Protein AF-A0A0G4I9K8-F1 (afdb_monomer)

pLDDT: mean 80.91, std 15.21, range [39.91, 97.69]

Mean predicted aligned error: 12.52 Å

Radius of gyration: 35.61 Å; Cα contacts (8 Å, |Δi|>4): 612; chains: 1; bounding box: 67×113×109 Å

Nearest PDB structures (foldseek):
  4ilo-assembly1_A  TM=2.328E-01  e=9.826E+00  Chlamydia trachomatis L2/434/Bu

Secondary structure (DSSP, 8-state):
--HHHHHHHHHHHHHHHHHHHHHHHHHB-GGG-SSSSHHHHHHHHHHHHHHHHHHHHHHHHHHHHHHH-GGGS-----TT----TT---HHHHHHHHHHHHHHIIIIIHHHHHHHHHHHH-GGG--SS-HHHHHHHHHHHHHHHHHHHHHHHHHHH-EEEEEEEEEEE-S-----------EEEEEEEEEEEEPPHHHHHHHHHHHHHHHHIIIIIHHHHHHHHHHHHHHHHTPPPP--HHHHHHHHHHHHHHHHHHHHHHHHHHHHHHHHHHTTTT--TTS--HHHHHHHHHHHHHHHHHHHHHHHHHHHHHHHHHHHHSSSS-HHHHHHHHHHHHHHHHHHHHHHHHIIIIII-EESSSS-EES--THHHHHHHHHHTT-HHHHHHHHHHHHHHHHHHHHHHHHHHTTT--SS--PPPP-TTTB-HHHHHHHHHHHHHHHHHHHHHHHHHTTTTTTTSHHHIIIIIIGGGBHHHHHHHHTTHHHHHHHHHHHHHHHHHHH--SPPPPPHHHHHHHHHHHHHHHHHHHHHHHHHHHHHHHHHHHHHHHHHHHHS------S-SSHHHHHHHHHHHHTT--

Structure (mmCIF, N/CA/C/O backbone):
data_AF-A0A0G4I9K8-F1
#
_entry.id   AF-A0A0G4I9K8-F1
#
loop_
_atom_site.group_PDB
_atom_site.id
_atom_site.type_symbol
_atom_site.label_atom_id
_atom_site.label_alt_id
_atom_site.label_comp_id
_atom_site.label_asym_id
_atom_site.label_entity_id
_atom_site.label_seq_id
_atom_site.pdbx_PDB_ins_code
_atom_site.Cartn_x
_atom_site.Cartn_y
_atom_site.Cartn_z
_atom_site.occupancy
_atom_site.B_iso_or_equiv
_atom_site.auth_seq_id
_atom_site.auth_comp_id
_atom_site.auth_asym_id
_atom_site.auth_atom_id
_atom_site.pdbx_PDB_model_num
ATOM 1 N N . MET A 1 1 ? 27.188 15.911 -11.860 1.00 59.16 1 MET A N 1
ATOM 2 C CA . MET A 1 1 ? 25.970 15.648 -11.066 1.00 59.16 1 MET A CA 1
ATOM 3 C C . MET A 1 1 ? 24.968 16.735 -11.365 1.00 59.16 1 MET A C 1
ATOM 5 O O . MET A 1 1 ? 25.348 17.901 -11.365 1.00 59.16 1 MET A O 1
ATOM 9 N N . ASP A 1 2 ? 23.721 16.354 -11.606 1.00 70.12 2 ASP A N 1
ATOM 10 C CA . ASP A 1 2 ? 22.632 17.302 -11.805 1.00 70.12 2 ASP A CA 1
ATOM 11 C C . ASP A 1 2 ? 22.145 17.864 -10.453 1.00 70.12 2 ASP A C 1
ATOM 13 O O . ASP A 1 2 ? 21.501 17.174 -9.657 1.00 70.12 2 ASP A O 1
ATOM 17 N N . LEU A 1 3 ? 22.498 19.124 -10.174 1.00 75.12 3 LEU A N 1
ATOM 18 C CA . LEU A 1 3 ? 22.129 19.846 -8.950 1.00 75.12 3 LEU A CA 1
ATOM 19 C C . LEU A 1 3 ? 20.611 20.023 -8.807 1.00 75.12 3 LEU A C 1
ATOM 21 O O . LEU A 1 3 ? 20.108 20.051 -7.683 1.00 75.12 3 LEU A O 1
ATOM 25 N N . PHE A 1 4 ? 19.881 20.125 -9.921 1.00 77.81 4 PHE A N 1
ATOM 26 C CA . PHE A 1 4 ? 18.432 20.298 -9.907 1.00 77.81 4 PHE A CA 1
ATOM 27 C C . PHE A 1 4 ? 17.739 19.035 -9.390 1.00 77.81 4 PHE A C 1
ATOM 29 O O . PHE A 1 4 ? 16.905 19.112 -8.483 1.00 77.81 4 PHE A O 1
ATOM 36 N N . LEU A 1 5 ? 18.147 17.866 -9.895 1.00 76.69 5 LEU A N 1
ATOM 37 C CA . LEU A 1 5 ? 17.632 16.580 -9.427 1.00 76.69 5 LEU A CA 1
ATOM 38 C C . LEU A 1 5 ? 17.896 16.399 -7.928 1.00 76.69 5 LEU A C 1
ATOM 40 O O . LEU A 1 5 ? 16.978 16.080 -7.174 1.00 76.69 5 LEU A O 1
ATOM 44 N N . LEU A 1 6 ? 19.125 16.677 -7.485 1.00 81.56 6 LEU A N 1
ATOM 45 C CA . LEU A 1 6 ? 19.514 16.549 -6.082 1.00 81.56 6 LEU A CA 1
ATOM 46 C C . LEU A 1 6 ? 18.682 17.461 -5.164 1.00 81.56 6 LEU A C 1
ATOM 48 O O . LEU A 1 6 ? 18.171 17.015 -4.138 1.00 81.56 6 LEU A O 1
ATOM 52 N N . PHE A 1 7 ? 18.506 18.730 -5.540 1.00 85.31 7 PHE A N 1
ATOM 53 C CA . PHE A 1 7 ? 17.712 19.684 -4.765 1.00 85.31 7 PHE A CA 1
ATOM 54 C C . PHE A 1 7 ? 16.228 19.294 -4.718 1.00 85.31 7 PHE A C 1
ATOM 56 O O . PHE A 1 7 ? 15.618 19.306 -3.648 1.00 85.31 7 PHE A O 1
ATOM 63 N N . SER A 1 8 ? 15.659 18.881 -5.856 1.00 83.75 8 SER A N 1
ATOM 64 C CA . SER A 1 8 ? 14.268 18.419 -5.928 1.00 83.75 8 SER A CA 1
ATOM 65 C C . SER A 1 8 ? 14.027 17.184 -5.053 1.00 83.75 8 SER A C 1
ATOM 67 O O . SER A 1 8 ? 13.032 17.132 -4.330 1.00 83.75 8 SER A O 1
ATOM 69 N N . PHE A 1 9 ? 14.976 16.242 -5.028 1.00 88.38 9 PHE A N 1
ATOM 70 C CA . PHE A 1 9 ? 14.924 15.062 -4.173 1.00 88.38 9 PHE A CA 1
ATOM 71 C C . PHE A 1 9 ? 14.857 15.443 -2.692 1.00 88.38 9 PHE A C 1
ATOM 73 O O . PHE A 1 9 ? 13.945 15.008 -1.991 1.00 88.38 9 PHE A O 1
ATOM 80 N N . PHE A 1 10 ? 15.765 16.302 -2.217 1.00 91.69 10 PHE A N 1
ATOM 81 C CA . PHE A 1 10 ? 15.778 16.711 -0.811 1.00 91.69 10 PHE A CA 1
ATOM 82 C C . PHE A 1 10 ? 14.526 17.493 -0.402 1.00 91.69 10 PHE A C 1
ATOM 84 O O . PHE A 1 10 ? 14.038 17.300 0.712 1.00 91.69 10 PHE A O 1
ATOM 91 N N . ILE A 1 11 ? 13.966 18.325 -1.287 1.00 93.31 11 ILE A N 1
ATOM 92 C CA . ILE A 1 11 ? 12.688 19.002 -1.022 1.00 93.31 11 ILE A CA 1
ATOM 93 C C . ILE A 1 11 ? 11.567 17.981 -0.843 1.00 93.31 11 ILE A C 1
ATOM 95 O O . ILE A 1 11 ? 10.831 18.048 0.141 1.00 93.31 11 ILE A O 1
ATOM 99 N N . VAL A 1 12 ? 11.431 17.034 -1.774 1.00 92.50 12 VAL A N 1
ATOM 100 C CA . VAL A 1 12 ? 10.360 16.030 -1.726 1.00 92.50 12 VAL A CA 1
ATOM 101 C C . VAL A 1 12 ? 10.506 15.140 -0.489 1.00 92.50 12 VAL A C 1
ATOM 103 O O . VAL A 1 12 ? 9.526 14.917 0.217 1.00 92.50 12 VAL A O 1
ATOM 106 N N . VAL A 1 13 ? 11.729 14.721 -0.154 1.00 94.94 13 VAL A N 1
ATOM 107 C CA . VAL A 1 13 ? 12.030 13.980 1.083 1.00 94.94 13 VAL A CA 1
ATOM 108 C C . VAL A 1 13 ? 11.695 14.806 2.331 1.00 94.94 13 VAL A C 1
ATOM 110 O O . VAL A 1 13 ? 11.120 14.280 3.281 1.00 94.94 13 VAL A O 1
ATOM 113 N N . GLY A 1 14 ? 11.983 16.110 2.337 1.00 94.94 14 GLY A N 1
ATOM 114 C CA . GLY A 1 14 ? 11.584 17.006 3.425 1.00 94.94 14 GLY A CA 1
ATOM 115 C C . GLY A 1 14 ? 10.063 17.079 3.599 1.00 94.94 14 GLY A C 1
ATOM 116 O O . GLY A 1 14 ? 9.562 17.008 4.722 1.00 94.94 14 GLY A O 1
ATOM 117 N N . LEU A 1 15 ? 9.312 17.153 2.496 1.00 94.94 15 LEU A N 1
ATOM 118 C CA . LEU A 1 15 ? 7.845 17.131 2.515 1.00 94.94 15 LEU A CA 1
ATOM 119 C C . LEU A 1 15 ? 7.290 15.791 3.015 1.00 94.94 15 LEU A C 1
ATOM 121 O O . LEU A 1 15 ? 6.313 15.783 3.763 1.00 94.94 15 LEU A O 1
ATOM 125 N N . PHE A 1 16 ? 7.924 14.680 2.647 1.00 95.62 16 PHE A N 1
ATOM 126 C CA . PHE A 1 16 ? 7.603 13.346 3.152 1.00 95.62 16 PHE A CA 1
ATOM 127 C C . PHE A 1 16 ? 7.775 13.243 4.662 1.00 95.62 16 PHE A C 1
ATOM 129 O O . PHE A 1 16 ? 6.829 12.873 5.349 1.00 95.62 16 PHE A O 1
ATOM 136 N N . ILE A 1 17 ? 8.905 13.701 5.201 1.00 95.25 17 ILE A N 1
ATOM 137 C CA . ILE A 1 17 ? 9.137 13.714 6.651 1.00 95.25 17 ILE A CA 1
ATOM 138 C C . ILE A 1 17 ? 8.044 14.517 7.374 1.00 95.25 17 ILE A C 1
ATOM 140 O O . ILE A 1 17 ? 7.501 14.064 8.381 1.00 95.25 17 ILE A O 1
ATOM 144 N N . LEU A 1 18 ? 7.675 15.693 6.854 1.00 95.06 18 LEU A N 1
ATOM 145 C CA . LEU A 1 18 ? 6.605 16.510 7.440 1.00 95.06 18 LEU A CA 1
ATOM 146 C C . LEU A 1 18 ? 5.238 15.811 7.383 1.00 95.06 18 LEU A C 1
ATOM 148 O O . LEU A 1 18 ? 4.465 15.883 8.344 1.00 95.06 18 LEU A O 1
ATOM 152 N N . ALA A 1 19 ? 4.931 15.137 6.274 1.00 92.94 19 ALA A N 1
ATOM 153 C CA . ALA A 1 19 ? 3.703 14.366 6.124 1.00 92.94 19 ALA A CA 1
ATOM 154 C C . ALA A 1 19 ? 3.664 13.174 7.093 1.00 92.94 19 ALA A C 1
ATOM 156 O O . ALA A 1 19 ? 2.648 12.970 7.758 1.00 92.94 19 ALA A O 1
ATOM 157 N N . ASP A 1 20 ? 4.770 12.449 7.238 1.00 93.00 20 ASP A N 1
ATOM 158 C CA . ASP A 1 20 ? 4.887 11.275 8.102 1.00 93.00 20 ASP A CA 1
ATOM 159 C C . ASP A 1 20 ? 4.761 11.646 9.582 1.00 93.00 20 ASP A C 1
ATOM 161 O O . ASP A 1 20 ? 4.007 11.006 10.315 1.00 93.00 20 ASP A O 1
ATOM 165 N N . ILE A 1 21 ? 5.399 12.741 10.019 1.00 91.44 21 ILE A N 1
ATOM 166 C CA . ILE A 1 21 ? 5.228 13.279 11.380 1.00 91.44 21 ILE A CA 1
ATOM 167 C C . ILE A 1 21 ? 3.753 13.601 11.644 1.00 91.44 21 ILE A C 1
ATOM 169 O O . ILE A 1 21 ? 3.213 13.269 12.703 1.00 91.44 21 ILE A O 1
ATOM 173 N N . LYS A 1 22 ? 3.074 14.220 10.672 1.00 90.62 22 LYS A N 1
ATOM 174 C CA . LYS A 1 22 ? 1.650 14.549 10.789 1.00 90.62 22 LYS A CA 1
ATOM 175 C C . LYS A 1 22 ? 0.773 13.297 10.840 1.00 90.62 22 LYS A C 1
ATOM 177 O O . LYS A 1 22 ? -0.209 13.295 11.579 1.00 90.62 22 LYS A O 1
ATOM 182 N N . ILE A 1 23 ? 1.105 12.252 10.079 1.00 88.50 23 ILE A N 1
ATOM 183 C CA . ILE A 1 23 ? 0.402 10.963 10.124 1.00 88.50 23 ILE A CA 1
ATOM 184 C C . ILE A 1 23 ? 0.558 10.333 11.506 1.00 88.50 23 ILE A C 1
ATOM 186 O O . ILE A 1 23 ? -0.447 9.949 12.097 1.00 88.50 23 ILE A O 1
ATOM 190 N N . ILE A 1 24 ? 1.775 10.283 12.050 1.00 87.88 24 ILE A N 1
ATOM 191 C CA . ILE A 1 24 ? 2.015 9.725 13.386 1.00 87.88 24 ILE A CA 1
ATOM 192 C C . ILE A 1 24 ? 1.171 10.481 14.416 1.00 87.88 24 ILE A C 1
ATOM 194 O O . ILE A 1 24 ? 0.334 9.870 15.071 1.00 87.88 24 ILE A O 1
ATOM 198 N N . TYR A 1 25 ? 1.260 11.813 14.463 1.00 87.06 25 TYR A N 1
ATOM 199 C CA . TYR A 1 25 ? 0.487 12.621 15.414 1.00 87.06 25 TYR A CA 1
ATOM 200 C C . TYR A 1 25 ? -1.040 12.464 15.267 1.00 87.06 25 TYR A C 1
ATOM 202 O O . TYR A 1 25 ? -1.779 12.527 16.247 1.00 87.06 25 TYR A O 1
ATOM 210 N N . ALA A 1 26 ? -1.537 12.260 14.044 1.00 86.00 26 ALA A N 1
ATOM 211 C CA . ALA A 1 26 ? -2.967 12.100 13.791 1.00 86.00 26 ALA A CA 1
ATOM 212 C C . ALA A 1 26 ? -3.523 10.735 14.235 1.00 86.00 26 ALA A C 1
ATOM 214 O O . ALA A 1 26 ? -4.717 10.628 14.512 1.00 86.00 26 ALA A O 1
ATOM 215 N N . TYR A 1 27 ? -2.693 9.693 14.285 1.00 85.06 27 TYR A N 1
ATOM 216 C CA . TYR A 1 27 ? -3.130 8.324 14.579 1.00 85.06 27 TYR A CA 1
ATOM 217 C C . TYR A 1 27 ? -2.636 7.803 15.939 1.00 85.06 27 TYR A C 1
ATOM 219 O O . TYR A 1 27 ? -3.158 6.807 16.427 1.00 85.06 27 TYR A O 1
ATOM 227 N N . GLU A 1 28 ? -1.673 8.473 16.570 1.00 84.75 28 GLU A N 1
ATOM 228 C CA . GLU A 1 28 ? -1.080 8.092 17.856 1.00 84.75 28 GLU A CA 1
ATOM 229 C C . GLU A 1 28 ? -2.091 8.016 19.006 1.00 84.75 28 GLU A C 1
ATOM 231 O O . GLU A 1 28 ? -2.950 8.884 19.156 1.00 84.75 28 GLU A O 1
ATOM 236 N N . HIS A 1 29 ? -1.967 6.966 19.821 1.00 81.31 29 HIS A N 1
ATOM 237 C CA . HIS A 1 29 ? -2.755 6.770 21.036 1.00 81.31 29 HIS A CA 1
ATOM 238 C C . HIS A 1 29 ? -2.369 7.791 22.132 1.00 81.31 29 HIS A C 1
ATOM 240 O O . HIS A 1 29 ? -1.180 8.069 22.298 1.00 81.31 29 HIS A O 1
ATOM 246 N N . PRO A 1 30 ? -3.317 8.321 22.934 1.00 77.50 30 PRO A N 1
ATOM 247 C CA . PRO A 1 30 ? -3.031 9.285 24.003 1.00 77.50 30 PRO A CA 1
ATOM 248 C C . PRO A 1 30 ? -2.055 8.767 25.069 1.00 77.50 30 PRO A C 1
ATOM 250 O O . PRO A 1 30 ? -1.254 9.541 25.580 1.00 77.50 30 PRO A O 1
ATOM 253 N N . ASP A 1 31 ? -2.075 7.472 25.380 1.00 72.06 31 ASP A N 1
ATOM 254 C CA . ASP A 1 31 ? -1.111 6.868 26.320 1.00 72.06 31 ASP A CA 1
ATOM 255 C C . ASP A 1 31 ? 0.326 6.868 25.780 1.00 72.06 31 ASP A C 1
ATOM 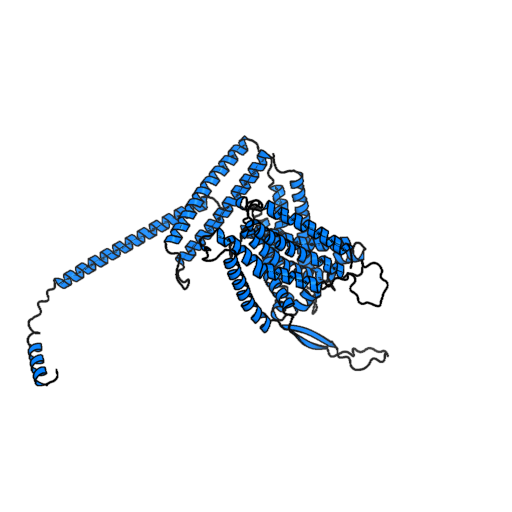257 O O . ASP A 1 31 ? 1.282 6.917 26.550 1.00 72.06 31 ASP A O 1
ATOM 261 N N . ASP A 1 32 ? 0.478 6.867 24.455 1.00 73.00 32 ASP A N 1
ATOM 262 C CA . ASP A 1 32 ? 1.767 7.021 23.791 1.00 73.00 32 ASP A CA 1
ATOM 263 C C . ASP A 1 32 ? 2.090 8.508 23.527 1.00 73.00 32 ASP A C 1
ATOM 265 O O . ASP A 1 32 ? 3.169 8.795 23.002 1.00 73.00 32 ASP A O 1
ATOM 269 N N . ALA A 1 33 ? 1.199 9.450 23.893 1.00 67.12 33 ALA A N 1
ATOM 270 C CA . ALA A 1 33 ? 1.292 10.861 23.524 1.00 67.12 33 ALA A CA 1
ATOM 271 C C . ALA A 1 33 ? 2.517 11.566 24.107 1.00 67.12 33 ALA A C 1
ATOM 273 O O . ALA A 1 33 ? 2.744 11.630 25.316 1.00 67.12 33 ALA A O 1
ATOM 274 N N . GLY A 1 34 ? 3.261 12.211 23.211 1.00 63.16 34 GLY A N 1
ATOM 275 C CA . GLY A 1 34 ? 4.392 13.068 23.552 1.00 63.16 34 GLY A CA 1
ATOM 276 C C . GLY A 1 34 ? 5.751 12.368 23.496 1.00 63.16 34 GLY A C 1
ATOM 277 O O . GLY A 1 34 ? 5.891 11.209 23.104 1.00 63.16 34 GLY A O 1
ATOM 278 N N . PHE A 1 35 ? 6.788 13.129 23.853 1.00 58.22 35 PHE A N 1
ATOM 279 C CA . PHE A 1 35 ? 8.188 12.681 23.860 1.00 58.22 35 PHE A CA 1
ATOM 280 C C . PHE A 1 35 ? 8.673 12.248 25.255 1.00 58.22 35 PHE A C 1
ATOM 282 O O . PHE A 1 35 ? 9.860 12.000 25.443 1.00 58.22 35 PHE A O 1
ATOM 289 N N . ALA A 1 36 ? 7.775 12.173 26.244 1.00 48.38 36 ALA A N 1
ATOM 290 C CA . ALA A 1 36 ? 8.144 11.961 27.646 1.00 48.38 36 ALA A CA 1
ATOM 291 C C . ALA A 1 36 ? 8.746 10.567 27.915 1.00 48.38 36 ALA A C 1
ATOM 293 O O . ALA A 1 36 ? 9.563 10.413 28.820 1.00 48.38 36 ALA A O 1
ATOM 294 N N . GLY A 1 37 ? 8.398 9.561 27.108 1.00 63.56 37 GLY A N 1
ATOM 295 C CA . GLY A 1 37 ? 9.004 8.232 27.161 1.00 63.56 37 GLY A CA 1
ATOM 296 C C . GLY A 1 37 ? 10.029 8.030 26.047 1.00 63.56 37 GLY A C 1
ATOM 297 O O . GLY A 1 37 ? 9.649 7.865 24.890 1.00 63.56 37 GLY A O 1
ATOM 298 N N . LEU A 1 38 ? 11.319 7.930 26.393 1.00 65.75 38 LEU A N 1
ATOM 299 C CA . LEU A 1 38 ? 12.425 7.663 25.450 1.00 65.75 38 LEU A CA 1
ATOM 300 C C . LEU A 1 38 ? 12.159 6.441 24.530 1.00 65.75 38 LEU A C 1
ATOM 302 O O . LEU A 1 38 ? 12.651 6.371 23.406 1.00 65.75 38 LEU A O 1
ATOM 306 N N . ARG A 1 39 ? 11.339 5.489 24.995 1.00 68.81 39 ARG A N 1
ATOM 307 C CA . ARG A 1 39 ? 10.978 4.235 24.306 1.00 68.81 39 ARG A CA 1
ATOM 308 C C . ARG A 1 39 ? 9.897 4.396 23.237 1.00 68.81 39 ARG A C 1
ATOM 310 O O . ARG A 1 39 ? 10.032 3.848 22.140 1.00 68.81 39 ARG A O 1
ATOM 317 N N . ALA A 1 40 ? 8.848 5.163 23.539 1.00 74.38 40 ALA A N 1
ATOM 318 C CA . ALA A 1 40 ? 7.813 5.506 22.567 1.00 74.38 40 ALA A CA 1
ATOM 319 C C . ALA A 1 40 ? 8.432 6.338 21.435 1.00 74.38 40 ALA A C 1
ATOM 321 O O . ALA A 1 40 ? 8.176 6.081 20.263 1.00 74.38 40 ALA A O 1
ATOM 322 N N . VAL A 1 41 ? 9.350 7.250 21.776 1.00 82.81 41 VAL A N 1
ATOM 323 C CA . VAL A 1 41 ? 10.122 8.029 20.797 1.00 82.81 41 VAL A CA 1
ATOM 324 C C . VAL A 1 41 ? 10.950 7.122 19.888 1.00 82.81 41 VAL A C 1
ATOM 326 O O . VAL A 1 41 ? 10.876 7.265 18.670 1.00 82.81 41 VAL A O 1
ATOM 329 N N . PHE A 1 42 ? 11.682 6.150 20.443 1.00 85.25 42 PHE A N 1
ATOM 330 C CA . PHE A 1 42 ? 12.448 5.195 19.637 1.00 85.25 42 PHE A CA 1
ATOM 331 C C . PHE A 1 42 ? 11.557 4.427 18.648 1.00 85.25 42 PHE A C 1
ATOM 333 O O . PHE A 1 42 ? 11.850 4.387 17.454 1.00 85.25 42 PHE A O 1
ATOM 340 N N . SER A 1 43 ? 10.430 3.886 19.116 1.00 86.56 43 SER A N 1
ATOM 341 C CA . SER A 1 43 ? 9.503 3.132 18.261 1.00 86.56 43 SER A CA 1
ATOM 342 C C . SER A 1 43 ? 8.907 4.003 17.149 1.00 86.56 43 SER A C 1
ATOM 344 O O . SER A 1 43 ? 8.848 3.575 15.996 1.00 86.56 43 SER A O 1
ATOM 346 N N . LYS A 1 44 ? 8.548 5.255 17.462 1.00 87.81 44 LYS A N 1
ATOM 347 C CA . LYS A 1 44 ? 8.060 6.238 16.482 1.00 87.81 44 LYS A CA 1
ATOM 348 C C . LYS A 1 44 ? 9.115 6.595 15.441 1.00 87.81 44 LYS A C 1
ATOM 350 O O . LYS A 1 44 ? 8.778 6.711 14.269 1.00 87.81 44 LYS A O 1
ATOM 355 N N . MET A 1 45 ? 10.386 6.715 15.829 1.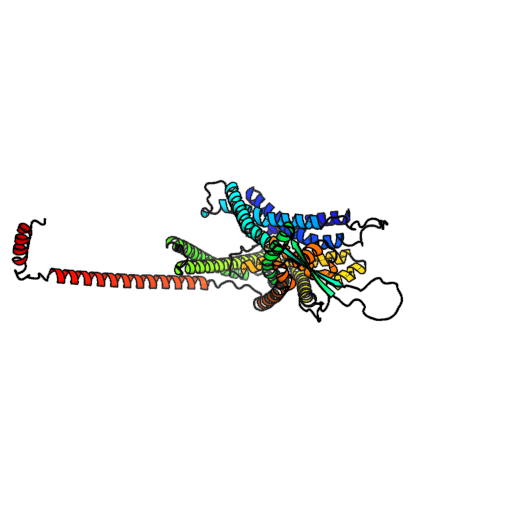00 90.62 45 MET A N 1
ATOM 356 C CA . MET A 1 45 ? 11.476 6.957 14.877 1.00 90.62 45 MET A CA 1
ATOM 357 C C . MET A 1 45 ? 11.655 5.786 13.907 1.00 90.62 45 MET A C 1
ATOM 359 O O . MET A 1 45 ? 11.826 6.011 12.711 1.00 90.62 45 MET A O 1
ATOM 363 N N . ILE A 1 46 ? 11.557 4.541 14.386 1.00 93.62 46 ILE A N 1
ATOM 364 C CA . ILE A 1 46 ? 11.618 3.352 13.520 1.00 93.62 46 ILE A CA 1
ATOM 365 C C . ILE A 1 46 ? 10.440 3.317 12.538 1.00 93.62 46 ILE A C 1
ATOM 367 O O . ILE A 1 46 ? 10.640 3.000 11.363 1.00 93.62 46 ILE A O 1
ATOM 371 N N . VAL A 1 47 ? 9.234 3.675 12.997 1.00 92.31 47 VAL A N 1
ATOM 372 C CA . VAL A 1 47 ? 8.042 3.821 12.144 1.00 92.31 47 VAL A CA 1
ATOM 373 C C . VAL A 1 47 ? 8.258 4.908 11.092 1.00 92.31 47 VAL A C 1
ATOM 375 O O . VAL A 1 47 ? 8.107 4.624 9.908 1.00 92.31 47 VAL A O 1
ATOM 378 N N . LEU A 1 48 ? 8.667 6.111 11.503 1.00 94.25 48 LEU A N 1
ATOM 379 C CA . LEU A 1 48 ? 8.895 7.255 10.618 1.00 94.25 48 LEU A CA 1
ATOM 380 C C . LEU A 1 48 ? 9.904 6.915 9.522 1.00 94.25 48 LEU A C 1
ATOM 382 O O . LEU A 1 48 ? 9.607 7.071 8.343 1.00 94.25 48 LEU A O 1
ATOM 386 N N . VAL A 1 49 ? 11.074 6.389 9.894 1.00 95.50 49 VAL A N 1
ATOM 387 C CA . VAL A 1 49 ? 12.105 6.022 8.914 1.00 95.50 49 VAL A CA 1
ATOM 388 C C . VAL A 1 49 ? 11.624 4.884 8.011 1.00 95.50 49 VAL A C 1
ATOM 390 O O . VAL A 1 49 ? 11.923 4.877 6.824 1.00 95.50 49 VAL A O 1
ATOM 393 N N . GLY A 1 50 ? 10.832 3.948 8.532 1.00 95.50 50 GLY A N 1
ATOM 394 C CA . GLY A 1 50 ? 10.259 2.867 7.736 1.00 95.50 50 GLY A CA 1
ATOM 395 C C . GLY A 1 50 ? 9.262 3.333 6.667 1.00 95.50 50 GLY A C 1
ATOM 396 O O . GLY A 1 50 ? 9.331 2.866 5.529 1.00 95.50 50 GLY A O 1
ATOM 397 N N . ILE A 1 51 ? 8.371 4.276 7.006 1.00 95.00 51 ILE A N 1
ATOM 398 C CA . ILE A 1 51 ? 7.469 4.919 6.031 1.00 95.00 51 ILE A CA 1
ATOM 399 C C . ILE A 1 51 ? 8.300 5.682 4.993 1.00 95.00 51 ILE A C 1
ATOM 401 O O . ILE A 1 51 ? 8.078 5.523 3.790 1.00 95.00 51 ILE A O 1
ATOM 405 N N . LEU A 1 52 ? 9.303 6.432 5.453 1.00 96.69 52 LEU A N 1
ATOM 406 C CA . LEU A 1 52 ? 10.181 7.212 4.593 1.00 96.69 52 LEU A CA 1
ATOM 407 C C . LEU A 1 52 ? 10.948 6.333 3.595 1.00 96.69 52 LEU A C 1
ATOM 409 O O . LEU A 1 52 ? 11.016 6.669 2.416 1.00 96.69 52 LEU A O 1
ATOM 413 N N . ILE A 1 53 ? 11.481 5.181 4.023 1.00 97.00 53 ILE A N 1
ATOM 414 C CA . ILE A 1 53 ? 12.131 4.213 3.125 1.00 97.00 53 ILE A CA 1
ATOM 415 C C . ILE A 1 53 ? 11.143 3.771 2.039 1.00 97.00 53 ILE A C 1
ATOM 417 O O . ILE A 1 53 ? 11.491 3.808 0.860 1.00 97.00 53 ILE A O 1
ATOM 421 N N . ALA A 1 54 ? 9.904 3.416 2.398 1.00 96.81 54 ALA A N 1
ATOM 422 C CA . ALA A 1 54 ? 8.893 2.991 1.428 1.00 96.81 54 ALA A CA 1
ATOM 423 C C . ALA A 1 54 ? 8.582 4.086 0.387 1.00 96.81 54 ALA A C 1
ATOM 425 O O . ALA A 1 54 ? 8.463 3.799 -0.806 1.00 96.81 54 ALA A O 1
ATOM 426 N N . GLN A 1 55 ? 8.495 5.346 0.822 1.00 96.69 55 GLN A N 1
ATOM 427 C CA . GLN A 1 55 ? 8.258 6.496 -0.054 1.00 96.69 55 GLN A CA 1
ATOM 428 C C . GLN A 1 55 ? 9.466 6.815 -0.944 1.00 96.69 55 GLN A C 1
ATOM 430 O O . GLN A 1 55 ? 9.287 7.053 -2.138 1.00 96.69 55 GLN A O 1
ATOM 435 N N . ILE A 1 56 ? 10.690 6.777 -0.403 1.00 96.31 56 ILE A N 1
ATOM 436 C CA . ILE A 1 56 ? 11.921 6.989 -1.179 1.00 96.31 56 ILE A CA 1
ATOM 437 C C . ILE A 1 56 ? 12.060 5.905 -2.244 1.00 96.31 56 ILE A C 1
ATOM 439 O O . ILE A 1 56 ? 12.346 6.224 -3.391 1.00 96.31 56 ILE A O 1
ATOM 443 N N . MET A 1 57 ? 11.804 4.637 -1.912 1.00 95.38 57 MET A N 1
ATOM 444 C CA . MET A 1 57 ? 11.872 3.552 -2.894 1.00 95.38 57 MET A CA 1
ATOM 445 C C . MET A 1 57 ? 10.904 3.768 -4.069 1.00 95.38 57 MET A C 1
ATOM 447 O O . MET A 1 57 ? 11.241 3.456 -5.208 1.00 95.38 57 MET A O 1
ATOM 451 N N . VAL A 1 58 ? 9.720 4.333 -3.815 1.00 96.12 58 VAL A N 1
ATOM 452 C CA . VAL A 1 58 ? 8.774 4.720 -4.872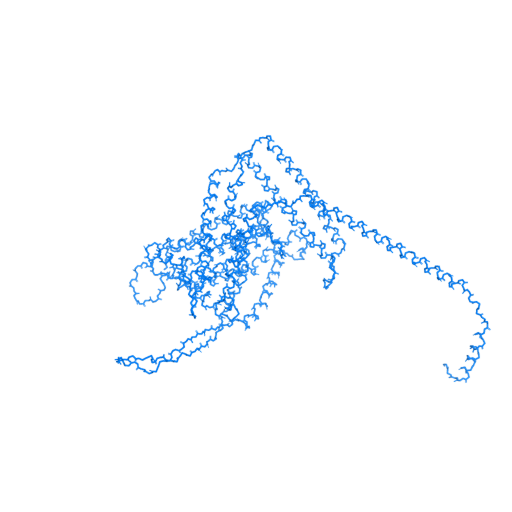 1.00 96.12 58 VAL A CA 1
ATOM 453 C C . VAL A 1 58 ? 9.256 5.959 -5.639 1.00 96.12 58 VAL A C 1
ATOM 455 O O . VAL A 1 58 ? 9.140 5.992 -6.862 1.00 96.12 58 VAL A O 1
ATOM 458 N N . LEU A 1 59 ? 9.848 6.947 -4.959 1.00 95.56 59 LEU A N 1
ATOM 459 C CA . LEU A 1 59 ? 10.432 8.145 -5.578 1.00 95.56 59 LEU A CA 1
ATOM 460 C C . LEU A 1 59 ? 11.616 7.824 -6.502 1.00 95.56 59 LEU A C 1
ATOM 462 O O . LEU A 1 59 ? 11.834 8.532 -7.485 1.00 95.56 59 LEU A O 1
ATOM 466 N N . LEU A 1 60 ? 12.358 6.747 -6.227 1.00 94.06 60 LEU A N 1
ATOM 467 C CA . LEU A 1 60 ? 13.472 6.319 -7.072 1.00 94.06 60 LEU A CA 1
ATOM 468 C C . LEU A 1 60 ? 13.031 5.961 -8.496 1.00 94.06 60 LEU A C 1
ATOM 470 O O . LEU A 1 60 ? 13.827 6.104 -9.414 1.00 94.06 60 LEU A O 1
ATOM 474 N N . LEU A 1 61 ? 11.774 5.559 -8.714 1.00 94.19 61 LEU A N 1
ATOM 475 C CA . LEU A 1 61 ? 11.268 5.223 -10.046 1.00 94.19 61 LEU A CA 1
ATOM 476 C C . LEU A 1 61 ? 11.306 6.398 -11.033 1.00 94.19 61 LEU A C 1
ATOM 478 O O . LEU A 1 61 ? 11.955 6.271 -12.072 1.00 94.19 61 LEU A O 1
ATOM 482 N N . PRO A 1 62 ? 10.631 7.536 -10.774 1.00 92.88 62 PRO A N 1
ATOM 483 C CA . PRO A 1 62 ? 10.762 8.700 -11.639 1.00 92.88 62 PRO A CA 1
ATOM 484 C C . PRO A 1 62 ? 12.213 9.192 -11.690 1.00 92.8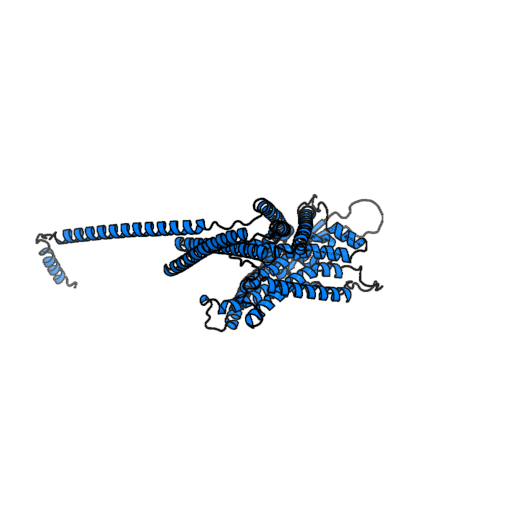8 62 PRO A C 1
ATOM 486 O O . PRO A 1 62 ? 12.696 9.530 -12.766 1.00 92.88 62 PRO A O 1
ATOM 489 N N . MET A 1 63 ? 12.954 9.165 -10.580 1.00 89.69 63 MET A N 1
ATOM 490 C CA . MET A 1 63 ? 14.363 9.576 -10.601 1.00 89.69 63 MET A CA 1
ATOM 491 C C . MET A 1 63 ? 15.234 8.738 -11.540 1.00 89.69 63 MET A C 1
ATOM 493 O O . MET A 1 63 ? 16.099 9.293 -12.210 1.00 89.69 63 MET A O 1
ATOM 497 N N . ASP A 1 64 ? 15.011 7.427 -11.611 1.00 91.06 64 ASP A N 1
ATOM 498 C CA . ASP A 1 64 ? 15.757 6.539 -12.503 1.00 91.06 64 ASP A CA 1
ATOM 499 C C . ASP A 1 64 ? 15.444 6.858 -13.969 1.00 91.06 64 ASP A C 1
ATOM 501 O O . ASP A 1 64 ? 16.351 7.013 -14.786 1.00 91.06 64 ASP A O 1
ATOM 505 N N . VAL A 1 65 ? 14.165 7.103 -14.285 1.00 89.56 65 VAL A N 1
ATOM 506 C CA . VAL A 1 65 ? 13.757 7.594 -15.613 1.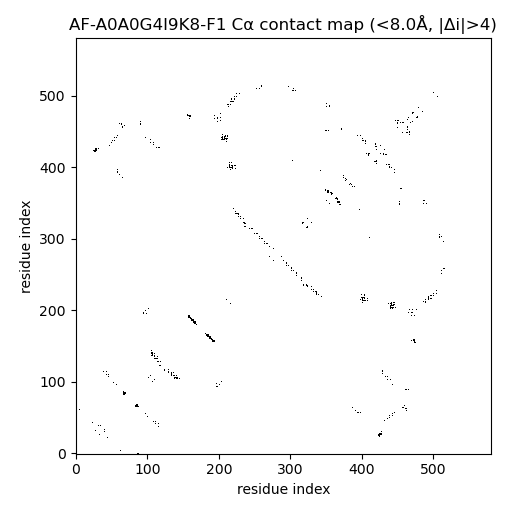00 89.56 65 VAL A CA 1
ATOM 507 C C . VAL A 1 65 ? 14.449 8.915 -15.940 1.00 89.56 65 VAL A C 1
ATOM 509 O O . VAL A 1 65 ? 14.962 9.073 -17.043 1.00 89.56 65 VAL A O 1
ATOM 512 N N . TYR A 1 66 ? 14.520 9.850 -14.991 1.00 87.12 66 TYR A N 1
ATOM 513 C CA . TYR A 1 66 ? 15.235 11.109 -15.187 1.00 87.12 66 TYR A CA 1
ATOM 514 C C . TYR A 1 66 ? 16.727 10.896 -15.452 1.00 87.12 66 TYR A C 1
ATOM 516 O O . TYR A 1 66 ? 17.272 11.455 -16.400 1.00 87.12 66 TYR A O 1
ATOM 524 N N . ASN A 1 67 ? 17.380 10.047 -14.660 1.00 83.75 67 ASN A N 1
ATOM 525 C CA . ASN A 1 67 ? 18.808 9.765 -14.779 1.00 83.75 67 ASN A CA 1
ATOM 526 C C . ASN A 1 67 ? 19.173 9.044 -16.093 1.00 83.75 67 ASN A C 1
ATOM 528 O O . ASN A 1 67 ? 20.273 9.240 -16.617 1.00 83.75 67 ASN A O 1
ATOM 532 N N . ALA A 1 68 ? 18.253 8.241 -16.638 1.00 81.31 68 ALA A N 1
ATOM 533 C CA . ALA A 1 68 ? 18.410 7.534 -17.908 1.00 81.31 68 ALA A CA 1
ATOM 534 C C . ALA A 1 68 ? 18.157 8.413 -19.150 1.00 81.31 68 ALA A C 1
ATOM 536 O O . ALA A 1 68 ? 18.489 8.011 -20.269 1.00 81.31 68 ALA A O 1
ATOM 537 N N . ARG A 1 69 ? 17.558 9.603 -18.997 1.00 76.06 69 ARG A N 1
ATOM 538 C CA . ARG A 1 69 ? 17.181 10.470 -20.122 1.00 76.06 69 ARG A CA 1
ATOM 539 C C . ARG A 1 69 ? 18.258 11.533 -20.394 1.00 76.06 69 ARG A C 1
ATOM 541 O O . ARG A 1 69 ? 18.681 12.230 -19.479 1.00 76.06 69 ARG A O 1
ATOM 548 N N . PRO A 1 70 ? 18.666 11.731 -21.662 1.00 55.19 70 PRO A N 1
ATOM 549 C CA . PRO A 1 70 ? 19.662 12.741 -22.029 1.00 55.19 70 PRO A CA 1
ATOM 550 C C . PRO A 1 70 ? 19.133 14.187 -22.045 1.00 55.19 70 PRO A C 1
ATOM 552 O O . PRO A 1 70 ? 19.922 15.118 -22.141 1.00 55.19 70 PRO A O 1
ATOM 555 N N . GLY A 1 71 ? 17.813 14.395 -21.952 1.00 51.69 71 GLY A N 1
ATOM 556 C CA . GLY A 1 71 ? 17.146 15.647 -22.339 1.00 51.69 71 GLY A CA 1
ATOM 557 C C . GLY A 1 71 ? 17.335 16.870 -21.432 1.00 51.69 71 GLY A C 1
ATOM 558 O O . GLY A 1 71 ? 16.985 17.966 -21.859 1.00 51.69 71 GLY A O 1
ATOM 559 N N . LEU A 1 72 ? 17.878 16.722 -20.217 1.00 48.50 72 LEU A N 1
ATOM 560 C CA . LEU A 1 72 ? 18.175 17.861 -19.328 1.00 48.50 72 LEU A CA 1
ATOM 561 C C . LEU A 1 72 ? 19.656 18.000 -18.957 1.00 48.50 72 LEU A C 1
ATOM 563 O O . LEU A 1 72 ? 20.025 18.963 -18.285 1.00 48.50 72 LEU A O 1
ATOM 567 N N . ALA A 1 73 ? 20.510 17.074 -19.405 1.00 48.75 73 ALA A N 1
ATOM 568 C CA . ALA A 1 73 ? 21.948 17.233 -19.269 1.00 48.75 73 ALA A CA 1
ATOM 569 C C . ALA A 1 73 ? 22.366 18.394 -20.179 1.00 48.75 73 ALA A C 1
ATOM 571 O O . ALA A 1 73 ? 22.443 18.248 -21.398 1.00 48.75 73 ALA A O 1
ATOM 572 N N . LEU A 1 74 ? 22.541 19.568 -19.562 1.00 44.69 74 LEU A N 1
ATOM 573 C CA . LEU A 1 74 ? 23.099 20.789 -20.139 1.00 44.69 74 LEU A CA 1
ATOM 574 C C . LEU A 1 74 ? 24.118 20.426 -21.224 1.00 44.69 74 LEU A C 1
ATOM 576 O O . LEU A 1 74 ? 25.038 19.676 -20.916 1.00 44.69 74 LEU A O 1
ATOM 580 N N . ASN A 1 75 ? 23.933 20.930 -22.450 1.00 39.91 75 ASN A N 1
ATOM 581 C CA . ASN A 1 75 ? 24.802 20.732 -23.616 1.00 39.91 75 ASN A CA 1
ATOM 582 C C . ASN A 1 75 ? 26.291 20.598 -23.237 1.00 39.91 75 ASN A C 1
ATOM 584 O O . ASN A 1 75 ? 27.022 21.586 -23.217 1.00 39.91 75 ASN A O 1
ATOM 588 N N . VAL A 1 76 ? 26.756 19.377 -22.974 1.00 44.84 76 VAL A N 1
ATOM 589 C CA . VAL A 1 76 ? 28.176 19.048 -22.980 1.00 44.84 76 VAL A CA 1
ATOM 590 C C . VAL A 1 76 ? 28.374 18.236 -24.239 1.00 44.84 76 VAL A C 1
ATOM 592 O O . VAL A 1 76 ? 28.147 17.032 -24.314 1.00 44.84 76 VAL A O 1
ATOM 595 N N . SER A 1 77 ? 28.721 18.980 -25.280 1.00 43.34 77 SER A N 1
ATOM 596 C CA . SER A 1 77 ? 29.253 18.489 -26.534 1.00 43.34 77 SER A CA 1
ATOM 597 C C . SER A 1 77 ? 30.536 17.700 -26.270 1.00 43.34 77 SER A C 1
ATOM 599 O O . SER A 1 77 ? 31.634 18.250 -26.313 1.00 43.34 77 SER A O 1
ATOM 601 N N . SER A 1 78 ? 30.413 16.407 -26.003 1.00 41.84 78 SER A N 1
ATOM 602 C CA . SER A 1 78 ? 31.522 15.468 -26.131 1.00 41.84 78 SER A CA 1
ATOM 603 C C . SER A 1 78 ? 30.972 14.090 -26.464 1.00 41.84 78 SER A C 1
ATOM 605 O O . SER A 1 78 ? 30.545 13.337 -25.597 1.00 41.84 78 SER A O 1
ATOM 607 N N . ILE A 1 79 ? 31.031 13.760 -27.752 1.00 43.59 79 ILE A N 1
ATOM 608 C CA . ILE A 1 79 ? 30.694 12.463 -28.366 1.00 43.59 79 ILE A CA 1
ATOM 609 C C . ILE A 1 79 ? 31.704 11.358 -27.949 1.00 43.59 79 ILE A C 1
ATOM 611 O O . ILE A 1 79 ? 31.780 10.305 -28.568 1.00 43.59 79 ILE A O 1
ATOM 615 N N . VAL A 1 80 ? 32.501 11.572 -26.897 1.00 44.06 80 VAL A N 1
ATOM 616 C CA . VAL A 1 80 ? 33.639 10.702 -26.551 1.00 44.06 80 VAL A CA 1
ATOM 617 C C . VAL A 1 80 ? 33.443 9.932 -25.244 1.00 44.06 80 VAL A C 1
ATOM 619 O O . VAL A 1 80 ? 34.066 8.889 -25.087 1.00 44.06 80 VAL A O 1
ATOM 622 N N . ASP A 1 81 ? 32.510 10.323 -24.373 1.00 42.06 81 ASP A N 1
ATOM 623 C CA . ASP A 1 81 ? 32.222 9.545 -23.168 1.00 42.06 81 ASP A CA 1
ATOM 624 C C . ASP A 1 81 ? 30.799 8.983 -23.212 1.00 42.06 81 ASP A C 1
ATOM 626 O O . ASP A 1 81 ? 29.813 9.719 -23.210 1.00 42.06 81 ASP A O 1
ATOM 630 N N . TYR A 1 82 ? 30.687 7.653 -23.184 1.00 43.84 82 TYR A N 1
ATOM 631 C CA . TYR A 1 82 ? 29.459 6.900 -22.890 1.00 43.84 82 TYR A CA 1
ATOM 632 C C . TYR A 1 82 ? 29.082 7.078 -21.399 1.00 43.84 82 TYR A C 1
ATOM 634 O O . TYR A 1 82 ? 28.833 6.120 -20.669 1.00 43.84 82 TYR A O 1
ATOM 642 N N . GLN A 1 83 ? 29.130 8.315 -20.903 1.00 50.88 83 GLN A N 1
ATOM 643 C CA . GLN A 1 83 ? 28.839 8.682 -19.526 1.00 50.88 83 GLN A CA 1
ATOM 644 C C . GLN A 1 83 ? 27.332 8.928 -19.422 1.00 50.88 83 GLN A C 1
ATOM 646 O O . GLN A 1 83 ? 26.766 9.731 -20.165 1.00 50.88 83 GLN A O 1
ATOM 651 N N . ARG A 1 84 ? 26.664 8.217 -18.510 1.00 54.97 84 ARG A N 1
ATOM 652 C CA . ARG A 1 84 ? 25.214 8.335 -18.289 1.00 54.97 84 ARG A CA 1
ATOM 653 C C . ARG A 1 84 ? 24.815 9.805 -18.041 1.00 54.97 84 ARG A C 1
ATOM 655 O O . ARG A 1 84 ? 25.450 10.435 -17.192 1.00 54.97 84 ARG A O 1
ATOM 662 N N . PRO A 1 85 ? 23.750 10.336 -18.676 1.00 55.72 85 PRO A N 1
ATOM 663 C CA . PRO A 1 85 ? 23.438 11.770 -18.649 1.00 55.72 85 PRO A CA 1
ATOM 664 C C . PRO A 1 85 ? 23.214 12.372 -17.253 1.00 55.72 85 PRO A C 1
ATOM 666 O O . PRO A 1 85 ? 23.652 13.491 -16.997 1.00 55.72 85 PRO A O 1
ATOM 669 N N . GLY A 1 86 ? 22.566 11.646 -16.330 1.00 58.31 86 GLY A N 1
ATOM 670 C CA . GLY A 1 86 ? 22.310 12.142 -14.967 1.00 58.31 86 GLY A CA 1
ATOM 671 C C . GLY A 1 86 ? 23.474 11.957 -13.980 1.00 58.31 86 GLY A C 1
ATOM 672 O O . GLY A 1 86 ? 23.526 12.616 -12.938 1.00 58.31 86 GLY A O 1
ATOM 673 N N . GLY A 1 87 ? 24.456 11.113 -14.314 1.00 67.56 87 GLY A N 1
ATOM 674 C CA . GLY A 1 87 ? 25.666 10.900 -13.517 1.00 67.56 87 GLY A CA 1
ATOM 675 C C . GLY A 1 87 ? 25.484 10.153 -12.186 1.00 67.56 87 GLY A C 1
ATOM 676 O O . GLY A 1 87 ? 26.455 10.068 -11.434 1.00 67.56 87 GLY A O 1
ATOM 677 N N . PHE A 1 88 ? 24.298 9.608 -11.878 1.00 77.06 88 PHE A N 1
ATOM 678 C CA . PHE A 1 88 ? 24.075 8.751 -10.705 1.00 77.06 88 PHE A CA 1
ATOM 679 C C . PHE A 1 88 ? 24.076 7.260 -11.086 1.00 77.06 88 PHE A C 1
ATOM 681 O O . PHE A 1 88 ? 23.510 6.865 -12.107 1.00 77.06 88 PHE A O 1
ATOM 688 N N . GLN A 1 89 ? 24.704 6.427 -10.253 1.00 85.25 89 GLN A N 1
ATOM 689 C CA . GLN A 1 89 ? 24.684 4.961 -10.358 1.00 85.25 89 GLN A CA 1
ATOM 690 C C . GLN A 1 89 ? 23.413 4.425 -9.681 1.00 85.25 89 GLN A C 1
ATOM 692 O O . GLN A 1 89 ? 23.415 4.143 -8.481 1.00 85.25 89 GLN A O 1
ATOM 697 N N . MET A 1 90 ? 22.292 4.398 -10.412 1.00 87.62 90 MET A N 1
ATOM 698 C CA . MET A 1 90 ? 20.980 4.065 -9.837 1.00 87.62 90 MET A CA 1
ATOM 699 C C . MET A 1 90 ? 20.888 2.595 -9.426 1.00 87.62 90 MET A C 1
ATOM 701 O O . MET A 1 90 ? 20.226 2.291 -8.438 1.00 87.62 90 MET A O 1
ATOM 705 N N . ASP A 1 91 ? 21.613 1.702 -10.095 1.00 87.25 91 ASP A N 1
ATOM 706 C CA . ASP A 1 91 ? 21.814 0.309 -9.688 1.00 87.25 91 ASP A CA 1
ATOM 707 C C . ASP A 1 91 ? 22.265 0.184 -8.221 1.00 87.25 91 ASP A C 1
ATOM 709 O O . ASP A 1 91 ? 21.658 -0.555 -7.441 1.00 87.25 91 ASP A O 1
ATOM 713 N N . VAL A 1 92 ? 23.264 0.967 -7.805 1.00 89.38 92 VAL A N 1
ATOM 714 C CA . VAL A 1 92 ? 23.759 0.975 -6.422 1.00 89.38 92 VAL A CA 1
ATOM 715 C C . VAL A 1 92 ? 22.692 1.510 -5.464 1.00 89.38 92 VAL A C 1
ATOM 717 O O . VAL A 1 92 ? 22.470 0.918 -4.405 1.00 89.38 92 VAL A O 1
ATOM 720 N N . PHE A 1 93 ? 21.982 2.582 -5.832 1.00 91.19 93 PHE A N 1
ATOM 721 C CA . PHE A 1 93 ? 20.891 3.127 -5.014 1.00 91.19 93 PHE A CA 1
ATOM 722 C C . PHE A 1 93 ? 19.760 2.116 -4.809 1.00 91.19 93 PHE A C 1
ATOM 724 O O . PHE A 1 93 ? 19.288 1.957 -3.681 1.00 91.19 93 PHE A O 1
ATOM 731 N N . TRP A 1 94 ? 19.357 1.398 -5.859 1.00 94.06 94 TRP A N 1
ATOM 732 C CA . TRP A 1 94 ? 18.348 0.346 -5.764 1.00 94.06 94 TRP A CA 1
ATOM 733 C C . TRP A 1 94 ? 18.774 -0.744 -4.784 1.00 94.06 94 TRP A C 1
ATOM 735 O O . TRP A 1 94 ? 18.023 -1.059 -3.859 1.00 94.06 94 TRP A O 1
ATOM 745 N N . ILE A 1 95 ? 19.992 -1.273 -4.922 1.00 92.44 95 ILE A N 1
ATOM 746 C CA . ILE A 1 95 ? 20.495 -2.322 -4.028 1.00 92.44 95 ILE A CA 1
ATOM 747 C C . ILE A 1 95 ? 20.607 -1.826 -2.580 1.00 92.44 95 ILE A C 1
ATOM 749 O O . ILE A 1 95 ? 20.190 -2.543 -1.666 1.00 92.44 95 ILE A O 1
ATOM 753 N N . ILE A 1 96 ? 21.088 -0.599 -2.344 1.00 94.31 96 ILE A N 1
ATOM 754 C CA . ILE A 1 96 ? 21.152 -0.004 -0.997 1.00 94.31 96 ILE A CA 1
ATOM 755 C C . ILE A 1 96 ? 19.754 0.102 -0.387 1.00 94.31 96 ILE A C 1
ATOM 757 O O . ILE A 1 96 ? 19.542 -0.353 0.737 1.00 94.31 96 ILE A O 1
ATOM 761 N N . MET A 1 97 ? 18.786 0.660 -1.116 1.00 95.31 97 MET A N 1
ATOM 762 C CA . MET A 1 97 ? 17.438 0.868 -0.589 1.00 95.31 97 MET A CA 1
ATOM 763 C C . MET A 1 97 ? 16.710 -0.447 -0.308 1.00 95.31 97 MET A C 1
ATOM 765 O O . MET A 1 97 ? 16.062 -0.573 0.729 1.00 95.31 97 MET A O 1
ATOM 769 N N . TYR A 1 98 ? 16.858 -1.454 -1.171 1.00 95.25 98 TYR A N 1
ATOM 770 C CA . TYR A 1 98 ? 16.312 -2.786 -0.907 1.00 95.25 98 TYR A CA 1
ATOM 771 C C . TYR A 1 98 ? 17.005 -3.480 0.269 1.00 95.25 98 TYR A C 1
ATOM 773 O O . TYR A 1 98 ? 16.338 -4.128 1.073 1.00 95.25 98 TYR A O 1
ATOM 781 N N . THR A 1 99 ? 18.318 -3.304 0.425 1.00 94.31 99 THR A N 1
ATOM 782 C CA . THR A 1 99 ? 19.060 -3.830 1.581 1.00 94.31 99 THR A CA 1
ATOM 783 C C . THR A 1 99 ? 18.592 -3.174 2.882 1.00 94.31 99 THR A C 1
ATOM 785 O O . THR A 1 99 ? 18.344 -3.870 3.867 1.00 94.31 99 THR A O 1
ATOM 788 N N . LEU A 1 100 ? 18.394 -1.850 2.883 1.00 95.88 100 LEU A N 1
ATOM 789 C CA . LEU A 1 100 ? 17.816 -1.117 4.012 1.00 95.88 100 LEU A CA 1
ATOM 790 C C . LEU A 1 100 ? 16.393 -1.591 4.323 1.00 95.88 100 LEU A C 1
ATOM 792 O O . LEU A 1 100 ? 16.076 -1.825 5.488 1.00 95.88 100 LEU A O 1
ATOM 796 N N . ALA A 1 101 ? 15.556 -1.797 3.303 1.00 96.19 101 ALA A N 1
ATOM 797 C CA . ALA A 1 101 ? 14.204 -2.310 3.486 1.00 96.19 101 ALA A CA 1
ATOM 798 C C . ALA A 1 101 ? 14.202 -3.716 4.111 1.00 96.19 101 ALA A C 1
ATOM 800 O O . ALA A 1 101 ? 13.469 -3.963 5.068 1.00 96.19 101 ALA A O 1
ATOM 801 N N . ILE A 1 102 ? 15.066 -4.620 3.635 1.00 94.50 102 ILE A N 1
ATOM 802 C CA . ILE A 1 102 ? 15.242 -5.964 4.206 1.00 94.50 102 ILE A CA 1
ATOM 803 C C . ILE A 1 102 ? 15.695 -5.880 5.660 1.00 94.50 102 ILE A C 1
ATOM 805 O O . ILE A 1 102 ? 15.132 -6.562 6.514 1.00 94.50 102 ILE A O 1
ATOM 809 N N . PHE A 1 103 ? 16.678 -5.033 5.963 1.00 94.19 103 PHE A N 1
ATOM 810 C CA . PHE A 1 103 ? 17.147 -4.835 7.331 1.00 94.19 103 PHE A CA 1
ATOM 811 C C . PHE A 1 103 ? 16.025 -4.326 8.250 1.00 94.19 103 PHE A C 1
ATOM 813 O O . PHE A 1 103 ? 15.852 -4.841 9.359 1.00 94.19 103 PHE A O 1
ATOM 820 N N . TRP A 1 104 ? 15.202 -3.388 7.771 1.00 95.00 104 TRP A N 1
ATOM 821 C CA . TRP A 1 104 ? 14.025 -2.922 8.504 1.00 95.00 104 TRP A CA 1
ATOM 822 C C . TRP A 1 104 ? 13.028 -4.058 8.770 1.00 95.00 104 TRP A C 1
ATOM 824 O O . TRP A 1 104 ? 12.620 -4.266 9.914 1.00 95.00 104 TRP A O 1
ATOM 834 N N . LEU A 1 105 ? 12.678 -4.828 7.736 1.00 93.06 105 LEU A N 1
ATOM 835 C CA . LEU A 1 105 ? 11.696 -5.918 7.792 1.00 93.06 105 LEU A CA 1
ATOM 836 C C . LEU A 1 105 ? 12.136 -7.100 8.661 1.00 93.06 105 LEU A C 1
ATOM 838 O O . LEU A 1 105 ? 11.342 -7.617 9.444 1.00 93.06 105 LEU A O 1
ATOM 842 N N . VAL A 1 106 ? 13.387 -7.531 8.521 1.00 90.81 106 VAL A N 1
ATOM 843 C CA . VAL A 1 106 ? 13.896 -8.771 9.122 1.00 90.81 106 VAL A CA 1
ATOM 844 C C . VAL A 1 106 ? 14.455 -8.546 10.524 1.00 90.81 106 VAL A C 1
ATOM 846 O O . VAL A 1 106 ? 14.375 -9.445 11.362 1.00 90.81 106 VAL A O 1
ATOM 849 N N . PHE A 1 107 ? 15.009 -7.362 10.797 1.00 91.56 107 PHE A N 1
ATOM 850 C CA . PHE A 1 107 ? 15.687 -7.079 12.060 1.00 91.56 107 PHE A CA 1
ATOM 851 C C . PHE A 1 107 ? 14.986 -5.993 12.883 1.00 91.56 107 PHE A C 1
ATOM 853 O O . PHE A 1 107 ? 14.536 -6.278 13.994 1.00 91.56 107 PHE A O 1
ATOM 860 N N . LEU A 1 108 ? 14.851 -4.766 12.363 1.00 93.31 108 LEU A N 1
ATOM 861 C CA . LEU A 1 108 ? 14.404 -3.631 13.185 1.00 93.31 108 LEU A CA 1
ATOM 862 C C . LEU A 1 108 ? 12.934 -3.698 13.606 1.00 93.31 108 LEU A C 1
ATOM 864 O O . LEU A 1 108 ? 12.640 -3.364 14.756 1.00 93.31 108 LEU A O 1
ATOM 868 N N . TYR A 1 109 ? 12.010 -4.135 12.745 1.00 91.38 109 TYR A N 1
ATOM 869 C CA . TYR A 1 109 ? 10.608 -4.284 13.152 1.00 91.38 109 TYR A CA 1
ATOM 870 C C . TYR A 1 109 ? 10.424 -5.396 14.192 1.00 91.38 109 TYR A C 1
ATOM 872 O O . TYR A 1 109 ? 9.865 -5.094 15.248 1.00 91.38 109 TYR A O 1
ATOM 880 N N . PRO A 1 110 ? 10.915 -6.640 13.996 1.00 89.19 110 PRO A N 1
ATOM 881 C CA . PRO A 1 110 ? 10.823 -7.676 15.028 1.00 89.19 110 PRO A CA 1
ATOM 882 C C . PRO A 1 110 ? 11.493 -7.272 16.348 1.00 89.19 110 PRO A C 1
ATOM 884 O O . PRO A 1 110 ? 10.937 -7.512 17.424 1.00 89.19 110 PRO A O 1
ATOM 887 N N . PHE A 1 111 ? 12.654 -6.610 16.277 1.00 90.06 111 PHE A N 1
ATOM 888 C CA . PHE A 1 111 ? 13.334 -6.061 17.448 1.00 90.06 111 PHE A CA 1
ATOM 889 C C . PHE A 1 111 ? 12.452 -5.047 18.183 1.00 90.06 111 PHE A C 1
ATOM 891 O O . PHE A 1 111 ? 12.170 -5.220 19.364 1.00 90.06 111 PHE A O 1
ATOM 898 N N . THR A 1 112 ? 11.964 -4.019 17.487 1.00 89.06 112 THR A N 1
ATOM 899 C CA . THR A 1 112 ? 11.195 -2.932 18.111 1.00 89.06 112 THR A CA 1
ATOM 900 C C . THR A 1 112 ? 9.853 -3.428 18.659 1.00 89.06 112 THR A C 1
ATOM 902 O O . THR A 1 112 ? 9.459 -3.043 19.755 1.00 89.06 112 THR A O 1
ATOM 905 N N . MET A 1 113 ? 9.185 -4.347 17.955 1.00 84.62 113 MET A N 1
ATOM 906 C CA . MET A 1 113 ? 7.936 -4.970 18.410 1.00 84.62 113 MET A CA 1
ATOM 907 C C . MET A 1 113 ? 8.118 -5.727 19.726 1.00 84.62 113 MET A C 1
ATOM 909 O O . MET A 1 113 ? 7.300 -5.618 20.634 1.00 84.62 113 MET A O 1
ATOM 913 N N . THR A 1 114 ? 9.202 -6.492 19.846 1.00 81.50 114 THR A N 1
ATOM 914 C CA . THR A 1 114 ? 9.494 -7.254 21.067 1.00 81.50 114 THR A CA 1
ATOM 915 C C . THR A 1 114 ? 10.030 -6.373 22.188 1.00 81.50 114 THR A C 1
ATOM 917 O O . THR A 1 114 ? 9.705 -6.621 23.346 1.00 81.50 114 THR A O 1
ATOM 920 N N . TYR A 1 115 ? 10.794 -5.334 21.849 1.00 82.88 115 TYR A N 1
ATOM 921 C CA . TYR A 1 115 ? 11.257 -4.309 22.778 1.00 82.88 115 TYR A CA 1
ATOM 922 C C . TYR A 1 115 ? 10.087 -3.568 23.434 1.00 82.88 115 TYR A C 1
ATOM 924 O O . TYR A 1 115 ? 10.085 -3.414 24.651 1.00 82.88 115 TYR A O 1
ATOM 932 N N . TYR A 1 116 ? 9.083 -3.171 22.646 1.00 79.25 116 TYR A N 1
ATOM 933 C CA . TYR A 1 116 ? 7.879 -2.505 23.145 1.00 79.25 116 TYR A CA 1
ATOM 934 C C . TYR A 1 116 ? 6.971 -3.482 23.918 1.00 79.25 116 TYR A C 1
ATOM 936 O O . TYR A 1 116 ? 6.569 -3.203 25.041 1.00 79.25 116 TYR A O 1
ATOM 944 N N . ALA A 1 117 ? 6.719 -4.684 23.383 1.00 75.38 117 ALA A N 1
ATOM 945 C CA . ALA A 1 117 ? 5.823 -5.663 24.014 1.00 75.38 117 ALA A CA 1
ATOM 946 C C . ALA A 1 117 ? 6.342 -6.262 25.338 1.00 75.38 117 ALA A C 1
ATOM 948 O O . ALA A 1 117 ? 5.556 -6.819 26.105 1.00 75.38 117 ALA A O 1
ATOM 949 N N . ALA A 1 118 ? 7.650 -6.200 25.607 1.00 68.38 118 ALA A N 1
ATOM 950 C CA . ALA A 1 118 ? 8.250 -6.759 26.820 1.00 68.38 118 ALA A CA 1
ATOM 951 C C . ALA A 1 118 ? 7.855 -6.019 28.113 1.00 68.38 118 ALA A C 1
ATOM 953 O O . ALA A 1 118 ? 8.101 -6.557 29.191 1.00 68.38 118 ALA A O 1
ATOM 954 N N . GLU A 1 119 ? 7.260 -4.825 28.026 1.00 60.03 119 GLU A N 1
ATOM 955 C CA . GLU A 1 119 ? 6.849 -4.049 29.205 1.00 60.03 119 GLU A CA 1
ATOM 956 C C . GLU A 1 119 ? 5.355 -4.145 29.521 1.00 60.03 119 GLU A C 1
ATOM 958 O O . GLU A 1 119 ? 4.997 -4.193 30.697 1.00 60.03 119 GLU A O 1
ATOM 963 N N . ASP A 1 120 ? 4.498 -4.246 28.501 1.00 59.44 120 ASP A N 1
ATOM 964 C CA . ASP A 1 120 ? 3.042 -4.226 28.695 1.00 59.44 120 ASP A CA 1
ATOM 965 C C . ASP A 1 120 ? 2.446 -5.600 29.040 1.00 59.44 120 ASP A C 1
ATOM 967 O O . ASP A 1 120 ? 1.449 -5.685 29.761 1.00 59.44 120 ASP A O 1
ATOM 971 N N . ASP A 1 121 ? 3.028 -6.703 28.546 1.00 56.72 121 ASP A N 1
ATOM 972 C CA . ASP A 1 121 ? 2.483 -8.045 28.782 1.00 56.72 121 ASP A CA 1
ATOM 973 C C . ASP A 1 121 ? 3.383 -8.867 29.715 1.00 56.72 121 ASP A C 1
ATOM 975 O O . ASP A 1 121 ? 4.484 -9.296 29.364 1.00 56.72 121 ASP A O 1
ATOM 979 N N . SER A 1 122 ? 2.851 -9.191 30.897 1.00 53.59 122 SER A N 1
ATOM 980 C CA . SER A 1 122 ? 3.455 -10.132 31.854 1.00 53.59 122 SER A CA 1
ATOM 981 C C . SER A 1 122 ? 3.799 -11.505 31.247 1.00 53.59 122 SER A C 1
ATOM 983 O O . SER A 1 122 ? 4.675 -12.200 31.763 1.00 53.59 122 SER A O 1
ATOM 985 N N . ARG A 1 123 ? 3.173 -11.896 30.123 1.00 51.25 123 ARG A N 1
ATOM 986 C CA . ARG A 1 123 ? 3.524 -13.111 29.361 1.00 51.25 123 ARG A CA 1
ATOM 987 C C . ARG A 1 123 ? 4.868 -13.021 28.648 1.00 51.25 123 ARG A C 1
ATOM 989 O O . ARG A 1 123 ? 5.484 -14.055 28.392 1.00 51.25 123 ARG A O 1
ATOM 996 N N . PHE A 1 124 ? 5.322 -11.812 28.331 1.00 51.34 124 PHE A N 1
ATOM 997 C CA . PHE A 1 124 ? 6.658 -11.546 27.811 1.00 51.34 124 PHE A CA 1
ATOM 998 C C . PHE A 1 124 ? 7.653 -11.173 28.906 1.00 51.34 124 PHE A C 1
ATOM 1000 O O . PHE A 1 124 ? 8.791 -10.873 28.556 1.00 51.34 124 PHE A O 1
ATOM 1007 N N . GLY A 1 125 ? 7.257 -11.250 30.186 1.00 51.03 125 GLY A N 1
ATOM 1008 C CA . GLY A 1 125 ? 8.120 -11.040 31.343 1.00 51.03 125 GLY A CA 1
ATOM 1009 C C . GLY A 1 125 ? 9.357 -11.924 31.258 1.00 51.03 125 GLY A C 1
ATOM 1010 O O . GLY A 1 125 ? 9.344 -13.102 31.616 1.00 51.03 125 GLY A O 1
ATOM 1011 N N . THR A 1 126 ? 10.432 -11.370 30.709 1.00 53.84 126 THR A N 1
ATOM 1012 C CA . THR A 1 126 ? 11.690 -12.077 30.551 1.00 53.84 126 THR A CA 1
ATOM 1013 C C . THR A 1 126 ? 12.516 -11.945 31.814 1.00 53.84 126 THR A C 1
ATOM 1015 O O . THR A 1 126 ? 12.548 -10.903 32.456 1.00 53.84 126 THR A O 1
ATOM 1018 N N . LYS A 1 127 ? 13.289 -12.990 32.116 1.00 58.66 127 LYS A N 1
ATOM 1019 C CA . LYS A 1 127 ? 14.366 -12.961 33.118 1.00 58.66 127 LYS A CA 1
ATOM 1020 C C . LYS A 1 127 ? 15.443 -11.891 32.813 1.00 58.66 127 LYS A C 1
ATOM 1022 O O . LYS A 1 127 ? 16.257 -11.586 33.676 1.00 58.66 127 LYS A O 1
ATOM 1027 N N . TYR A 1 128 ? 15.459 -11.355 31.587 1.00 65.62 128 TYR A N 1
ATOM 1028 C CA . TYR A 1 128 ? 16.436 -10.405 31.040 1.00 65.62 128 TYR A CA 1
ATOM 1029 C C . TYR A 1 128 ? 15.815 -9.031 30.759 1.00 65.62 128 TYR A C 1
ATOM 1031 O O . TYR A 1 128 ? 14.593 -8.910 30.666 1.00 65.62 128 TYR A O 1
ATOM 1039 N N . SER A 1 129 ? 16.663 -8.014 30.556 1.00 78.06 129 SER A N 1
ATOM 1040 C CA . SER A 1 129 ? 16.220 -6.669 30.170 1.00 78.06 129 SER A CA 1
ATOM 1041 C C . SER A 1 129 ? 15.501 -6.666 28.804 1.00 78.06 129 SER A C 1
ATOM 1043 O O . SER A 1 129 ? 15.821 -7.496 27.942 1.00 78.06 129 SER A O 1
ATOM 1045 N N . PRO A 1 130 ? 14.569 -5.719 28.562 1.00 75.81 130 PRO A N 1
ATOM 1046 C CA . PRO A 1 130 ? 13.801 -5.636 27.312 1.00 75.81 130 PRO A CA 1
ATOM 1047 C C . PRO A 1 130 ? 14.668 -5.604 26.045 1.00 75.81 130 PRO A C 1
ATOM 1049 O O . PRO A 1 130 ? 14.338 -6.235 25.045 1.00 75.81 130 PRO A O 1
ATOM 1052 N N . VAL A 1 131 ? 15.824 -4.934 26.104 1.00 82.06 131 VAL A N 1
ATOM 1053 C CA . VAL A 1 131 ? 16.783 -4.845 24.988 1.00 82.06 131 VAL A CA 1
ATOM 1054 C C . VAL A 1 131 ? 17.386 -6.210 24.657 1.00 82.06 131 VAL A C 1
ATOM 1056 O O . VAL A 1 131 ? 17.437 -6.597 23.493 1.00 82.06 131 VAL A O 1
ATOM 1059 N N . VAL A 1 132 ? 17.820 -6.962 25.673 1.00 83.19 132 VAL A N 1
ATOM 1060 C CA . VAL A 1 132 ? 18.437 -8.285 25.483 1.00 83.19 132 VAL A CA 1
ATOM 1061 C C . VAL A 1 132 ? 17.405 -9.284 24.962 1.00 83.19 132 VAL A C 1
ATOM 1063 O O . VAL A 1 132 ? 17.692 -10.035 24.034 1.00 83.19 132 VAL A O 1
ATOM 1066 N N . SER A 1 133 ? 16.185 -9.253 25.504 1.00 78.81 133 SER A N 1
ATOM 1067 C CA . SER A 1 133 ? 15.066 -10.058 24.999 1.00 78.81 133 SER A CA 1
ATOM 1068 C C . SER A 1 133 ? 14.766 -9.752 23.528 1.00 78.81 133 SER A C 1
ATOM 1070 O O . SER A 1 133 ? 14.642 -10.675 22.716 1.00 78.81 133 SER A O 1
ATOM 1072 N N . GLY A 1 134 ? 14.721 -8.464 23.171 1.00 83.50 134 GLY A N 1
ATOM 1073 C CA . GLY A 1 134 ? 14.494 -8.025 21.800 1.00 83.50 134 GLY A CA 1
ATOM 1074 C C . GLY A 1 134 ? 15.593 -8.485 20.846 1.00 83.50 134 GLY A C 1
ATOM 1075 O O . GLY A 1 134 ? 15.292 -9.038 19.790 1.00 83.50 134 GLY A O 1
ATOM 1076 N N . LEU A 1 135 ? 16.863 -8.341 21.238 1.00 86.81 135 LEU A N 1
ATOM 1077 C CA . LEU A 1 135 ? 18.001 -8.805 20.440 1.00 86.81 135 LEU A CA 1
ATOM 1078 C C . LEU A 1 135 ? 17.958 -10.316 20.214 1.00 86.81 135 LEU A C 1
ATOM 1080 O O . LEU A 1 135 ? 18.076 -10.754 19.077 1.00 86.81 135 LEU A O 1
ATOM 1084 N N . ILE A 1 136 ? 17.715 -11.114 21.258 1.00 85.88 136 ILE A N 1
ATOM 1085 C CA . ILE A 1 136 ? 17.631 -12.577 21.132 1.00 85.88 136 ILE A CA 1
ATOM 1086 C C . ILE A 1 136 ? 16.541 -12.971 20.129 1.00 85.88 136 ILE A C 1
ATOM 1088 O O . ILE A 1 136 ? 16.768 -13.818 19.265 1.00 85.88 136 ILE A O 1
ATOM 1092 N N . ARG A 1 137 ? 15.359 -12.351 20.210 1.00 82.94 137 ARG A N 1
ATOM 1093 C CA . ARG A 1 137 ? 14.236 -12.661 19.313 1.00 82.94 137 ARG A CA 1
ATOM 1094 C C . ARG A 1 137 ? 14.470 -12.167 17.886 1.00 82.94 137 ARG A C 1
ATOM 1096 O O . ARG A 1 137 ? 14.132 -12.881 16.942 1.00 82.94 137 ARG A O 1
ATOM 1103 N N . ALA A 1 138 ? 15.070 -10.993 17.710 1.00 87.50 138 ALA A N 1
ATOM 1104 C CA . ALA A 1 138 ? 15.443 -10.475 16.396 1.00 87.50 138 ALA A CA 1
ATOM 1105 C C . ALA A 1 138 ? 16.521 -11.351 15.739 1.00 87.50 138 ALA A C 1
ATOM 1107 O O . ALA A 1 138 ? 16.378 -11.736 14.581 1.00 87.50 138 ALA A O 1
ATOM 1108 N N . SER A 1 139 ? 17.546 -11.761 16.491 1.00 88.12 139 SER A N 1
ATOM 1109 C CA . SER A 1 139 ? 18.579 -12.691 16.022 1.00 88.12 139 SER A CA 1
ATOM 1110 C C . SER A 1 139 ? 18.010 -14.069 15.690 1.00 88.12 139 SER A C 1
ATOM 1112 O O . SER A 1 139 ? 18.387 -14.648 14.675 1.00 88.12 139 SER A O 1
ATOM 1114 N N . LEU A 1 140 ? 17.066 -14.582 16.487 1.00 88.19 140 LEU A N 1
ATOM 1115 C CA . LEU A 1 140 ? 16.354 -15.821 16.171 1.00 88.19 140 LEU A CA 1
ATOM 1116 C C . LEU A 1 140 ? 15.553 -15.686 14.868 1.00 88.19 140 LEU A C 1
ATOM 1118 O O . LEU A 1 140 ? 15.583 -16.586 14.035 1.00 88.19 140 LEU A O 1
ATOM 1122 N N . THR A 1 141 ? 14.874 -14.555 14.668 1.00 86.69 141 THR A N 1
ATOM 1123 C CA . THR A 1 141 ? 14.110 -14.272 13.442 1.00 86.69 141 THR A CA 1
ATOM 1124 C C . THR A 1 141 ? 15.028 -14.218 12.220 1.00 86.69 141 THR A C 1
ATOM 1126 O O . THR A 1 141 ? 14.751 -14.869 11.213 1.00 86.69 141 THR A O 1
ATOM 1129 N N . LEU A 1 142 ? 16.163 -13.521 12.331 1.00 89.94 142 LEU A N 1
ATOM 1130 C CA . LEU A 1 142 ? 17.189 -13.457 11.292 1.00 89.94 142 LEU A CA 1
ATOM 1131 C C . LEU A 1 142 ? 17.759 -14.845 10.971 1.00 89.94 142 LEU A C 1
ATOM 1133 O O . LEU A 1 142 ? 17.889 -15.195 9.802 1.00 89.94 142 LEU A O 1
ATOM 1137 N N . PHE A 1 143 ? 18.060 -15.650 11.994 1.00 90.94 143 PHE A N 1
ATOM 1138 C CA . PHE A 1 143 ? 18.551 -17.016 11.821 1.00 90.94 143 PHE A CA 1
ATOM 1139 C C . PHE A 1 143 ? 17.534 -17.893 11.083 1.00 90.94 143 PHE A C 1
ATOM 1141 O O . PHE A 1 143 ? 17.889 -18.556 10.113 1.00 90.94 143 PHE A O 1
ATOM 1148 N N . LEU A 1 144 ? 16.261 -17.857 11.489 1.00 89.94 144 LEU A N 1
ATOM 1149 C CA . LEU A 1 144 ? 15.193 -18.620 10.838 1.00 89.94 144 LEU A CA 1
ATOM 1150 C C . LEU A 1 144 ? 15.019 -18.222 9.368 1.00 89.94 144 LEU A C 1
ATOM 1152 O O . LEU A 1 144 ? 14.888 -19.092 8.508 1.00 89.94 144 LEU A O 1
ATOM 1156 N N . ILE A 1 145 ? 15.065 -16.922 9.064 1.00 89.50 145 ILE A N 1
ATOM 1157 C CA . ILE A 1 145 ? 14.981 -16.428 7.685 1.00 89.50 145 ILE A CA 1
ATOM 1158 C C . ILE A 1 145 ? 16.224 -16.830 6.888 1.00 89.50 145 ILE A C 1
ATOM 1160 O O . ILE A 1 145 ? 16.089 -17.263 5.748 1.00 89.50 145 ILE A O 1
ATOM 1164 N N . GLY A 1 146 ? 17.420 -16.768 7.476 1.00 88.62 146 GLY A N 1
ATOM 1165 C CA . GLY A 1 146 ? 18.656 -17.220 6.835 1.00 88.62 146 GLY A CA 1
ATOM 1166 C C . GLY A 1 146 ? 18.636 -18.713 6.494 1.00 88.62 146 GLY A C 1
ATOM 1167 O O . GLY A 1 146 ? 18.973 -19.092 5.373 1.00 88.62 146 GLY A O 1
ATOM 1168 N N . VAL A 1 147 ? 18.166 -19.554 7.422 1.00 91.38 147 VAL A N 1
ATOM 1169 C CA . VAL A 1 147 ? 17.989 -21.004 7.213 1.00 91.38 147 VAL A CA 1
ATOM 1170 C C . VAL A 1 147 ? 16.925 -21.303 6.156 1.00 91.38 147 VAL A C 1
ATOM 1172 O O . VAL A 1 147 ? 17.028 -22.310 5.465 1.00 91.38 147 VAL A O 1
ATOM 1175 N N . LEU A 1 148 ? 15.923 -20.438 5.991 1.00 89.25 148 LEU A N 1
ATOM 1176 C CA . LEU A 1 148 ? 14.914 -20.582 4.944 1.00 89.25 148 LEU A CA 1
ATOM 1177 C C . LEU A 1 148 ? 15.443 -20.138 3.570 1.00 89.25 148 LEU A C 1
ATOM 1179 O O . LEU A 1 148 ? 15.299 -20.855 2.584 1.00 89.25 148 LEU A O 1
ATOM 1183 N N . VAL A 1 149 ? 16.057 -18.957 3.493 1.00 90.38 149 VAL A N 1
ATOM 1184 C CA . VAL A 1 149 ? 16.456 -18.315 2.230 1.00 90.38 149 VAL A CA 1
ATOM 1185 C C . VAL A 1 149 ? 17.745 -18.907 1.658 1.00 90.38 149 VAL A C 1
ATOM 1187 O O . VAL A 1 149 ? 17.857 -19.037 0.441 1.00 90.38 149 VAL A O 1
ATOM 1190 N N . GLY A 1 150 ? 18.699 -19.303 2.505 1.00 89.56 150 GLY A N 1
ATOM 1191 C CA . GLY A 1 150 ? 19.992 -19.852 2.081 1.00 89.56 150 GLY A CA 1
ATOM 1192 C C . GLY A 1 150 ? 19.866 -21.103 1.199 1.00 89.56 150 GLY A C 1
ATOM 1193 O O . GLY A 1 150 ? 20.380 -21.104 0.078 1.00 89.56 150 GLY A O 1
ATOM 1194 N N . PRO A 1 151 ? 19.138 -22.151 1.634 1.00 90.25 151 PRO A N 1
ATOM 1195 C CA . PRO A 1 151 ? 18.870 -23.321 0.804 1.00 90.25 151 PRO A CA 1
ATOM 1196 C C . PRO A 1 151 ? 18.084 -22.972 -0.462 1.00 90.25 151 PRO A C 1
ATOM 1198 O O . PRO A 1 151 ? 18.421 -23.458 -1.536 1.00 90.25 151 PRO A O 1
ATOM 1201 N N . LEU A 1 152 ? 17.083 -22.088 -0.376 1.00 89.38 152 LEU A N 1
ATOM 1202 C CA . LEU A 1 152 ? 16.324 -21.670 -1.559 1.00 89.38 152 LEU A CA 1
ATOM 1203 C C . LEU A 1 152 ? 17.232 -21.023 -2.616 1.00 89.38 152 LEU A C 1
ATOM 1205 O O . LEU A 1 152 ? 17.109 -21.344 -3.794 1.00 89.38 152 LEU A O 1
ATOM 1209 N N . TYR A 1 153 ? 18.177 -20.173 -2.205 1.00 90.94 153 TYR A N 1
ATOM 1210 C CA . TYR A 1 153 ? 19.158 -19.574 -3.113 1.00 90.94 153 TYR A CA 1
ATOM 1211 C C . TYR A 1 153 ? 20.041 -20.630 -3.786 1.00 90.94 153 TYR A C 1
ATOM 1213 O O . TYR A 1 153 ? 20.222 -20.595 -5.000 1.00 90.94 153 TYR A O 1
ATOM 1221 N N . PHE A 1 154 ? 20.540 -21.610 -3.028 1.00 88.50 154 PHE A N 1
ATOM 1222 C CA . PHE A 1 154 ? 21.396 -22.659 -3.587 1.00 88.50 154 PHE A CA 1
ATOM 1223 C C . PHE A 1 154 ? 20.677 -23.512 -4.646 1.00 88.50 154 PHE A C 1
ATOM 1225 O O . PHE A 1 154 ? 21.267 -23.859 -5.668 1.00 88.50 154 PHE A O 1
ATOM 1232 N N . TRP A 1 155 ? 19.401 -23.838 -4.420 1.00 86.94 155 TRP A N 1
ATOM 1233 C CA . TRP A 1 155 ? 18.637 -24.730 -5.299 1.00 86.94 155 TRP A CA 1
ATOM 1234 C C . TRP A 1 155 ? 17.962 -23.997 -6.467 1.00 86.94 155 TRP A C 1
ATOM 1236 O O . TRP A 1 155 ? 17.832 -24.567 -7.548 1.00 86.94 155 TRP A O 1
ATOM 1246 N N . ILE A 1 156 ? 17.521 -22.751 -6.259 1.00 86.62 156 ILE A N 1
ATOM 1247 C CA . ILE A 1 156 ? 16.578 -22.045 -7.145 1.00 86.62 156 ILE A CA 1
ATOM 1248 C C . ILE A 1 156 ? 17.102 -20.651 -7.567 1.00 86.62 156 ILE A C 1
ATOM 1250 O O . ILE A 1 156 ? 16.469 -19.940 -8.344 1.00 86.62 156 ILE A O 1
ATOM 1254 N N . GLY A 1 157 ? 18.302 -20.250 -7.136 1.00 86.31 157 GLY A N 1
ATOM 1255 C CA . GLY A 1 157 ? 18.937 -18.973 -7.505 1.00 86.31 157 GLY A CA 1
ATOM 1256 C C . GLY A 1 157 ? 19.464 -18.884 -8.945 1.00 86.31 157 GLY A C 1
ATOM 1257 O O . GLY A 1 157 ? 20.078 -17.882 -9.315 1.00 86.31 157 GLY A O 1
ATOM 1258 N N . LYS A 1 158 ? 19.245 -19.916 -9.767 1.00 89.56 158 LYS A N 1
ATOM 1259 C CA . LYS A 1 158 ? 19.691 -19.967 -11.166 1.00 89.56 158 LYS A CA 1
ATOM 1260 C C . LYS A 1 158 ? 18.690 -19.285 -12.098 1.00 89.56 158 LYS A C 1
ATOM 1262 O O . LYS A 1 158 ? 17.474 -19.419 -11.916 1.00 89.56 158 LYS A O 1
ATOM 1267 N N . GLY A 1 159 ? 19.203 -18.603 -13.117 1.00 86.88 159 GLY A N 1
ATOM 1268 C CA . GLY A 1 159 ? 18.437 -18.019 -14.214 1.00 86.88 159 GLY A CA 1
ATOM 1269 C C . GLY A 1 159 ? 18.912 -18.510 -15.579 1.00 86.88 159 GLY A C 1
ATOM 1270 O O . GLY A 1 159 ? 20.024 -19.020 -15.711 1.00 86.88 159 GLY A O 1
ATOM 1271 N N . THR A 1 160 ? 18.055 -18.368 -16.587 1.00 85.69 160 THR A N 1
ATOM 1272 C CA . THR A 1 160 ? 18.318 -18.796 -17.970 1.00 85.69 160 THR A CA 1
ATOM 1273 C C . THR A 1 160 ? 18.084 -17.641 -18.938 1.00 85.69 160 THR A C 1
ATOM 1275 O O . THR A 1 160 ? 17.062 -16.954 -18.869 1.00 85.69 160 THR A O 1
ATOM 1278 N N . PHE A 1 161 ? 19.029 -17.418 -19.848 1.00 83.25 161 PHE A N 1
ATOM 1279 C CA . PHE A 1 161 ? 18.839 -16.563 -21.016 1.00 83.25 161 PHE A CA 1
ATOM 1280 C C . PHE A 1 161 ? 18.716 -17.431 -22.260 1.00 83.25 161 PHE A C 1
ATOM 1282 O O . PHE A 1 161 ? 19.549 -18.304 -22.481 1.00 83.25 161 PHE A O 1
ATOM 1289 N N . GLU A 1 162 ? 17.690 -17.175 -23.063 1.00 80.94 162 GLU A N 1
ATOM 1290 C CA . GLU A 1 162 ? 17.492 -17.808 -24.365 1.00 80.94 162 GLU A CA 1
ATOM 1291 C C . GLU A 1 162 ? 17.881 -16.802 -25.448 1.00 80.94 162 GLU A C 1
ATOM 1293 O O . GLU A 1 162 ? 17.423 -15.654 -25.425 1.00 80.94 162 GLU A O 1
ATOM 1298 N N . PHE A 1 163 ? 18.737 -17.229 -26.370 1.00 79.62 163 PHE A N 1
ATOM 1299 C CA . PHE A 1 163 ? 19.171 -16.456 -27.523 1.00 79.62 163 PHE A CA 1
ATOM 1300 C C . PHE A 1 163 ? 18.876 -17.242 -28.794 1.00 79.62 163 PHE A C 1
ATOM 1302 O O . PHE A 1 163 ? 19.141 -18.441 -28.865 1.00 79.62 163 PHE A O 1
ATOM 1309 N N . ASP A 1 164 ? 18.374 -16.544 -29.803 1.00 78.56 164 ASP A N 1
ATOM 1310 C CA . ASP A 1 164 ? 18.244 -17.080 -31.150 1.00 78.56 164 ASP A CA 1
ATOM 1311 C C . ASP A 1 164 ? 19.545 -16.781 -31.900 1.00 78.56 164 ASP A C 1
ATOM 1313 O O . ASP A 1 164 ? 19.797 -15.643 -32.307 1.00 78.56 164 ASP A O 1
ATOM 1317 N N . GLU A 1 165 ? 20.407 -17.785 -32.049 1.00 75.56 165 GLU A N 1
ATOM 1318 C CA . GLU A 1 165 ? 21.594 -17.662 -32.887 1.00 75.56 165 GLU A CA 1
ATOM 1319 C C . GLU A 1 165 ? 21.175 -17.812 -34.349 1.00 75.56 165 GLU A C 1
ATOM 1321 O O . GLU A 1 165 ? 20.724 -18.875 -34.783 1.00 75.56 165 GLU A O 1
ATOM 1326 N N . ILE A 1 166 ? 21.314 -16.726 -35.110 1.00 76.50 166 ILE A N 1
ATOM 1327 C CA . ILE A 1 166 ? 21.066 -16.724 -36.549 1.00 76.50 166 ILE A CA 1
ATOM 1328 C C . ILE A 1 166 ? 22.397 -17.005 -37.241 1.00 76.50 166 ILE A C 1
ATOM 1330 O O . ILE A 1 166 ? 23.235 -16.113 -37.393 1.00 76.50 166 ILE A O 1
ATOM 1334 N N . ALA A 1 167 ? 22.594 -18.247 -37.677 1.00 70.69 167 ALA A N 1
ATOM 1335 C CA . ALA A 1 167 ? 23.747 -18.597 -38.491 1.00 70.69 167 ALA A CA 1
ATOM 1336 C C . ALA A 1 167 ? 23.501 -18.154 -39.943 1.00 70.69 167 ALA A C 1
ATOM 1338 O O . ALA A 1 167 ? 22.621 -18.677 -40.633 1.00 70.69 167 ALA A O 1
ATOM 1339 N N . CYS A 1 168 ? 24.293 -17.192 -40.417 1.00 74.81 168 CYS A N 1
ATOM 1340 C CA . CYS A 1 168 ? 24.331 -16.803 -41.826 1.00 74.81 168 CYS A CA 1
ATOM 1341 C C . CYS A 1 168 ? 25.564 -17.433 -42.490 1.00 74.81 168 CYS A C 1
ATOM 1343 O O . CYS A 1 168 ? 26.682 -17.311 -41.986 1.00 74.81 168 CYS A O 1
ATOM 1345 N N . GLY A 1 169 ? 25.374 -18.112 -43.623 1.00 62.12 169 GLY A N 1
ATOM 1346 C CA . GLY A 1 169 ? 26.481 -18.687 -44.388 1.00 62.12 169 GLY A CA 1
ATOM 1347 C C . GLY A 1 169 ? 27.363 -17.593 -45.001 1.00 62.12 169 GLY A C 1
ATOM 1348 O O . GLY A 1 169 ? 26.901 -16.865 -45.868 1.00 62.12 169 GLY A O 1
ATOM 1349 N N . SER A 1 170 ? 28.610 -17.500 -44.528 1.00 57.94 170 SER A N 1
ATOM 1350 C CA . SER A 1 170 ? 29.809 -16.889 -45.139 1.00 57.94 170 SER A CA 1
ATOM 1351 C C . SER A 1 170 ? 29.698 -15.512 -45.833 1.00 57.94 170 SER A C 1
ATOM 1353 O O . SER A 1 170 ? 29.108 -15.373 -46.897 1.00 57.94 170 SER A O 1
ATOM 1355 N N . SER A 1 171 ? 30.426 -14.533 -45.272 1.00 51.16 171 SER A N 1
ATOM 1356 C CA . SER A 1 171 ? 30.977 -13.301 -45.883 1.00 51.16 171 SER A CA 1
ATOM 1357 C C . SER A 1 171 ? 30.148 -12.597 -46.970 1.00 51.16 171 SER A C 1
ATOM 1359 O O . SER A 1 171 ? 30.199 -12.938 -48.152 1.00 51.16 171 SER A O 1
ATOM 1361 N N . VAL A 1 172 ? 29.492 -11.507 -46.575 1.00 49.44 172 VAL A N 1
ATOM 1362 C CA . VAL A 1 172 ? 28.869 -10.541 -47.484 1.00 49.44 172 VAL A CA 1
ATOM 1363 C C . VAL A 1 172 ? 29.960 -9.774 -48.242 1.00 49.44 172 VAL A C 1
ATOM 1365 O O . VAL A 1 172 ? 30.521 -8.808 -47.732 1.00 49.44 172 VAL A O 1
ATOM 1368 N N . VAL A 1 173 ? 30.241 -10.173 -49.482 1.00 53.72 173 VAL A N 1
ATOM 1369 C CA . VAL A 1 173 ? 30.584 -9.197 -50.524 1.00 53.72 173 VAL A CA 1
ATOM 1370 C C . VAL A 1 173 ? 29.249 -8.726 -51.082 1.00 53.72 173 VAL A C 1
ATOM 1372 O O . VAL A 1 173 ? 28.456 -9.530 -51.570 1.00 53.72 173 VAL A O 1
ATOM 1375 N N . ALA A 1 174 ? 28.959 -7.436 -50.931 1.00 53.16 174 ALA A N 1
ATOM 1376 C CA . ALA A 1 174 ? 27.715 -6.839 -51.390 1.00 53.16 174 ALA A CA 1
ATOM 1377 C C . ALA A 1 174 ? 27.605 -6.936 -52.923 1.00 53.16 174 ALA A C 1
ATOM 1379 O O . ALA A 1 174 ? 28.196 -6.146 -53.655 1.00 53.16 174 ALA A O 1
ATOM 1380 N N . SER A 1 175 ? 26.853 -7.916 -53.418 1.00 50.47 175 SER A N 1
ATOM 1381 C CA . SER A 1 175 ? 26.264 -7.900 -54.759 1.00 50.47 175 SER A CA 1
ATOM 1382 C C . SER A 1 175 ? 25.006 -8.760 -54.785 1.00 50.47 175 SER A C 1
ATOM 1384 O O . SER A 1 175 ? 25.046 -9.986 -54.822 1.00 50.47 175 SER A O 1
ATOM 1386 N N . ASP A 1 176 ? 23.903 -8.035 -54.643 1.00 56.25 176 ASP A N 1
ATOM 1387 C CA . ASP A 1 176 ? 22.598 -8.183 -55.280 1.00 56.25 176 ASP A CA 1
ATOM 1388 C C . ASP A 1 176 ? 22.202 -9.561 -55.849 1.00 56.25 176 ASP A C 1
ATOM 1390 O O . ASP A 1 176 ? 22.681 -9.995 -56.896 1.00 56.25 176 ASP A O 1
ATOM 1394 N N . SER A 1 177 ? 21.283 -10.247 -55.161 1.00 51.47 177 SER A N 1
ATOM 1395 C CA . SER A 1 177 ? 19.981 -10.710 -55.690 1.00 51.47 177 SER A CA 1
ATOM 1396 C C . SER A 1 177 ? 19.356 -11.768 -54.765 1.00 51.47 177 SER A C 1
ATOM 1398 O O . SER A 1 177 ? 20.031 -12.632 -54.202 1.00 51.47 177 SER A O 1
ATOM 1400 N N . GLY A 1 178 ? 18.043 -11.626 -54.569 1.00 54.16 178 GLY A N 1
ATOM 1401 C CA . GLY A 1 178 ? 17.237 -12.188 -53.486 1.00 54.16 178 GLY A CA 1
ATOM 1402 C C . GLY A 1 178 ? 17.343 -13.695 -53.233 1.00 54.16 178 GLY A C 1
ATOM 1403 O O . GLY A 1 178 ? 17.140 -14.524 -54.116 1.00 54.16 178 GLY A O 1
ATOM 1404 N N . GLY A 1 179 ? 17.566 -14.020 -51.961 1.00 55.94 179 GLY A N 1
ATOM 1405 C CA . GLY A 1 179 ? 17.348 -15.323 -51.343 1.00 55.94 179 GLY A CA 1
ATOM 1406 C C . GLY A 1 179 ? 17.660 -15.213 -49.850 1.00 55.94 179 GLY A C 1
ATOM 1407 O O . GLY A 1 179 ? 18.724 -14.702 -49.504 1.00 55.94 179 GLY A O 1
ATOM 1408 N N . ASP A 1 180 ? 16.750 -15.647 -48.973 1.00 57.56 180 ASP A N 1
ATOM 1409 C CA . ASP A 1 180 ? 16.974 -15.699 -47.519 1.00 57.56 180 ASP A CA 1
ATOM 1410 C C . ASP A 1 180 ? 18.129 -16.670 -47.210 1.00 57.56 180 ASP A C 1
ATOM 1412 O O . ASP A 1 180 ? 17.952 -17.884 -47.132 1.00 57.56 180 ASP A O 1
ATOM 1416 N N . ARG A 1 181 ? 19.352 -16.136 -47.089 1.00 60.78 181 ARG A N 1
ATOM 1417 C CA . ARG A 1 181 ? 20.597 -16.899 -46.843 1.00 60.78 181 ARG A CA 1
ATOM 1418 C C . ARG A 1 181 ? 20.930 -17.084 -45.355 1.00 60.78 181 ARG A C 1
ATOM 1420 O O . ARG A 1 181 ? 21.961 -17.669 -45.024 1.00 60.78 181 ARG A O 1
ATOM 1427 N N . CYS A 1 182 ? 20.068 -16.605 -44.462 1.00 65.06 182 CYS A N 1
ATOM 1428 C CA . CYS A 1 182 ? 20.133 -16.863 -43.026 1.00 65.06 182 CYS A CA 1
ATOM 1429 C C . CYS A 1 182 ? 18.962 -17.791 -42.681 1.00 65.06 182 CYS A C 1
ATOM 1431 O O . CYS A 1 182 ? 17.830 -17.331 -42.573 1.00 65.06 182 CYS A O 1
ATOM 1433 N N . ALA A 1 183 ? 19.211 -19.100 -42.604 1.00 63.59 183 ALA A N 1
ATOM 1434 C CA . ALA A 1 183 ? 18.135 -20.100 -42.546 1.00 63.59 183 ALA A CA 1
ATOM 1435 C C . ALA A 1 183 ? 18.154 -20.983 -41.290 1.00 63.59 183 ALA A C 1
ATOM 1437 O O . ALA A 1 183 ? 17.171 -21.673 -41.027 1.00 63.59 183 ALA A O 1
ATOM 1438 N N . THR A 1 184 ? 19.220 -20.947 -40.487 1.00 67.19 184 THR A N 1
ATOM 1439 C CA . THR A 1 184 ? 19.295 -21.759 -39.267 1.00 67.19 184 THR A CA 1
ATOM 1440 C C . THR A 1 184 ? 19.210 -20.857 -38.045 1.00 67.19 184 THR A C 1
ATOM 1442 O O . THR A 1 184 ? 20.176 -20.174 -37.705 1.00 67.19 184 THR A O 1
ATOM 1445 N N . VAL A 1 185 ? 18.038 -20.851 -37.407 1.00 68.69 185 VAL A N 1
ATOM 1446 C CA . VAL A 1 185 ? 17.838 -20.276 -36.073 1.00 68.69 185 VAL A CA 1
ATOM 1447 C C . VAL A 1 185 ? 18.054 -21.395 -35.062 1.00 68.69 185 VAL A C 1
ATOM 1449 O O . VAL A 1 185 ? 17.232 -22.308 -34.967 1.00 68.69 185 VAL A O 1
ATOM 1452 N N . THR A 1 186 ? 19.169 -21.351 -34.338 1.00 77.19 186 THR A N 1
ATOM 1453 C CA . THR A 1 186 ? 19.435 -22.289 -33.241 1.00 77.19 186 THR A CA 1
ATOM 1454 C C . THR A 1 186 ? 19.112 -21.596 -31.926 1.00 77.19 186 THR A C 1
ATOM 1456 O O . THR A 1 186 ? 19.710 -20.572 -31.603 1.00 77.19 186 THR A O 1
ATOM 1459 N N . ALA A 1 187 ? 18.175 -22.152 -31.156 1.00 75.69 187 ALA A N 1
ATOM 1460 C CA . ALA A 1 187 ? 17.893 -21.669 -29.810 1.00 75.69 187 ALA A CA 1
ATOM 1461 C C . ALA A 1 187 ? 19.016 -22.120 -28.862 1.00 75.69 187 ALA A C 1
ATOM 1463 O O . ALA A 1 187 ? 19.187 -23.316 -28.614 1.00 75.69 187 ALA A O 1
ATOM 1464 N N . LEU A 1 188 ? 19.783 -21.165 -28.339 1.00 81.94 188 LEU A N 1
ATOM 1465 C CA . LEU A 1 188 ? 20.845 -21.390 -27.365 1.00 81.94 188 LEU A CA 1
ATOM 1466 C C . LEU A 1 188 ? 20.393 -20.892 -25.989 1.00 81.94 188 LEU A C 1
ATOM 1468 O O 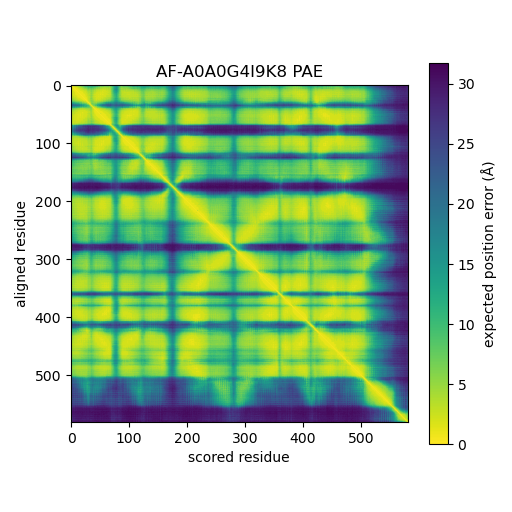. LEU A 1 188 ? 19.922 -19.763 -25.854 1.00 81.94 188 LEU A O 1
ATOM 1472 N N . SER A 1 189 ? 20.575 -21.707 -24.951 1.00 82.94 189 SER A N 1
ATOM 1473 C CA . SER A 1 189 ? 20.286 -21.323 -23.567 1.00 82.94 189 SER A CA 1
ATOM 1474 C C . SER A 1 189 ? 21.569 -21.177 -22.746 1.00 82.94 189 SER A C 1
ATOM 1476 O O . SER A 1 189 ? 22.364 -22.114 -22.674 1.00 82.94 189 SER A O 1
ATOM 1478 N N . PHE A 1 190 ? 21.747 -20.036 -22.081 1.00 86.00 190 PHE A N 1
ATOM 1479 C CA . PHE A 1 190 ? 22.837 -19.781 -21.137 1.00 86.00 190 PHE A CA 1
ATOM 1480 C C . PHE A 1 190 ? 22.304 -19.728 -19.701 1.00 86.00 190 PHE A C 1
ATOM 1482 O O . PHE A 1 190 ? 21.436 -18.910 -19.383 1.00 86.00 190 PHE A O 1
ATOM 1489 N N . GLU A 1 191 ? 22.833 -20.585 -18.827 1.00 88.19 191 GLU A N 1
ATOM 1490 C CA . GLU A 1 191 ? 22.520 -20.575 -17.397 1.00 88.19 191 GLU A CA 1
ATOM 1491 C C . GLU A 1 191 ? 23.476 -19.660 -16.627 1.00 88.19 191 GLU A C 1
ATOM 1493 O O . GLU A 1 191 ? 24.694 -19.735 -16.787 1.00 88.19 191 GLU A O 1
ATOM 1498 N N . PHE A 1 192 ? 22.933 -18.838 -15.729 1.00 88.81 192 PHE A N 1
ATOM 1499 C CA . PHE A 1 192 ? 23.720 -18.011 -14.817 1.00 88.81 192 PHE A CA 1
ATOM 1500 C C . PHE A 1 192 ? 23.237 -18.162 -13.373 1.00 88.81 192 PHE A C 1
ATOM 1502 O O . PHE A 1 192 ? 22.054 -18.382 -13.106 1.00 88.81 192 PHE A O 1
ATOM 1509 N N . MET A 1 193 ? 24.156 -18.015 -12.418 1.00 88.56 193 MET A N 1
ATOM 1510 C CA . MET A 1 193 ? 23.803 -17.857 -11.007 1.00 88.56 193 MET A CA 1
ATOM 1511 C C . MET A 1 193 ? 23.549 -16.374 -10.740 1.00 88.56 193 MET A C 1
ATOM 1513 O O . MET A 1 193 ? 24.443 -15.550 -10.945 1.00 88.56 193 MET A O 1
ATOM 1517 N N . ALA A 1 194 ? 22.341 -16.020 -10.302 1.00 88.12 194 ALA A N 1
ATOM 1518 C CA . ALA A 1 194 ? 22.052 -14.641 -9.934 1.00 88.12 194 ALA A CA 1
ATOM 1519 C C . ALA A 1 194 ? 22.862 -14.249 -8.697 1.00 88.12 194 ALA A C 1
ATOM 1521 O O . ALA A 1 194 ? 23.074 -15.064 -7.802 1.00 88.12 194 ALA A O 1
ATOM 1522 N N . ARG A 1 195 ? 23.299 -12.990 -8.619 1.00 90.94 195 ARG A N 1
ATOM 1523 C CA . ARG A 1 195 ? 23.931 -12.488 -7.396 1.00 90.94 195 ARG A CA 1
ATOM 1524 C C . ARG A 1 195 ? 22.932 -12.547 -6.234 1.00 90.94 195 ARG A C 1
ATOM 1526 O O . ARG A 1 195 ? 21.731 -12.334 -6.417 1.00 90.94 195 ARG A O 1
ATOM 1533 N N . PHE A 1 196 ? 23.443 -12.817 -5.035 1.00 90.19 196 PHE A N 1
ATOM 1534 C CA . PHE A 1 196 ? 22.617 -13.016 -3.843 1.00 90.19 196 PHE A CA 1
ATOM 1535 C C . PHE A 1 196 ? 21.732 -11.804 -3.507 1.00 90.19 196 PHE A C 1
ATOM 1537 O O . PHE A 1 196 ? 20.579 -11.973 -3.127 1.00 90.19 196 PHE A O 1
ATOM 1544 N N . ASP A 1 197 ? 22.233 -10.586 -3.706 1.00 90.88 197 ASP A N 1
ATOM 1545 C CA . ASP A 1 197 ? 21.484 -9.340 -3.518 1.00 90.88 197 ASP A CA 1
ATOM 1546 C C . ASP A 1 197 ? 20.264 -9.236 -4.446 1.00 90.88 197 ASP A C 1
ATOM 1548 O O . ASP A 1 197 ? 19.155 -8.990 -3.976 1.00 90.88 197 ASP A O 1
ATOM 1552 N N . ILE A 1 198 ? 20.427 -9.511 -5.741 1.00 90.69 198 ILE A N 1
ATOM 1553 C CA . ILE A 1 198 ? 19.318 -9.511 -6.712 1.00 90.69 198 ILE A CA 1
ATOM 1554 C C . ILE A 1 198 ? 18.298 -10.606 -6.379 1.00 90.69 198 ILE A C 1
ATOM 1556 O O . ILE A 1 198 ? 17.087 -10.397 -6.489 1.00 90.69 198 ILE A O 1
ATOM 1560 N N . TYR A 1 199 ? 18.770 -11.771 -5.934 1.00 91.00 199 TYR A N 1
ATOM 1561 C CA . TYR A 1 199 ? 17.888 -12.848 -5.499 1.00 91.00 199 TYR A CA 1
ATOM 1562 C C . TYR A 1 199 ? 17.045 -12.448 -4.276 1.00 91.00 199 TYR A C 1
ATOM 1564 O O . TYR A 1 199 ? 15.837 -12.696 -4.255 1.00 91.00 199 TYR A O 1
ATOM 1572 N N . LEU A 1 200 ? 17.647 -11.773 -3.288 1.00 91.56 200 LEU A N 1
ATOM 1573 C CA . LEU A 1 200 ? 16.922 -11.232 -2.136 1.00 91.56 200 LEU A CA 1
ATOM 1574 C C . LEU A 1 200 ? 15.864 -10.204 -2.554 1.00 91.56 200 LEU A C 1
ATOM 1576 O O . LEU A 1 200 ? 14.736 -10.282 -2.068 1.00 91.56 200 LEU A O 1
ATOM 1580 N N . VAL A 1 201 ? 16.190 -9.296 -3.483 1.00 93.00 201 VAL A N 1
ATOM 1581 C CA . VAL A 1 201 ? 15.213 -8.357 -4.069 1.00 93.00 201 VAL A CA 1
ATOM 1582 C C . VAL A 1 201 ? 14.031 -9.130 -4.662 1.00 93.00 201 VAL A C 1
ATOM 1584 O O . VAL A 1 201 ? 12.881 -8.845 -4.332 1.00 93.00 201 VAL A O 1
ATOM 1587 N N . GLY A 1 202 ? 14.304 -10.166 -5.463 1.00 91.12 202 GLY A N 1
ATOM 1588 C CA . GLY A 1 202 ? 13.276 -11.006 -6.081 1.00 91.12 202 GLY A CA 1
ATOM 1589 C C . GLY A 1 202 ? 12.339 -11.690 -5.078 1.00 91.12 202 GLY A C 1
ATOM 1590 O O . GLY A 1 202 ? 11.123 -11.695 -5.292 1.00 91.12 202 GLY A O 1
ATOM 1591 N N . ILE A 1 203 ? 12.874 -12.230 -3.974 1.00 91.38 203 ILE A N 1
ATOM 1592 C CA . ILE A 1 203 ? 12.073 -12.847 -2.900 1.00 91.38 203 ILE A CA 1
ATOM 1593 C C . ILE A 1 203 ? 11.229 -11.808 -2.165 1.00 91.38 203 ILE A C 1
ATOM 1595 O O . ILE A 1 203 ? 10.054 -12.051 -1.897 1.00 91.38 203 ILE A O 1
ATOM 1599 N N . VAL A 1 204 ? 11.807 -10.664 -1.804 1.00 93.44 204 VAL A N 1
ATOM 1600 C CA . VAL A 1 204 ? 11.076 -9.641 -1.046 1.00 93.44 204 VAL A CA 1
ATOM 1601 C C . VAL A 1 204 ? 9.934 -9.086 -1.884 1.00 93.44 204 VAL A C 1
ATOM 1603 O O . VAL A 1 204 ? 8.817 -9.003 -1.380 1.00 93.44 204 VAL A O 1
ATOM 1606 N N . CYS A 1 205 ? 10.171 -8.816 -3.171 1.00 93.81 205 CYS A N 1
ATOM 1607 C CA . CYS A 1 205 ? 9.108 -8.453 -4.101 1.00 93.81 205 CYS A CA 1
ATOM 1608 C C . CYS A 1 205 ? 8.051 -9.560 -4.204 1.00 93.81 205 CYS A C 1
ATOM 1610 O O . CYS A 1 205 ? 6.862 -9.260 -4.158 1.00 93.81 205 CYS A O 1
ATOM 1612 N N . PHE A 1 206 ? 8.454 -10.836 -4.272 1.00 92.62 206 PHE A N 1
ATOM 1613 C CA . PHE A 1 206 ? 7.523 -11.970 -4.323 1.00 92.62 206 PHE A CA 1
ATOM 1614 C C . PHE A 1 206 ? 6.594 -12.015 -3.107 1.00 92.62 206 PHE A C 1
ATOM 1616 O O . PHE A 1 206 ? 5.382 -12.158 -3.255 1.00 92.62 206 PHE A O 1
ATOM 1623 N N . ILE A 1 207 ? 7.140 -11.841 -1.902 1.00 92.50 207 ILE A N 1
ATOM 1624 C CA . ILE A 1 207 ? 6.342 -11.764 -0.672 1.00 92.50 207 ILE A CA 1
ATOM 1625 C C . ILE A 1 207 ? 5.473 -10.494 -0.691 1.00 92.50 207 ILE A C 1
ATOM 1627 O O . ILE A 1 207 ? 4.285 -10.543 -0.360 1.00 92.50 207 ILE A O 1
ATOM 1631 N N . GLY A 1 208 ? 6.040 -9.369 -1.132 1.00 94.56 208 GLY A N 1
ATOM 1632 C CA . GLY A 1 208 ? 5.351 -8.093 -1.295 1.00 94.56 208 GLY A CA 1
ATOM 1633 C C . GLY A 1 208 ? 4.142 -8.173 -2.221 1.00 94.56 208 GLY A C 1
ATOM 1634 O O . GLY A 1 208 ? 3.133 -7.527 -1.950 1.00 94.56 208 GLY A O 1
ATOM 1635 N N . TRP A 1 209 ? 4.185 -9.006 -3.265 1.00 95.19 209 TRP A N 1
ATOM 1636 C CA . TRP A 1 209 ? 3.087 -9.160 -4.219 1.00 95.19 209 TRP A CA 1
ATOM 1637 C C . TRP A 1 209 ? 1.808 -9.676 -3.577 1.00 95.19 209 TRP A C 1
ATOM 1639 O O . TRP A 1 209 ? 0.731 -9.204 -3.933 1.00 95.19 209 TRP A O 1
ATOM 1649 N N . PHE A 1 210 ? 1.893 -10.581 -2.600 1.00 93.00 210 PHE A N 1
ATOM 1650 C CA . PHE A 1 210 ? 0.703 -11.052 -1.885 1.00 93.00 210 PHE A CA 1
ATOM 1651 C C . PHE A 1 210 ? 0.008 -9.908 -1.143 1.00 93.00 210 PHE A C 1
ATOM 1653 O O . PHE A 1 210 ? -1.217 -9.783 -1.202 1.00 93.00 210 PHE A O 1
ATOM 1660 N N . LEU A 1 211 ? 0.787 -9.045 -0.484 1.00 92.69 211 LEU A N 1
ATOM 1661 C CA . LEU A 1 211 ? 0.254 -7.882 0.222 1.00 92.69 211 LEU A CA 1
ATOM 1662 C C . LEU A 1 211 ? -0.223 -6.800 -0.750 1.00 92.69 211 LEU A C 1
ATOM 1664 O O . LEU A 1 211 ? -1.286 -6.220 -0.543 1.00 92.69 211 LEU A O 1
ATOM 1668 N N . PHE A 1 212 ? 0.503 -6.562 -1.841 1.00 95.69 212 PHE A N 1
ATOM 1669 C CA . PHE A 1 212 ? 0.123 -5.581 -2.852 1.00 95.69 212 PHE A CA 1
ATOM 1670 C C . PHE A 1 212 ? -1.158 -5.979 -3.593 1.00 95.69 212 PHE A C 1
ATOM 1672 O O . PHE A 1 212 ? -2.048 -5.148 -3.748 1.00 95.69 212 PHE A O 1
ATOM 1679 N N . VAL A 1 213 ? -1.315 -7.247 -3.979 1.00 95.19 213 VAL A N 1
ATOM 1680 C CA . VAL A 1 213 ? -2.567 -7.763 -4.556 1.00 95.19 213 VAL A CA 1
ATOM 1681 C C . VAL A 1 213 ? -3.727 -7.538 -3.593 1.00 95.19 213 VAL A C 1
ATOM 1683 O O . VAL A 1 213 ? -4.766 -7.012 -3.990 1.00 95.19 213 VAL A O 1
ATOM 1686 N N . LEU A 1 214 ? -3.537 -7.889 -2.320 1.00 91.69 214 LEU A N 1
ATOM 1687 C CA . LEU A 1 214 ? -4.572 -7.786 -1.302 1.00 91.69 214 LEU A CA 1
ATOM 1688 C C . LEU A 1 214 ? -4.959 -6.329 -1.018 1.00 91.69 214 LEU A C 1
ATOM 1690 O O . LEU A 1 214 ? -6.126 -5.960 -1.154 1.00 91.69 214 LEU A O 1
ATOM 1694 N N . PHE A 1 215 ? -3.990 -5.503 -0.624 1.00 93.06 215 PHE A N 1
ATOM 1695 C CA . PHE A 1 215 ? -4.211 -4.130 -0.177 1.00 93.06 215 PHE A CA 1
ATOM 1696 C C . PHE A 1 215 ? -4.310 -3.148 -1.340 1.00 93.06 215 PHE A C 1
ATOM 1698 O O . PHE A 1 215 ? -5.227 -2.333 -1.362 1.00 93.06 215 PHE A O 1
ATOM 1705 N N . GLY A 1 216 ? -3.432 -3.247 -2.337 1.00 94.88 216 GLY A N 1
ATOM 1706 C CA . GLY A 1 216 ? -3.490 -2.428 -3.548 1.00 94.88 216 GLY A CA 1
ATOM 1707 C C . GLY A 1 216 ? -4.784 -2.654 -4.328 1.00 94.88 216 GLY A C 1
ATOM 1708 O O . GLY A 1 216 ? -5.433 -1.684 -4.716 1.00 94.88 216 GLY A O 1
ATOM 1709 N N . GLY A 1 217 ? -5.234 -3.909 -4.456 1.00 94.38 217 GLY A N 1
ATOM 1710 C CA . GLY A 1 217 ? -6.504 -4.233 -5.111 1.00 94.38 217 GLY A CA 1
ATOM 1711 C C . GLY A 1 217 ? -7.719 -3.629 -4.397 1.00 94.38 217 GLY A C 1
ATOM 1712 O O . GLY A 1 217 ? -8.568 -3.024 -5.046 1.00 94.38 217 GLY A O 1
ATOM 1713 N N . ILE A 1 218 ? -7.778 -3.710 -3.060 1.00 93.62 218 ILE A N 1
ATOM 1714 C CA . ILE A 1 218 ? -8.821 -3.033 -2.261 1.00 93.62 218 ILE A CA 1
ATOM 1715 C C . ILE A 1 218 ? -8.713 -1.514 -2.404 1.00 93.62 218 ILE A C 1
ATOM 1717 O O . ILE A 1 218 ? -9.727 -0.828 -2.535 1.00 93.62 218 ILE A O 1
ATOM 1721 N N . GLY A 1 219 ? -7.491 -0.990 -2.356 1.00 94.69 219 GLY A N 1
ATOM 1722 C CA . GLY A 1 219 ? -7.177 0.430 -2.392 1.00 94.69 219 GLY A CA 1
ATOM 1723 C C . GLY A 1 219 ? -7.648 1.136 -3.653 1.00 94.69 219 GLY A C 1
ATOM 1724 O O . GLY A 1 219 ? -8.260 2.199 -3.541 1.00 94.69 219 GLY A O 1
ATOM 1725 N N . LEU A 1 220 ? -7.441 0.514 -4.821 1.00 95.94 220 LEU A N 1
ATOM 1726 C CA . LEU A 1 220 ? -7.863 1.047 -6.122 1.00 95.94 220 LEU A CA 1
ATOM 1727 C C . LEU A 1 220 ? -9.347 1.424 -6.131 1.00 95.94 220 LEU A C 1
ATOM 1729 O O . LEU A 1 220 ? -9.728 2.451 -6.682 1.00 95.94 220 LEU A O 1
ATOM 1733 N N . THR A 1 221 ? -10.191 0.650 -5.460 1.00 94.56 221 THR A N 1
ATOM 1734 C CA . THR A 1 221 ? -11.612 0.981 -5.340 1.00 94.56 221 THR A CA 1
ATOM 1735 C C . THR A 1 221 ? -11.903 1.835 -4.104 1.00 94.56 221 THR A C 1
ATOM 1737 O O . THR A 1 221 ? -12.718 2.758 -4.134 1.00 94.56 221 THR A O 1
ATOM 1740 N N . ALA A 1 222 ? -11.264 1.525 -2.977 1.00 93.44 222 ALA A N 1
ATOM 1741 C CA . ALA A 1 222 ? -11.604 2.110 -1.689 1.00 93.44 222 ALA A CA 1
ATOM 1742 C C . ALA A 1 222 ? -11.245 3.594 -1.570 1.00 93.44 222 ALA A C 1
ATOM 1744 O O . ALA A 1 222 ? -11.998 4.319 -0.926 1.00 93.44 222 ALA A O 1
ATOM 1745 N N . VAL A 1 223 ? -10.132 4.047 -2.158 1.00 94.81 223 VAL A N 1
ATOM 1746 C CA . VAL A 1 223 ? -9.695 5.452 -2.081 1.00 94.81 223 VAL A CA 1
ATOM 1747 C C . VAL A 1 223 ? -10.759 6.409 -2.637 1.00 94.81 223 VAL A C 1
ATOM 1749 O O . VAL A 1 223 ? -11.237 7.246 -1.863 1.00 94.81 223 VAL A O 1
ATOM 1752 N N . PRO A 1 224 ? -11.191 6.298 -3.911 1.00 95.38 224 PRO A N 1
ATOM 1753 C CA . PRO A 1 224 ? -12.190 7.214 -4.456 1.00 95.38 224 PRO A CA 1
ATOM 1754 C C . PRO A 1 224 ? -13.541 7.089 -3.752 1.00 95.38 224 PRO A C 1
ATOM 1756 O O . PRO A 1 224 ? -14.143 8.098 -3.382 1.00 95.38 224 PRO A O 1
ATOM 1759 N N . MET A 1 225 ? -13.991 5.857 -3.496 1.00 92.25 225 MET A N 1
ATOM 1760 C CA . MET A 1 225 ? -15.278 5.611 -2.847 1.00 92.25 225 MET A CA 1
ATOM 1761 C C . MET A 1 225 ? -15.331 6.214 -1.442 1.00 92.25 225 MET A C 1
ATOM 1763 O O . MET A 1 225 ? -16.300 6.888 -1.110 1.00 92.25 225 MET A O 1
ATOM 1767 N N . ASP A 1 226 ? -14.295 6.030 -0.622 1.00 91.19 226 ASP A N 1
ATOM 1768 C CA . ASP A 1 226 ? -14.303 6.534 0.754 1.00 91.19 226 ASP A CA 1
ATOM 1769 C C . ASP A 1 226 ? -14.203 8.061 0.814 1.00 91.19 226 ASP A C 1
ATOM 1771 O O . ASP A 1 226 ? -14.803 8.667 1.700 1.00 91.19 226 ASP A O 1
ATOM 1775 N N . LEU A 1 227 ? -13.489 8.697 -0.120 1.00 93.25 227 LEU A N 1
ATOM 1776 C CA . LEU A 1 227 ? -13.415 10.159 -0.208 1.00 93.25 227 LEU A CA 1
ATOM 1777 C C . LEU A 1 227 ? -14.772 10.772 -0.586 1.00 93.25 227 LEU A C 1
ATOM 1779 O O . LEU A 1 227 ? -15.222 11.720 0.063 1.00 93.25 227 LEU A O 1
ATOM 1783 N N . ILE A 1 228 ? -15.463 10.187 -1.569 1.00 93.38 228 ILE A N 1
ATOM 1784 C CA . ILE A 1 228 ? -16.802 10.626 -1.993 1.00 93.38 228 ILE A CA 1
ATOM 1785 C C . ILE A 1 228 ? -17.832 10.357 -0.888 1.00 93.38 228 ILE A C 1
ATOM 1787 O O . ILE A 1 228 ? -18.608 11.243 -0.526 1.00 93.38 228 ILE A O 1
ATOM 1791 N N . LEU A 1 229 ? -17.819 9.161 -0.293 1.00 90.62 229 LEU A N 1
ATOM 1792 C CA . LEU A 1 229 ? -18.714 8.816 0.812 1.00 90.62 229 LEU A CA 1
ATOM 1793 C C . LEU A 1 229 ? -18.455 9.692 2.039 1.00 90.62 229 LEU A C 1
ATOM 1795 O O . LEU A 1 229 ? -19.410 10.122 2.680 1.00 90.62 229 LEU A O 1
ATOM 1799 N N . SER A 1 230 ? -17.198 10.040 2.335 1.00 88.19 230 SER A N 1
ATOM 1800 C CA . SER A 1 230 ? -16.881 10.963 3.429 1.00 88.19 230 SER A CA 1
ATOM 1801 C C . SER A 1 230 ? -17.468 12.358 3.211 1.00 88.19 230 SER A C 1
ATOM 1803 O O . SER A 1 230 ? -17.739 13.036 4.200 1.00 88.19 230 SER A O 1
ATOM 1805 N N . PHE A 1 231 ? -17.658 12.801 1.966 1.00 91.44 231 PHE A N 1
ATOM 1806 C CA . PHE A 1 231 ? -18.348 14.057 1.675 1.00 91.44 231 PHE A CA 1
ATOM 1807 C C . PHE A 1 231 ? -19.866 13.941 1.874 1.00 91.44 231 PHE A C 1
ATOM 1809 O O . PHE A 1 231 ? -20.504 14.858 2.405 1.00 91.44 231 PHE A O 1
ATOM 1816 N N . ILE A 1 232 ? -20.457 12.818 1.460 1.00 89.31 232 ILE A N 1
ATOM 1817 C CA . ILE A 1 232 ? -21.897 12.555 1.595 1.00 89.31 232 ILE A CA 1
ATOM 1818 C C . ILE A 1 232 ? -22.283 12.422 3.075 1.00 89.31 232 ILE A C 1
ATOM 1820 O O . ILE A 1 232 ? -23.226 13.077 3.524 1.00 89.31 232 ILE A O 1
ATOM 1824 N N . ASP A 1 233 ? -21.508 11.645 3.832 1.00 86.00 233 ASP A N 1
ATOM 1825 C CA . ASP A 1 233 ? -21.746 11.296 5.239 1.00 86.00 233 ASP A CA 1
ATOM 1826 C C . ASP A 1 233 ? -21.097 12.288 6.226 1.00 86.00 233 ASP A C 1
ATOM 1828 O O . ASP A 1 233 ? -20.904 11.982 7.406 1.00 86.00 233 ASP A O 1
ATOM 1832 N N . ARG A 1 234 ? -20.757 13.494 5.754 1.00 88.50 234 ARG A N 1
ATOM 1833 C CA . ARG A 1 234 ? -20.155 14.548 6.581 1.00 88.50 234 ARG A CA 1
ATOM 1834 C C . ARG A 1 234 ? -21.079 14.967 7.737 1.00 88.50 234 ARG A C 1
ATOM 1836 O O . ARG A 1 234 ? -22.303 15.027 7.553 1.00 88.50 234 ARG A O 1
ATOM 1843 N N . PRO A 1 235 ? -20.533 15.332 8.911 1.00 86.25 235 PRO A N 1
ATOM 1844 C CA . PRO A 1 235 ? -21.339 15.820 10.021 1.00 86.25 235 PRO A CA 1
ATOM 1845 C C . PRO A 1 235 ? -21.974 17.170 9.656 1.00 86.25 235 PRO A C 1
ATOM 1847 O O . PRO A 1 235 ? -21.288 18.144 9.337 1.00 86.25 235 PRO A O 1
ATOM 1850 N N . LYS A 1 236 ? -23.306 17.215 9.701 1.00 86.50 236 LYS A N 1
ATOM 1851 C CA . LYS A 1 236 ? -24.124 18.418 9.488 1.00 86.50 236 LYS A CA 1
ATOM 1852 C C . LYS A 1 236 ? -24.535 19.000 10.840 1.00 86.50 236 LYS A C 1
ATOM 1854 O O . LYS A 1 236 ? -24.661 18.218 11.776 1.00 86.50 236 LYS A O 1
ATOM 1859 N N . PRO A 1 237 ? -24.765 20.316 10.959 1.00 87.19 237 PRO A N 1
ATOM 1860 C CA . PRO A 1 237 ? -25.249 20.911 12.201 1.00 87.19 237 PRO A CA 1
ATOM 1861 C C . PRO A 1 237 ? -26.570 20.270 12.654 1.00 87.19 237 PRO A C 1
ATOM 1863 O O . PRO A 1 237 ? -27.447 19.997 11.832 1.00 87.19 237 PRO A O 1
ATOM 1866 N N . VAL A 1 238 ? -26.690 20.017 13.959 1.00 87.50 238 VAL A N 1
ATOM 1867 C CA . VAL A 1 238 ? -27.847 19.364 14.597 1.00 87.50 238 VAL A CA 1
ATOM 1868 C C . VAL A 1 238 ? -28.421 20.282 15.680 1.00 87.50 238 VAL A C 1
ATOM 1870 O O . VAL A 1 238 ? -27.674 20.996 16.343 1.00 87.50 238 VAL A O 1
ATOM 1873 N N . ASP A 1 239 ? -29.744 20.257 15.858 1.00 90.38 239 ASP A N 1
ATOM 1874 C CA . ASP A 1 239 ? -30.437 20.986 16.926 1.00 90.38 239 ASP A CA 1
ATOM 1875 C C . ASP A 1 239 ? -30.208 20.366 18.324 1.00 90.38 239 ASP A C 1
ATOM 1877 O O . ASP A 1 239 ? -29.975 19.162 18.458 1.00 90.38 239 ASP A O 1
ATOM 1881 N N . ILE A 1 240 ? -30.331 21.174 19.383 1.00 89.38 240 ILE A N 1
ATOM 1882 C CA . ILE A 1 240 ? -30.080 20.785 20.780 1.00 89.38 240 ILE A CA 1
ATOM 1883 C C . ILE A 1 240 ? -30.978 19.618 21.212 1.00 89.38 240 ILE A C 1
ATOM 1885 O O . ILE A 1 240 ? -30.497 18.681 21.857 1.00 89.38 240 ILE A O 1
ATOM 1889 N N . ALA A 1 241 ? -32.263 19.631 20.839 1.00 90.06 241 ALA A N 1
ATOM 1890 C CA . ALA A 1 241 ? -33.190 18.567 21.221 1.00 90.06 241 ALA A CA 1
ATOM 1891 C C . ALA A 1 241 ? -32.795 17.229 20.573 1.00 90.06 241 ALA A C 1
ATOM 1893 O O . ALA A 1 241 ? -32.719 16.191 21.240 1.00 90.06 241 ALA A O 1
ATOM 1894 N N . THR A 1 242 ? -32.444 17.273 19.284 1.00 87.19 242 THR A N 1
ATOM 1895 C CA . THR A 1 242 ? -31.997 16.094 18.525 1.00 87.19 242 THR A CA 1
ATOM 1896 C C . THR A 1 242 ? -30.648 15.578 19.034 1.00 87.19 242 THR A C 1
ATOM 1898 O O . THR A 1 242 ? -30.444 14.367 19.140 1.00 87.19 242 THR A O 1
ATOM 1901 N N . PHE A 1 243 ? -29.730 16.478 19.400 1.00 90.50 243 PHE A N 1
ATOM 1902 C CA . PHE A 1 243 ? -28.455 16.123 20.022 1.00 90.50 243 PHE A CA 1
ATOM 1903 C C . PHE A 1 243 ? -28.667 15.387 21.349 1.00 90.50 243 PHE A C 1
ATOM 1905 O O . PHE A 1 243 ? -28.063 14.337 21.568 1.00 90.50 243 PHE A O 1
ATOM 1912 N N . GLY A 1 244 ? -29.572 15.880 22.201 1.00 90.06 244 GLY A N 1
ATOM 1913 C CA . GLY A 1 244 ? -29.929 15.228 23.462 1.00 90.06 244 GLY A CA 1
ATOM 1914 C C . GLY A 1 244 ? -30.452 13.803 23.264 1.00 90.06 244 GLY A C 1
ATOM 1915 O O . GLY A 1 244 ? -30.010 12.882 23.952 1.00 90.06 244 GLY A O 1
ATOM 1916 N N . GLN A 1 245 ? -31.335 13.593 22.284 1.00 92.25 245 GLN A N 1
ATOM 1917 C CA . GLN A 1 245 ? -31.878 12.269 21.967 1.00 92.25 245 GLN A CA 1
ATOM 1918 C C . GLN A 1 245 ? -30.806 11.304 21.429 1.00 92.25 245 GLN A C 1
ATOM 1920 O O . GLN A 1 245 ? -30.700 10.167 21.899 1.00 92.25 245 GLN A O 1
ATOM 1925 N N . ARG A 1 246 ? -29.974 11.751 20.477 1.00 88.06 246 ARG A N 1
ATOM 1926 C CA . ARG A 1 246 ? -28.886 10.925 19.921 1.00 88.06 246 ARG A CA 1
ATOM 1927 C C . ARG A 1 246 ? -27.841 10.583 20.975 1.00 88.06 246 ARG A C 1
ATOM 1929 O O . ARG A 1 246 ? -27.433 9.431 21.065 1.00 88.06 246 ARG A O 1
ATOM 1936 N N . LYS A 1 247 ? -27.474 11.544 21.827 1.00 93.00 247 LYS A N 1
ATOM 1937 C CA . LYS A 1 247 ? -26.556 11.326 22.952 1.00 93.00 247 LYS A CA 1
ATOM 1938 C C . LYS A 1 247 ? -27.087 10.271 23.925 1.00 93.00 247 LYS A C 1
ATOM 1940 O O . LYS A 1 247 ? -26.314 9.427 24.364 1.00 93.00 247 LYS A O 1
ATOM 1945 N N . ARG A 1 248 ? -28.391 10.279 24.236 1.00 92.88 248 ARG A N 1
ATOM 1946 C CA . ARG A 1 248 ? -29.019 9.233 25.066 1.00 92.88 248 ARG A CA 1
ATOM 1947 C C . ARG A 1 248 ? -28.934 7.857 24.405 1.00 92.88 248 ARG A C 1
ATOM 1949 O O . ARG A 1 248 ? -28.480 6.917 25.043 1.00 92.88 248 ARG A O 1
ATOM 1956 N N . THR A 1 249 ? -29.271 7.768 23.119 1.00 89.81 249 THR A N 1
ATOM 1957 C CA . THR A 1 249 ? -29.241 6.503 22.356 1.00 89.81 249 THR A CA 1
ATOM 1958 C C . THR A 1 249 ? -27.824 5.916 22.273 1.00 89.81 249 THR A C 1
ATOM 1960 O O . THR A 1 249 ? -27.619 4.720 22.490 1.00 89.81 249 THR A O 1
ATOM 1963 N N . LEU A 1 250 ? -26.821 6.763 22.016 1.00 90.69 250 LEU A N 1
ATOM 1964 C CA . LEU A 1 250 ? -25.412 6.361 22.040 1.00 90.69 250 LEU A CA 1
ATOM 1965 C C . LEU A 1 250 ? -24.979 5.934 23.446 1.00 90.69 250 LEU A C 1
ATOM 1967 O O . LEU A 1 250 ? -24.297 4.927 23.583 1.00 90.69 250 LEU A O 1
ATOM 1971 N N . GLY A 1 251 ? -25.416 6.644 24.492 1.00 92.38 251 GLY A N 1
ATOM 1972 C CA . GLY A 1 251 ? -25.138 6.283 25.885 1.00 92.38 251 GLY A CA 1
ATOM 1973 C C . GLY A 1 251 ? -25.728 4.928 26.292 1.00 92.38 251 GLY A C 1
ATOM 1974 O O . GLY A 1 251 ? -25.061 4.141 26.958 1.00 92.38 251 GLY A O 1
ATOM 1975 N N . GLU A 1 252 ? -26.943 4.609 25.846 1.00 91.81 252 GLU A N 1
ATOM 1976 C CA . GLU A 1 252 ? -27.544 3.284 26.047 1.00 91.81 252 GLU A CA 1
ATOM 1977 C C . GLU A 1 252 ? -26.755 2.188 25.322 1.00 91.81 252 GLU A C 1
ATOM 1979 O O . GLU A 1 252 ? -26.509 1.120 25.883 1.00 91.81 252 GLU A O 1
ATOM 1984 N N . THR A 1 253 ? -26.321 2.462 24.091 1.00 89.25 253 THR A N 1
ATOM 1985 C CA . THR A 1 253 ? -25.502 1.533 23.299 1.00 89.25 253 THR A CA 1
ATOM 1986 C C . THR A 1 253 ? -24.135 1.312 23.949 1.00 89.25 253 THR A C 1
ATOM 1988 O O . THR A 1 253 ? -23.701 0.169 24.079 1.00 89.25 253 THR A O 1
ATOM 1991 N N . ALA A 1 254 ? -23.502 2.378 24.450 1.00 92.12 254 ALA A N 1
ATOM 1992 C CA . ALA A 1 254 ? -22.261 2.321 25.217 1.00 92.12 254 ALA A CA 1
ATOM 1993 C C . ALA A 1 254 ? -22.404 1.433 26.457 1.00 92.12 254 ALA A C 1
ATOM 1995 O O . ALA A 1 254 ? -21.554 0.580 26.701 1.00 92.12 254 ALA A O 1
ATOM 1996 N N . ARG A 1 255 ? -23.507 1.575 27.207 1.00 92.25 255 ARG A N 1
ATOM 1997 C CA . ARG A 1 255 ? -23.760 0.759 28.401 1.00 92.25 255 ARG A CA 1
ATOM 1998 C C . ARG A 1 255 ? -23.908 -0.723 28.056 1.00 92.25 255 ARG A C 1
ATOM 2000 O O . ARG A 1 255 ? -23.284 -1.561 28.698 1.00 92.25 255 ARG A O 1
ATOM 2007 N N . LYS A 1 256 ? -24.664 -1.048 27.002 1.00 90.69 256 LYS A N 1
ATOM 2008 C CA . LYS A 1 256 ? -24.810 -2.436 26.529 1.00 90.69 256 LYS A CA 1
ATOM 2009 C C . LYS A 1 256 ? -23.478 -3.028 26.058 1.00 90.69 256 LYS A C 1
ATOM 2011 O O . LYS A 1 256 ? -23.198 -4.192 26.324 1.00 90.69 256 LYS A O 1
ATOM 2016 N N . LEU A 1 257 ? -22.640 -2.239 25.381 1.00 90.12 257 LEU A N 1
ATOM 2017 C CA . LEU A 1 257 ? -21.294 -2.672 25.001 1.00 90.12 257 LEU A CA 1
ATOM 2018 C C . LEU A 1 257 ? -20.403 -2.872 26.232 1.00 90.12 257 LEU A C 1
ATOM 2020 O O . LEU A 1 257 ? -19.684 -3.862 26.298 1.00 90.12 257 LEU A O 1
ATOM 2024 N N . GLN A 1 258 ? -20.485 -2.007 27.242 1.00 91.69 258 GLN A N 1
ATOM 2025 C CA . GLN A 1 258 ? -19.747 -2.182 28.494 1.00 91.69 258 GLN A CA 1
ATOM 2026 C C . GLN A 1 258 ? -20.129 -3.493 29.205 1.00 91.69 258 GLN A C 1
ATOM 2028 O O . GLN A 1 258 ? -19.250 -4.227 29.658 1.00 91.69 258 GLN A O 1
ATOM 2033 N N . GLU A 1 259 ? -21.424 -3.818 29.247 1.00 90.56 259 GLU A N 1
ATOM 2034 C CA . GLU A 1 259 ? -21.938 -5.095 29.759 1.00 90.56 259 GLU A CA 1
ATOM 2035 C C . GLU A 1 259 ? -21.416 -6.285 28.926 1.00 90.56 259 GLU A C 1
ATOM 2037 O O . GLU A 1 259 ? -20.898 -7.253 29.488 1.00 90.56 259 GLU A O 1
ATOM 2042 N N . ALA A 1 260 ? -21.452 -6.192 27.591 1.00 88.44 260 ALA A N 1
ATOM 2043 C CA . ALA A 1 260 ? -20.913 -7.221 26.697 1.00 88.44 260 ALA A CA 1
ATOM 2044 C C . ALA A 1 260 ? -19.395 -7.428 26.874 1.00 88.44 260 ALA A C 1
ATOM 2046 O O . ALA A 1 260 ? -18.917 -8.563 26.869 1.00 88.44 260 ALA A O 1
ATOM 2047 N N . GLY A 1 261 ? -18.632 -6.351 27.077 1.00 90.12 261 GLY A N 1
ATOM 2048 C CA . GLY A 1 261 ? -17.197 -6.408 27.353 1.00 90.12 261 GLY A CA 1
ATOM 2049 C C . GLY A 1 261 ? -16.879 -7.074 28.695 1.00 90.12 261 GLY A C 1
ATOM 2050 O O . GLY A 1 261 ? 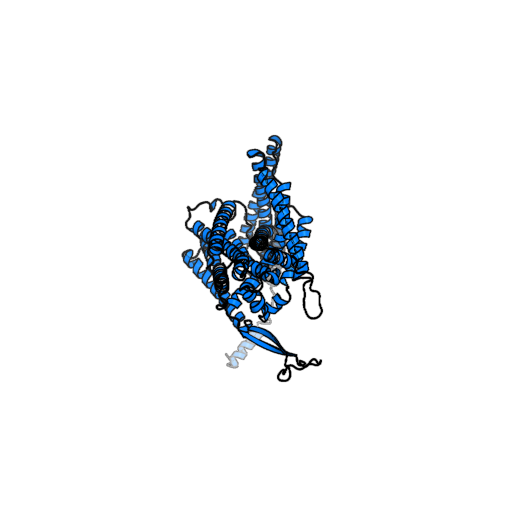-15.942 -7.871 28.785 1.00 90.12 261 GLY A O 1
ATOM 2051 N N . ALA A 1 262 ? -17.682 -6.805 29.731 1.00 90.69 262 ALA A N 1
ATOM 2052 C CA . ALA A 1 262 ? -17.557 -7.471 31.026 1.00 90.69 262 ALA A CA 1
ATOM 2053 C C . ALA A 1 262 ? -17.818 -8.981 30.912 1.00 90.69 262 ALA A C 1
ATOM 2055 O O . ALA A 1 262 ? -17.046 -9.780 31.447 1.00 90.69 262 ALA A O 1
ATOM 2056 N N . ASP A 1 263 ? -18.848 -9.375 30.161 1.00 88.44 263 ASP A N 1
ATOM 2057 C CA . ASP A 1 263 ? -19.153 -10.781 29.900 1.00 88.44 263 ASP A CA 1
ATOM 2058 C C . ASP A 1 263 ? -18.016 -11.473 29.127 1.00 88.44 263 ASP A C 1
ATOM 2060 O O . ASP A 1 263 ? -17.512 -12.511 29.555 1.00 88.44 263 ASP A O 1
ATOM 2064 N N . LEU A 1 264 ? -17.502 -10.859 28.054 1.00 88.19 264 LEU A N 1
ATOM 2065 C CA . LEU A 1 264 ? -16.349 -11.385 27.307 1.00 88.19 264 LEU A CA 1
ATOM 2066 C C . LEU A 1 264 ? -15.116 -11.602 28.198 1.00 88.19 264 LEU A C 1
ATOM 2068 O O . LEU A 1 264 ? -14.436 -12.623 28.067 1.00 88.19 264 LEU A O 1
ATOM 2072 N N . LYS A 1 265 ? -14.846 -10.689 29.139 1.00 87.94 265 LYS A N 1
ATOM 2073 C CA . LYS A 1 265 ? -13.742 -10.817 30.103 1.00 87.94 265 LYS A CA 1
ATOM 2074 C C . LYS A 1 265 ? -13.930 -12.012 31.041 1.00 87.94 265 LYS A C 1
ATOM 2076 O O . LYS A 1 265 ? -12.969 -12.729 31.323 1.00 87.94 265 LYS A O 1
ATOM 2081 N N . VAL A 1 266 ? -15.156 -12.251 31.509 1.00 88.06 266 VAL A N 1
ATOM 2082 C CA . VAL A 1 266 ? -15.489 -13.427 32.331 1.00 88.06 266 VAL A CA 1
ATOM 2083 C C . VAL A 1 266 ? -15.334 -14.712 31.518 1.00 88.06 266 VAL A C 1
ATOM 2085 O O . VAL A 1 266 ? -14.737 -15.674 32.006 1.00 88.06 266 VAL A O 1
ATOM 2088 N N . ARG A 1 267 ? -15.801 -14.725 30.264 1.00 82.88 267 ARG A N 1
ATOM 2089 C CA . ARG A 1 267 ? -15.651 -15.878 29.365 1.00 82.88 267 ARG A CA 1
ATOM 2090 C C . ARG A 1 267 ? -14.183 -16.209 29.093 1.00 82.88 267 ARG A C 1
ATOM 2092 O O . ARG A 1 267 ? -13.822 -17.379 29.176 1.00 82.88 267 ARG A O 1
ATOM 2099 N N . ASP A 1 268 ? -13.330 -15.212 28.848 1.00 85.12 268 ASP A N 1
ATOM 2100 C CA . ASP A 1 268 ? -11.878 -15.406 28.698 1.00 85.12 268 ASP A CA 1
ATOM 2101 C C . ASP A 1 268 ? -11.241 -15.999 29.966 1.00 85.12 268 ASP A C 1
ATOM 2103 O O . ASP A 1 268 ? -10.474 -16.964 29.902 1.00 85.12 268 ASP A O 1
ATOM 2107 N N . ALA A 1 269 ? -11.604 -15.480 31.143 1.00 84.69 269 ALA A N 1
ATOM 2108 C CA . ALA A 1 269 ? -11.109 -15.990 32.420 1.00 84.69 269 ALA A CA 1
ATOM 2109 C C . ALA A 1 269 ? -11.537 -17.446 32.681 1.00 84.69 269 ALA A C 1
ATOM 2111 O O . ALA A 1 269 ? -10.721 -18.258 33.123 1.00 84.69 269 ALA A O 1
ATOM 2112 N N . ASN A 1 270 ? -12.791 -17.794 32.381 1.00 81.62 270 ASN A N 1
ATOM 2113 C CA . ASN A 1 270 ? -13.299 -19.160 32.509 1.00 81.62 270 ASN A CA 1
ATOM 2114 C C . ASN A 1 270 ? -12.597 -20.109 31.529 1.00 81.62 270 ASN A C 1
ATOM 2116 O O . ASN A 1 270 ? -12.165 -21.188 31.928 1.00 81.62 270 ASN A O 1
ATOM 2120 N N . LEU A 1 271 ? -12.370 -19.675 30.284 1.00 78.81 271 LEU A N 1
ATOM 2121 C CA . LEU A 1 271 ? -11.649 -20.467 29.286 1.00 78.81 271 LEU A CA 1
ATOM 2122 C C . LEU A 1 271 ? -10.202 -20.771 29.710 1.00 78.81 271 LEU A C 1
ATOM 2124 O O . LEU A 1 271 ? -9.687 -21.861 29.452 1.00 78.81 271 LEU A O 1
ATOM 2128 N N . LYS A 1 272 ? -9.539 -19.810 30.367 1.00 77.00 272 LYS A N 1
ATOM 2129 C CA . LYS A 1 272 ? -8.191 -19.983 30.931 1.00 77.00 272 LYS A CA 1
ATOM 2130 C C . LYS A 1 272 ? -8.183 -20.961 32.110 1.00 77.00 272 LYS A C 1
ATOM 2132 O O . LYS A 1 272 ? -7.265 -21.776 32.198 1.00 77.00 272 LYS A O 1
ATOM 2137 N N . LYS A 1 273 ? -9.195 -20.903 32.987 1.00 72.88 273 LYS A N 1
ATOM 2138 C CA . LYS A 1 273 ? -9.349 -21.803 34.147 1.00 72.88 273 LYS A CA 1
ATOM 2139 C C . LYS A 1 273 ? -9.653 -23.244 33.752 1.00 72.88 273 LYS A C 1
ATOM 2141 O O . LYS A 1 273 ? -9.093 -24.153 34.354 1.00 72.88 273 LYS A O 1
ATOM 2146 N N . ASP A 1 274 ? -10.449 -23.450 32.707 1.00 66.06 274 ASP A N 1
ATOM 2147 C CA . ASP A 1 274 ? -10.824 -24.779 32.201 1.00 66.06 274 ASP A CA 1
ATOM 2148 C C . ASP A 1 274 ? -9.661 -25.539 31.526 1.00 66.06 274 ASP A C 1
ATOM 2150 O O . ASP A 1 274 ? -9.858 -26.606 30.944 1.00 66.06 274 ASP A O 1
ATOM 2154 N N . GLY A 1 275 ? -8.431 -25.015 31.611 1.00 56.50 275 GLY A N 1
ATOM 2155 C CA . GLY A 1 275 ? -7.238 -25.642 31.063 1.00 56.50 275 GLY A CA 1
ATOM 2156 C C . GLY A 1 275 ? -7.274 -25.617 29.543 1.00 56.50 275 GLY A C 1
ATOM 2157 O O . GLY A 1 275 ? -7.459 -26.653 28.908 1.00 56.50 275 GLY A O 1
ATOM 2158 N N . GLY A 1 276 ? -7.099 -24.425 28.961 1.00 51.47 276 GLY A N 1
ATOM 2159 C CA . GLY A 1 276 ? -7.076 -24.191 27.517 1.00 51.47 276 GLY A CA 1
ATOM 2160 C C . GLY A 1 276 ? -6.317 -25.277 26.748 1.00 51.47 276 GLY A C 1
ATOM 2161 O O . GLY A 1 276 ? -5.092 -25.276 26.710 1.00 51.47 276 GLY A O 1
ATOM 2162 N N . GLY A 1 277 ? -7.078 -26.216 26.178 1.00 49.00 277 GLY A N 1
ATOM 2163 C CA . GLY A 1 277 ? -6.686 -27.275 25.246 1.00 49.00 277 GLY A CA 1
ATOM 2164 C C . GLY A 1 277 ? -5.201 -27.642 25.176 1.00 49.00 277 GLY A C 1
ATOM 2165 O O . GLY A 1 277 ? -4.614 -27.538 24.103 1.00 49.00 277 GLY A O 1
ATOM 2166 N N . LYS A 1 278 ? -4.594 -28.135 26.261 1.00 43.91 278 LYS A N 1
ATOM 2167 C CA . LYS A 1 278 ? -3.281 -28.798 26.190 1.00 43.91 278 LYS A CA 1
ATOM 2168 C C . LYS A 1 278 ? -3.452 -30.245 25.728 1.00 43.91 278 LYS A C 1
ATOM 2170 O O . LYS A 1 278 ? -3.346 -31.184 26.507 1.00 43.91 278 LYS A O 1
ATOM 2175 N N . GLY A 1 279 ? -3.720 -30.418 24.438 1.00 44.03 279 GLY A N 1
ATOM 2176 C CA . GLY A 1 279 ? -3.356 -31.639 23.726 1.00 44.03 279 GLY A CA 1
ATOM 2177 C C . GLY A 1 279 ? -2.096 -31.346 22.921 1.00 44.03 279 GLY A C 1
ATOM 2178 O O . GLY A 1 279 ? -2.165 -30.548 21.992 1.00 44.03 279 GLY A O 1
ATOM 2179 N N . TRP A 1 280 ? -0.971 -31.982 23.259 1.00 43.28 280 TRP A N 1
ATOM 2180 C CA . TRP A 1 280 ? 0.326 -31.840 22.568 1.00 43.28 280 TRP A CA 1
ATOM 2181 C C . TRP A 1 280 ? 0.215 -32.042 21.038 1.00 43.28 280 TRP A C 1
ATOM 2183 O O . TRP A 1 280 ? 0.975 -31.451 20.282 1.00 43.28 280 TRP A O 1
ATOM 2193 N N . LEU A 1 281 ? -0.805 -32.764 20.559 1.00 43.31 281 LEU A N 1
ATOM 2194 C CA . LEU A 1 281 ? -1.046 -33.010 19.132 1.00 43.31 281 LEU A CA 1
ATOM 2195 C C . LEU A 1 281 ? -2.243 -32.263 18.499 1.00 43.31 281 LEU A C 1
ATOM 2197 O O . LEU A 1 281 ? -2.643 -32.593 17.389 1.00 43.31 281 LEU A O 1
ATOM 2201 N N . GLY A 1 282 ? -2.879 -31.296 19.173 1.00 47.09 282 GLY A N 1
ATOM 2202 C CA . GLY A 1 282 ? -3.972 -30.510 18.563 1.00 47.09 282 GLY A CA 1
ATOM 2203 C C . GLY A 1 282 ? -5.269 -31.278 18.230 1.00 47.09 282 GLY A C 1
ATOM 2204 O O . GLY A 1 282 ? -6.175 -30.716 17.623 1.00 47.09 282 GLY A O 1
ATOM 2205 N N . LEU A 1 283 ? -5.412 -32.537 18.659 1.00 44.19 283 LEU A N 1
ATOM 2206 C CA . LEU A 1 283 ? -6.577 -33.397 18.376 1.00 44.19 283 LEU A CA 1
ATOM 2207 C C . LEU A 1 283 ? -7.804 -33.146 19.287 1.00 44.19 283 LEU A C 1
ATOM 2209 O O . LEU A 1 283 ? -8.856 -33.757 19.107 1.00 44.19 283 LEU A O 1
ATOM 2213 N N . GLY A 1 284 ? -7.714 -32.220 20.248 1.00 47.72 284 GLY A N 1
ATOM 2214 C CA . GLY A 1 284 ? -8.815 -31.834 21.141 1.00 47.72 284 GLY A CA 1
ATOM 2215 C C . GLY A 1 284 ? -9.621 -30.639 20.617 1.00 47.72 284 GLY A C 1
ATOM 2216 O O . GLY A 1 284 ? -9.445 -29.516 21.082 1.00 47.72 284 GLY A O 1
ATOM 2217 N N . GLY A 1 285 ? -10.534 -30.860 19.666 1.00 50.50 285 GLY A N 1
ATOM 2218 C CA . GLY A 1 285 ? -11.232 -29.785 18.937 1.00 50.50 285 GLY A CA 1
ATOM 2219 C C . GLY A 1 285 ? -12.174 -28.875 19.750 1.00 50.50 285 GLY A C 1
ATOM 2220 O O . GLY A 1 285 ? -12.582 -27.831 19.246 1.00 50.50 285 GLY A O 1
ATOM 2221 N N . GLY A 1 286 ? -12.535 -29.224 20.989 1.00 58.81 286 GLY A N 1
ATOM 2222 C CA . GLY A 1 286 ? -13.491 -28.450 21.800 1.00 58.81 286 GLY A CA 1
ATOM 2223 C C . GLY A 1 286 ? -12.949 -27.096 22.279 1.00 58.81 286 GLY A C 1
ATOM 2224 O O . GLY A 1 286 ? -13.583 -26.065 22.058 1.00 58.81 286 GLY A O 1
ATOM 2225 N N . GLY A 1 287 ? -11.750 -27.085 22.874 1.00 65.81 287 GLY A N 1
ATOM 2226 C CA . GLY A 1 287 ? -11.138 -25.870 23.432 1.00 65.81 287 GLY A CA 1
ATOM 2227 C C . GLY A 1 287 ? -10.698 -24.867 22.361 1.00 65.81 287 GLY A C 1
ATOM 2228 O O . GLY A 1 287 ? -10.933 -23.670 22.498 1.00 65.81 287 GLY A O 1
ATOM 2229 N N . GLN A 1 288 ? -10.152 -25.347 21.238 1.00 66.44 288 GLN A N 1
ATOM 2230 C CA . GLN A 1 288 ? -9.791 -24.486 20.104 1.00 66.44 288 GLN A CA 1
ATOM 2231 C C . GLN A 1 288 ? -11.013 -23.839 19.443 1.00 66.44 288 GLN A C 1
ATOM 2233 O O . GLN A 1 288 ? -10.937 -22.689 19.014 1.00 66.44 288 GLN A O 1
ATOM 2238 N N . ARG A 1 289 ? -12.149 -24.546 19.353 1.00 71.62 289 ARG A N 1
ATOM 2239 C CA . ARG A 1 289 ? -13.395 -23.972 18.816 1.00 71.62 289 ARG A CA 1
ATOM 2240 C C . ARG A 1 289 ? -13.935 -22.872 19.723 1.00 71.62 289 ARG A C 1
ATOM 2242 O O . ARG A 1 289 ? -14.294 -21.816 19.211 1.00 71.62 289 ARG A O 1
ATOM 2249 N N . ALA A 1 290 ? -13.940 -23.094 21.037 1.00 75.75 290 ALA A N 1
ATOM 2250 C CA . ALA A 1 290 ? -14.367 -22.091 22.008 1.00 75.75 290 ALA A CA 1
ATOM 2251 C C . ALA A 1 290 ? -13.446 -20.857 21.993 1.00 75.75 290 ALA A C 1
ATOM 2253 O O . ALA A 1 290 ? -13.938 -19.736 21.918 1.00 75.75 290 ALA A O 1
ATOM 2254 N N . HIS A 1 291 ? -12.124 -21.050 21.912 1.00 77.88 291 HIS A N 1
ATOM 2255 C CA . HIS A 1 291 ? -11.164 -19.950 21.761 1.00 77.88 291 HIS A CA 1
ATOM 2256 C C . HIS A 1 291 ? -11.363 -19.172 20.451 1.00 77.88 291 HIS A C 1
ATOM 2258 O O . HIS A 1 291 ? -11.364 -17.945 20.442 1.00 77.88 291 HIS A O 1
ATOM 2264 N N . ARG A 1 292 ? -11.567 -19.863 19.320 1.00 75.25 292 ARG A N 1
ATOM 2265 C CA . ARG A 1 292 ? -11.860 -19.208 18.031 1.00 75.25 292 ARG A CA 1
ATOM 2266 C C . ARG A 1 292 ? -13.184 -18.442 18.066 1.00 75.25 292 ARG A C 1
ATOM 2268 O O . ARG A 1 292 ? -13.275 -17.394 17.438 1.00 75.25 292 ARG A O 1
ATOM 2275 N N . LYS A 1 293 ? -14.203 -18.956 18.764 1.00 81.06 293 LYS A N 1
ATOM 2276 C CA . LYS A 1 293 ? -15.494 -18.276 18.945 1.00 81.06 293 LYS A CA 1
ATOM 2277 C C . LYS A 1 293 ? -15.326 -17.014 19.794 1.00 81.06 293 LYS A C 1
ATOM 2279 O O . LYS A 1 293 ? -15.715 -15.949 19.335 1.00 81.06 293 LYS A O 1
ATOM 2284 N N . LEU A 1 294 ? -14.655 -17.122 20.941 1.00 82.38 294 LEU A N 1
ATOM 2285 C CA . LEU A 1 294 ? -14.340 -15.987 21.808 1.00 82.38 294 LEU A CA 1
ATOM 2286 C C . LEU A 1 294 ? -13.567 -14.900 21.052 1.00 82.38 294 LEU A C 1
ATOM 2288 O O . LEU A 1 294 ? -13.939 -13.736 21.120 1.00 82.38 294 LEU A O 1
ATOM 2292 N N . GLN A 1 295 ? -12.558 -15.280 20.262 1.00 77.81 295 GLN A N 1
ATOM 2293 C CA . GLN A 1 295 ? -11.805 -14.332 19.440 1.00 77.81 295 GLN A CA 1
ATOM 2294 C C . GLN A 1 295 ? -12.701 -13.619 18.415 1.00 77.81 295 GLN A C 1
ATOM 2296 O O . GLN A 1 295 ? -12.578 -12.416 18.216 1.00 77.81 295 GLN A O 1
ATOM 2301 N N . ARG A 1 296 ? -13.623 -14.338 17.760 1.00 78.75 296 ARG A N 1
ATOM 2302 C CA . ARG A 1 296 ? -14.573 -13.728 16.815 1.00 78.75 296 ARG A CA 1
ATOM 2303 C C . ARG A 1 296 ? -15.521 -12.756 17.510 1.00 78.75 296 ARG A C 1
ATOM 2305 O O . ARG A 1 296 ? -15.781 -11.692 16.958 1.00 78.75 296 ARG A O 1
ATOM 2312 N N . ASP A 1 297 ? -16.035 -13.116 18.682 1.00 81.12 297 ASP A N 1
ATOM 2313 C CA . ASP A 1 297 ? -16.953 -12.266 19.444 1.00 81.12 297 ASP A CA 1
ATOM 2314 C C . ASP A 1 297 ? -16.226 -11.030 19.993 1.00 81.12 297 ASP A C 1
ATOM 2316 O O . ASP A 1 297 ? -16.750 -9.924 19.895 1.00 81.12 297 ASP A O 1
ATOM 2320 N N . PHE A 1 298 ? -14.979 -11.184 20.447 1.00 81.69 298 PHE A N 1
ATOM 2321 C CA . PHE A 1 298 ? -14.114 -10.067 20.825 1.00 81.69 298 PHE A CA 1
ATOM 2322 C C . PHE A 1 298 ? -13.861 -9.113 19.652 1.00 81.69 298 PHE A C 1
ATOM 2324 O O . PHE A 1 298 ? -14.020 -7.905 19.796 1.00 81.69 298 PHE A O 1
ATOM 2331 N N . ASN A 1 299 ? -13.565 -9.638 18.461 1.00 73.62 299 ASN A N 1
ATOM 2332 C CA . ASN A 1 299 ? -13.360 -8.806 17.274 1.00 73.62 299 ASN A CA 1
ATOM 2333 C C . ASN A 1 299 ? -14.641 -8.051 16.867 1.00 73.62 299 ASN A C 1
ATOM 2335 O O . ASN A 1 299 ? -14.584 -6.874 16.519 1.00 73.62 299 ASN A O 1
ATOM 2339 N N . LYS A 1 300 ? -15.816 -8.699 16.928 1.00 79.75 300 LYS A N 1
ATOM 2340 C CA . LYS A 1 300 ? -17.106 -8.024 16.688 1.00 79.75 300 LYS A CA 1
ATOM 2341 C C . LYS A 1 300 ? -17.361 -6.923 17.713 1.00 79.75 300 LYS A C 1
ATOM 2343 O O . LYS A 1 300 ? -17.883 -5.871 17.356 1.00 79.75 300 LYS A O 1
ATOM 2348 N N . PHE A 1 301 ? -17.015 -7.178 18.973 1.00 84.06 301 PHE A N 1
ATOM 2349 C CA . PHE A 1 301 ? -17.115 -6.196 20.043 1.00 84.06 301 PHE A CA 1
ATOM 2350 C C . PHE A 1 301 ? -16.217 -4.985 19.760 1.00 84.06 301 PHE A C 1
ATOM 2352 O O . PHE A 1 301 ? -16.717 -3.864 19.778 1.00 84.06 301 PHE A O 1
ATOM 2359 N N . GLN A 1 302 ? -14.950 -5.198 19.385 1.00 78.06 302 GLN A N 1
ATOM 2360 C CA . GLN A 1 302 ? -14.041 -4.120 18.974 1.00 78.06 302 GLN A CA 1
ATOM 2361 C C . GLN A 1 302 ? -14.614 -3.303 17.809 1.00 78.06 302 GLN A C 1
ATOM 2363 O O . GLN A 1 302 ? -14.649 -2.079 17.875 1.00 78.06 302 GLN A O 1
ATOM 2368 N N . GLN A 1 303 ? -15.145 -3.965 16.776 1.00 76.81 303 GLN A N 1
ATOM 2369 C CA . GLN A 1 303 ? -15.783 -3.280 15.650 1.00 76.81 303 GLN A CA 1
ATOM 2370 C C . GLN A 1 303 ? -16.998 -2.441 16.088 1.00 76.81 303 GLN A C 1
ATOM 2372 O O . GLN A 1 303 ? -17.196 -1.335 15.586 1.00 76.81 303 GLN A O 1
ATOM 2377 N N . ALA A 1 304 ? -17.825 -2.949 17.005 1.00 82.81 304 ALA A N 1
ATOM 2378 C CA . ALA A 1 304 ? -18.992 -2.226 17.507 1.00 82.81 304 ALA A CA 1
ATOM 2379 C C . ALA A 1 304 ? -18.598 -1.003 18.353 1.00 82.81 304 ALA A C 1
ATOM 2381 O O . ALA A 1 304 ? -19.199 0.058 18.189 1.00 82.81 304 ALA A O 1
ATOM 2382 N N . VAL A 1 305 ? -17.568 -1.129 19.198 1.00 84.12 305 VAL A N 1
ATOM 2383 C CA . VAL A 1 305 ? -16.984 -0.006 19.953 1.00 84.12 305 VAL A CA 1
ATOM 2384 C C . VAL A 1 305 ? -16.433 1.049 18.996 1.00 84.12 305 VAL A C 1
ATOM 2386 O O . VAL A 1 305 ? -16.801 2.214 19.110 1.00 84.12 305 VAL A O 1
ATOM 2389 N N . TYR A 1 306 ? -15.664 0.640 17.986 1.00 78.44 306 TYR A N 1
ATOM 2390 C CA . TYR A 1 306 ? -15.117 1.544 16.973 1.00 78.44 306 TYR A CA 1
ATOM 2391 C C . TYR A 1 306 ? -16.206 2.349 16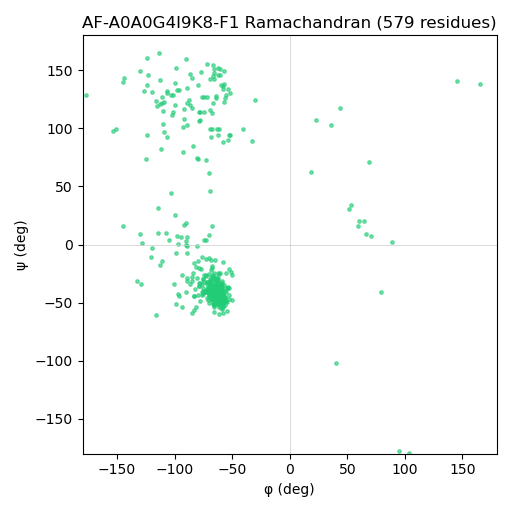.243 1.00 78.44 306 TYR A C 1
ATOM 2393 O O . TYR A 1 306 ? -16.103 3.567 16.077 1.00 78.44 306 TYR A O 1
ATOM 2401 N N . VAL A 1 307 ? -17.286 1.687 15.809 1.00 81.81 307 VAL A N 1
ATOM 2402 C CA . VAL A 1 307 ? -18.411 2.373 15.151 1.00 81.81 307 VAL A CA 1
ATOM 2403 C C . VAL A 1 307 ? -19.089 3.352 16.112 1.00 81.81 307 VAL A C 1
ATOM 2405 O O . VAL A 1 307 ? -19.378 4.479 15.711 1.00 81.81 307 VAL A O 1
ATOM 2408 N N . LEU A 1 308 ? -19.294 2.962 17.374 1.00 87.44 308 LEU A N 1
ATOM 2409 C CA . LEU A 1 308 ? -19.891 3.822 18.396 1.00 87.44 308 LEU A CA 1
ATOM 2410 C C . LEU A 1 308 ? -19.043 5.077 18.658 1.00 87.44 308 LEU A C 1
ATOM 2412 O O . LEU A 1 308 ? -19.580 6.185 18.695 1.00 87.44 308 LEU A O 1
ATOM 2416 N N . GLU A 1 309 ? -17.729 4.925 18.822 1.00 85.31 309 GLU A N 1
ATOM 2417 C CA . GLU A 1 309 ? -16.800 6.040 19.039 1.00 85.31 309 GLU A CA 1
ATOM 2418 C C . GLU A 1 309 ? -16.782 6.997 17.847 1.00 85.31 309 GLU A C 1
ATOM 2420 O O . GLU A 1 309 ? -16.829 8.219 18.014 1.00 85.31 309 GLU A O 1
ATOM 2425 N N . ARG A 1 310 ? -16.803 6.453 16.627 1.00 81.69 310 ARG A N 1
ATOM 2426 C CA . ARG A 1 310 ? -16.902 7.247 15.402 1.00 81.69 310 ARG A CA 1
ATOM 2427 C C . ARG A 1 310 ? -18.219 8.021 15.321 1.00 81.69 310 ARG A C 1
ATOM 2429 O O . ARG A 1 310 ? -18.213 9.196 14.945 1.00 81.69 310 ARG A O 1
ATOM 2436 N N . GLU A 1 311 ? -19.342 7.396 15.671 1.00 86.88 311 GLU A N 1
ATOM 2437 C CA . GLU A 1 311 ? -20.648 8.063 15.725 1.00 86.88 311 GLU A CA 1
ATOM 2438 C C . GLU A 1 311 ? -20.681 9.164 16.790 1.00 86.88 311 GLU A C 1
ATOM 2440 O O . GLU A 1 311 ? -21.204 10.253 16.532 1.00 86.88 311 GLU A O 1
ATOM 2445 N N . TRP A 1 312 ? -20.070 8.925 17.952 1.00 89.81 312 TRP A N 1
ATOM 2446 C CA . TRP A 1 312 ? -19.902 9.936 18.991 1.00 89.81 312 TRP A CA 1
ATOM 2447 C C . TRP A 1 312 ? -19.062 11.120 18.503 1.00 89.81 312 TRP A C 1
ATOM 2449 O O . TRP A 1 312 ? -19.489 12.263 18.651 1.00 89.81 312 TRP A O 1
ATOM 2459 N N . ALA A 1 313 ? -17.921 10.873 17.855 1.00 86.25 313 ALA A N 1
ATOM 2460 C CA . ALA A 1 313 ? -17.079 11.926 17.290 1.00 86.25 313 ALA A CA 1
ATOM 2461 C C . ALA A 1 313 ? -17.822 12.751 16.222 1.00 86.25 313 ALA A C 1
ATOM 2463 O O . ALA A 1 313 ? -17.756 13.983 16.218 1.00 86.25 313 ALA A O 1
ATOM 2464 N N . HIS A 1 314 ? -18.591 12.093 15.347 1.00 85.62 314 HIS A N 1
ATOM 2465 C CA . HIS A 1 314 ? -19.464 12.768 14.381 1.00 85.62 314 HIS A CA 1
ATOM 2466 C C . HIS A 1 314 ? -20.511 13.651 15.075 1.00 85.62 314 HIS A C 1
ATOM 2468 O O . HIS A 1 314 ? -20.729 14.795 14.660 1.00 85.62 314 HIS A O 1
ATOM 2474 N N . LEU A 1 315 ? -21.150 13.142 16.132 1.00 88.19 315 LEU A N 1
ATOM 2475 C CA . LEU A 1 315 ? -22.144 13.886 16.901 1.00 88.19 315 LEU A CA 1
ATOM 2476 C C . LEU A 1 315 ? -21.509 15.082 17.632 1.00 88.19 315 LEU A C 1
ATOM 2478 O O . LEU A 1 315 ? -22.075 16.175 17.625 1.00 88.19 315 LEU A O 1
ATOM 2482 N N . ASP A 1 316 ? -20.318 14.916 18.201 1.00 89.12 316 ASP A N 1
ATOM 2483 C CA . ASP A 1 316 ? -19.599 15.979 18.903 1.00 89.12 316 ASP A CA 1
ATOM 2484 C C . ASP A 1 316 ? -19.239 17.140 17.965 1.00 89.12 316 ASP A C 1
ATOM 2486 O O . ASP A 1 316 ? -19.533 18.302 18.259 1.00 89.12 316 ASP A O 1
ATOM 2490 N N . ILE A 1 317 ? -18.698 16.830 16.781 1.00 86.50 317 ILE A N 1
ATOM 2491 C CA . ILE A 1 317 ? -18.381 17.825 15.743 1.00 86.50 317 ILE A CA 1
ATOM 2492 C C . ILE A 1 317 ? -19.654 18.531 15.258 1.00 86.50 317 ILE A C 1
ATOM 2494 O O . ILE A 1 317 ? -19.651 19.753 15.075 1.00 86.50 317 ILE A O 1
ATOM 2498 N N . SER A 1 318 ? -20.752 17.788 15.085 1.00 86.88 318 SER A N 1
ATOM 2499 C CA . SER A 1 318 ? -22.024 18.346 14.617 1.00 86.88 318 SER A CA 1
ATOM 2500 C C . SER A 1 318 ? -22.576 19.442 15.533 1.00 86.88 318 SER A C 1
ATOM 2502 O O . SER A 1 318 ? -23.135 20.422 15.040 1.00 86.88 318 SER A O 1
ATOM 2504 N N . MET A 1 319 ? -22.361 19.315 16.848 1.00 87.50 319 MET A N 1
ATOM 2505 C CA . MET A 1 319 ? -22.856 20.260 17.848 1.00 87.50 319 MET A CA 1
ATOM 2506 C C . MET A 1 319 ? -21.822 21.339 18.189 1.00 87.50 319 MET A C 1
ATOM 2508 O O . MET A 1 319 ? -22.110 22.528 18.071 1.00 87.50 319 MET A O 1
ATOM 2512 N N . LYS A 1 320 ? -20.596 20.951 18.572 1.00 86.56 320 LYS A N 1
ATOM 2513 C CA . LYS A 1 320 ? -19.570 21.901 19.040 1.00 86.56 320 LYS A CA 1
ATOM 2514 C C . LYS A 1 320 ? -19.037 22.799 17.932 1.00 86.56 320 LYS A C 1
ATOM 2516 O O . LYS A 1 320 ? -18.772 23.971 18.170 1.00 86.56 320 LYS A O 1
ATOM 2521 N N . ARG A 1 321 ? -18.850 22.248 16.729 1.00 82.88 321 ARG A N 1
ATOM 2522 C CA . ARG A 1 321 ? -18.262 22.965 15.584 1.00 82.88 321 ARG A CA 1
ATOM 2523 C C . ARG A 1 321 ? -19.299 23.372 14.535 1.00 82.88 321 ARG A C 1
ATOM 2525 O O . ARG A 1 321 ? -18.925 23.928 13.511 1.00 82.88 321 ARG A O 1
ATOM 2532 N N . ARG A 1 322 ? -20.592 23.114 14.791 1.00 83.12 322 ARG A N 1
ATOM 2533 C CA . ARG A 1 322 ? -21.704 23.308 13.839 1.00 83.12 322 ARG A CA 1
ATOM 2534 C C . ARG A 1 322 ? -21.481 22.600 12.490 1.00 83.12 322 ARG A C 1
ATOM 2536 O O . ARG A 1 322 ? -21.930 23.078 11.451 1.00 83.12 322 ARG A O 1
ATOM 2543 N N . GLY A 1 323 ? -20.828 21.435 12.520 1.00 83.00 323 GLY A N 1
ATOM 2544 C CA . GLY A 1 323 ? -20.517 20.628 11.337 1.00 83.00 323 GLY A CA 1
ATOM 2545 C C . GLY A 1 323 ? -19.060 20.721 10.877 1.00 83.00 323 GLY A C 1
ATOM 2546 O O . GLY A 1 323 ? -18.215 21.357 11.507 1.00 83.00 323 GLY A O 1
ATOM 2547 N N . GLU A 1 324 ? -18.746 20.014 9.791 1.00 85.62 324 GLU A N 1
ATOM 2548 C CA . GLU A 1 324 ? -17.410 20.033 9.184 1.00 85.62 324 GLU A CA 1
ATOM 2549 C C . GLU A 1 324 ? -17.174 21.313 8.365 1.00 85.62 324 GLU A C 1
ATOM 2551 O O . GLU A 1 324 ? -18.093 21.852 7.747 1.00 85.62 324 GLU A O 1
ATOM 2556 N N . ASN A 1 325 ? -15.920 21.779 8.321 1.00 89.19 325 ASN A N 1
ATOM 2557 C CA . ASN A 1 325 ? -15.527 22.911 7.485 1.00 89.19 325 ASN A CA 1
ATOM 2558 C C . ASN A 1 325 ? -15.893 22.636 6.003 1.00 89.19 325 ASN A C 1
ATOM 2560 O O . ASN A 1 325 ? -15.458 21.614 5.449 1.00 89.19 325 ASN A O 1
ATOM 2564 N N . PRO A 1 326 ? -16.643 23.538 5.336 1.00 88.19 326 PRO A N 1
ATOM 2565 C CA . PRO A 1 326 ? -17.021 23.380 3.934 1.00 88.19 326 PRO A CA 1
ATOM 2566 C C . PRO A 1 326 ? -15.834 23.150 2.991 1.00 88.19 326 PRO A C 1
ATOM 2568 O O . PRO A 1 326 ? -15.937 22.322 2.089 1.00 88.19 326 PRO A O 1
ATOM 2571 N N . VAL A 1 327 ? -14.692 23.809 3.224 1.00 90.81 327 VAL A N 1
ATOM 2572 C CA . VAL A 1 327 ? -13.493 23.681 2.374 1.00 90.81 327 VAL A CA 1
ATOM 2573 C C . VAL A 1 327 ? -12.928 22.263 2.428 1.00 90.81 327 VAL A C 1
ATOM 2575 O O . VAL A 1 327 ? -12.608 21.684 1.394 1.00 90.81 327 VAL A O 1
ATOM 2578 N N . VAL A 1 328 ? -12.863 21.666 3.622 1.00 89.69 328 VAL A N 1
ATOM 2579 C CA . VAL A 1 328 ? -12.390 20.283 3.800 1.00 89.69 328 VAL A CA 1
ATOM 2580 C C . VAL A 1 328 ? -13.347 19.303 3.123 1.00 89.69 328 VAL A C 1
ATOM 2582 O O . VAL A 1 328 ? -12.910 18.368 2.456 1.00 89.69 328 VAL A O 1
ATOM 2585 N N . SER A 1 329 ? -14.652 19.552 3.240 1.00 90.62 329 SER A N 1
ATOM 2586 C CA . SER A 1 329 ? -15.683 18.727 2.606 1.00 90.62 329 SER A CA 1
ATOM 2587 C C . SER A 1 329 ? -15.558 18.752 1.077 1.00 90.62 329 SER A C 1
ATOM 2589 O O . SER A 1 329 ? -15.474 17.700 0.446 1.00 90.62 329 SER A O 1
ATOM 2591 N N . VAL A 1 330 ? -15.493 19.941 0.472 1.00 92.69 330 VAL A N 1
ATOM 2592 C CA . VAL A 1 330 ? -15.334 20.092 -0.984 1.00 92.69 330 VAL A CA 1
ATOM 2593 C C . VAL A 1 330 ? -13.989 19.529 -1.451 1.00 92.69 330 VAL A C 1
ATOM 2595 O O . VAL A 1 330 ? -13.939 18.836 -2.464 1.00 92.69 330 VAL A O 1
ATOM 2598 N N . GLY A 1 331 ? -12.917 19.735 -0.681 1.00 94.00 331 GLY A N 1
ATOM 2599 C CA . GLY A 1 331 ? -11.604 19.155 -0.960 1.00 94.00 331 GLY A CA 1
ATOM 2600 C C . GLY A 1 331 ? -11.633 17.626 -1.035 1.00 94.00 331 GLY A C 1
ATOM 2601 O O . GLY A 1 331 ? -11.096 17.055 -1.981 1.00 94.00 331 GLY A O 1
ATOM 2602 N N . LYS A 1 332 ? -12.324 16.952 -0.102 1.00 93.31 332 LYS A N 1
ATOM 2603 C CA . LYS A 1 332 ? -12.523 15.490 -0.144 1.00 93.31 332 LYS A CA 1
ATOM 2604 C C . LYS A 1 332 ? -13.264 15.043 -1.403 1.00 93.31 332 LYS A C 1
ATOM 2606 O O . LYS A 1 332 ? -12.883 14.037 -1.991 1.00 93.31 332 LYS A O 1
ATOM 2611 N N . LEU A 1 333 ? -14.284 15.788 -1.835 1.00 95.00 333 LEU A N 1
ATOM 2612 C CA . LEU A 1 333 ? -15.024 15.473 -3.058 1.00 95.00 333 LEU A CA 1
ATOM 2613 C C . LEU A 1 333 ? -14.135 15.590 -4.303 1.00 95.00 333 LEU A C 1
ATOM 2615 O O . LEU A 1 333 ? -14.097 14.661 -5.105 1.00 95.00 333 LEU A O 1
ATOM 2619 N N . ILE A 1 334 ? -13.395 16.696 -4.443 1.00 96.31 334 ILE A N 1
ATOM 2620 C CA . ILE A 1 334 ? -12.483 16.916 -5.577 1.00 96.31 334 ILE A CA 1
ATOM 2621 C C . ILE A 1 334 ? -11.412 15.822 -5.612 1.00 96.31 334 ILE A C 1
ATOM 2623 O O . ILE A 1 334 ? -11.213 15.192 -6.648 1.00 96.31 334 ILE A O 1
ATOM 2627 N N . LEU A 1 335 ? -10.773 15.539 -4.472 1.00 95.31 335 LEU A N 1
ATOM 2628 C CA . LEU A 1 335 ? -9.790 14.460 -4.366 1.00 95.31 335 LEU A CA 1
ATOM 2629 C C . LEU A 1 335 ? -10.401 13.090 -4.678 1.00 95.31 335 LEU A C 1
ATOM 2631 O O . LEU A 1 335 ? -9.747 12.270 -5.311 1.00 95.31 335 LEU A O 1
ATOM 2635 N N . GLY A 1 336 ? -11.650 12.846 -4.277 1.00 96.31 336 GLY A N 1
ATOM 2636 C CA . GLY A 1 336 ? -12.371 11.614 -4.589 1.00 96.31 336 GLY A CA 1
ATOM 2637 C C . GLY A 1 336 ? -12.632 11.435 -6.084 1.00 96.31 336 GLY A C 1
ATOM 2638 O O . GLY A 1 336 ? -12.434 10.340 -6.603 1.00 96.31 336 GLY A O 1
ATOM 2639 N N . ILE A 1 337 ? -13.007 12.507 -6.789 1.00 96.75 337 ILE A N 1
ATOM 2640 C CA . ILE A 1 337 ? -13.192 12.491 -8.249 1.00 96.75 337 ILE A CA 1
ATOM 2641 C C . ILE A 1 337 ? -11.850 12.260 -8.953 1.00 96.75 337 ILE A C 1
ATOM 2643 O O . ILE A 1 337 ? -11.762 11.389 -9.814 1.00 96.75 337 ILE A O 1
ATOM 2647 N N . LEU A 1 338 ? -10.794 12.979 -8.554 1.00 96.81 338 LEU A N 1
ATOM 2648 C CA . LEU A 1 338 ? -9.452 12.814 -9.125 1.00 96.81 338 LEU A CA 1
ATOM 2649 C C . LEU A 1 338 ? -8.908 11.397 -8.906 1.00 96.81 338 LEU A C 1
ATOM 2651 O O . LEU A 1 338 ? -8.422 10.774 -9.847 1.00 96.81 338 LEU A O 1
ATOM 2655 N N . ALA A 1 339 ? -9.045 10.857 -7.692 1.00 97.06 339 ALA A N 1
ATOM 2656 C CA . ALA A 1 339 ? -8.704 9.468 -7.395 1.00 97.06 339 ALA A CA 1
ATOM 2657 C C . ALA A 1 339 ? -9.544 8.485 -8.224 1.00 97.06 339 ALA A C 1
ATOM 2659 O O . ALA A 1 339 ? -9.025 7.478 -8.692 1.00 97.06 339 ALA A O 1
ATOM 2660 N N . GLY A 1 340 ? -10.825 8.790 -8.457 1.00 96.81 340 GLY A N 1
ATOM 2661 C CA . GLY A 1 340 ? -11.705 7.988 -9.308 1.00 96.81 340 GLY A CA 1
ATOM 2662 C C . GLY A 1 340 ? -11.186 7.918 -10.741 1.00 96.81 340 GLY A C 1
ATOM 2663 O O . GLY A 1 340 ? -11.070 6.827 -11.297 1.00 96.81 340 GLY A O 1
ATOM 2664 N N . CYS A 1 341 ? -10.783 9.060 -11.304 1.00 96.88 341 CYS A N 1
ATOM 2665 C CA . CYS A 1 341 ? -10.138 9.120 -12.613 1.00 96.88 341 CYS A CA 1
ATOM 2666 C C . CYS A 1 341 ? -8.834 8.308 -12.639 1.00 96.88 341 CYS A C 1
ATOM 2668 O O . CYS A 1 341 ? -8.640 7.513 -13.555 1.00 96.88 341 CYS A O 1
ATOM 2670 N N . LEU A 1 342 ? -7.974 8.445 -11.623 1.00 97.00 342 LEU A N 1
ATOM 2671 C CA . LEU A 1 342 ? -6.714 7.696 -11.535 1.00 97.00 342 LEU A CA 1
ATOM 2672 C C . LEU A 1 342 ? -6.936 6.180 -11.433 1.00 97.00 342 LEU A C 1
ATOM 2674 O O . LEU A 1 342 ? -6.241 5.421 -12.105 1.00 97.00 342 LEU A O 1
ATOM 2678 N N . SER A 1 343 ? -7.917 5.720 -10.653 1.00 97.62 343 SER A N 1
ATOM 2679 C CA . SER A 1 343 ? -8.273 4.296 -10.579 1.00 97.62 343 SER A CA 1
ATOM 2680 C C . SER A 1 343 ? -8.775 3.752 -11.908 1.00 97.62 343 SER A C 1
ATOM 2682 O O . SER A 1 343 ? -8.373 2.663 -12.309 1.00 97.62 343 SER A O 1
ATOM 2684 N N . ILE A 1 344 ? -9.618 4.511 -12.613 1.00 96.94 344 ILE A N 1
ATOM 2685 C CA . ILE A 1 344 ? -10.104 4.126 -13.943 1.00 96.94 344 ILE A CA 1
ATOM 2686 C C . ILE A 1 344 ? -8.938 4.064 -14.934 1.00 96.94 344 ILE A C 1
ATOM 2688 O O . ILE A 1 344 ? -8.829 3.089 -15.674 1.00 96.94 344 ILE A O 1
ATOM 2692 N N . MET A 1 345 ? -8.035 5.050 -14.917 1.00 96.50 345 MET A N 1
ATOM 2693 C CA . MET A 1 345 ? -6.821 5.035 -15.739 1.00 96.50 345 MET A CA 1
ATOM 2694 C C . MET A 1 345 ? -5.963 3.801 -15.451 1.00 96.50 345 MET A C 1
ATOM 2696 O O . MET A 1 345 ? -5.517 3.150 -16.390 1.00 96.50 345 MET A O 1
ATOM 2700 N N . TRP A 1 346 ? -5.777 3.438 -14.180 1.00 97.62 346 TRP A N 1
ATOM 2701 C CA . TRP A 1 346 ? -5.042 2.234 -13.794 1.00 97.62 346 TRP A CA 1
ATOM 2702 C C . TRP A 1 346 ? -5.729 0.946 -14.253 1.00 97.62 346 TRP A C 1
ATOM 2704 O O . TRP A 1 346 ? -5.055 0.072 -14.791 1.00 97.62 346 TRP A O 1
ATOM 2714 N N . TRP A 1 347 ? -7.052 0.823 -14.111 1.00 96.75 347 TRP A N 1
ATOM 2715 C CA . TRP A 1 347 ? -7.783 -0.334 -14.636 1.00 96.75 347 TRP A CA 1
ATOM 2716 C C . TRP A 1 347 ? -7.657 -0.457 -16.150 1.00 96.75 347 TRP A C 1
ATOM 2718 O O . TRP A 1 347 ? -7.374 -1.547 -16.643 1.00 96.75 347 TRP A O 1
ATOM 2728 N N . LEU A 1 348 ? -7.825 0.647 -16.882 1.00 96.12 348 LEU A N 1
ATOM 2729 C CA . LEU A 1 348 ? -7.657 0.665 -18.333 1.00 96.12 348 LEU A CA 1
ATOM 2730 C C . LEU A 1 348 ? -6.228 0.299 -18.729 1.00 96.12 348 LEU A C 1
ATOM 2732 O O . LEU A 1 348 ? -6.041 -0.521 -19.621 1.00 96.12 348 LEU A O 1
ATOM 2736 N N . HIS A 1 349 ? -5.225 0.846 -18.043 1.00 96.31 349 HIS A N 1
ATOM 2737 C CA . HIS A 1 349 ? -3.822 0.553 -18.323 1.00 96.31 349 HIS A CA 1
ATOM 2738 C C . HIS A 1 349 ? -3.476 -0.916 -18.074 1.00 96.31 349 HIS A C 1
ATOM 2740 O O . HIS A 1 349 ? -2.917 -1.573 -18.946 1.00 96.31 349 HIS A O 1
ATOM 2746 N N . ILE A 1 350 ? -3.886 -1.476 -16.933 1.00 95.38 350 ILE A N 1
ATOM 2747 C CA . ILE A 1 350 ? -3.688 -2.901 -16.629 1.00 95.38 350 ILE A CA 1
ATOM 2748 C C . ILE A 1 350 ? -4.380 -3.778 -17.680 1.00 95.38 350 ILE A C 1
ATOM 2750 O O . ILE A 1 350 ? -3.790 -4.744 -18.166 1.00 95.38 350 ILE A O 1
ATOM 2754 N N . LEU A 1 351 ? -5.614 -3.437 -18.055 1.00 94.19 351 LEU A N 1
ATOM 2755 C CA . LEU A 1 351 ? -6.393 -4.211 -19.014 1.00 94.19 351 LEU A CA 1
ATOM 2756 C C . LEU A 1 351 ? -5.772 -4.181 -20.420 1.00 94.19 351 LEU A C 1
ATOM 2758 O O . LEU A 1 351 ? -5.550 -5.237 -21.007 1.00 94.19 351 LEU A O 1
ATOM 2762 N N . LEU A 1 352 ? -5.489 -2.989 -20.949 1.00 93.25 352 LEU A N 1
ATOM 2763 C CA . LEU A 1 352 ? -5.069 -2.782 -22.340 1.00 93.25 352 LEU A CA 1
ATOM 2764 C C . LEU A 1 352 ? -3.593 -3.111 -22.587 1.00 93.25 352 LEU A C 1
ATOM 2766 O O . LEU A 1 352 ? -3.259 -3.605 -23.665 1.00 93.25 352 LEU A O 1
ATOM 2770 N N . PHE A 1 353 ? -2.725 -2.836 -21.609 1.00 92.19 353 PHE A N 1
ATOM 2771 C CA . PHE A 1 353 ? -1.282 -3.018 -21.753 1.00 92.19 353 PHE A CA 1
ATOM 2772 C C . PHE A 1 353 ? -0.788 -4.350 -21.179 1.00 92.19 353 PHE A C 1
ATOM 2774 O O . PHE A 1 353 ? 0.040 -5.020 -21.791 1.00 92.19 353 PHE A O 1
ATOM 2781 N N . MET A 1 354 ? -1.276 -4.764 -20.005 1.00 91.00 354 MET A N 1
ATOM 2782 C CA . MET A 1 354 ? -0.704 -5.928 -19.314 1.00 91.00 354 MET A CA 1
ATOM 2783 C C . MET A 1 354 ? -1.469 -7.228 -19.575 1.00 91.00 354 MET A C 1
ATOM 2785 O O . MET A 1 354 ? -0.840 -8.262 -19.811 1.00 91.00 354 MET A O 1
ATOM 2789 N N . ILE A 1 355 ? -2.804 -7.183 -19.520 1.00 91.00 355 ILE A N 1
ATOM 2790 C CA . ILE A 1 355 ? -3.669 -8.370 -19.582 1.00 91.00 355 ILE A CA 1
ATOM 2791 C C . ILE A 1 355 ? -3.965 -8.785 -21.023 1.00 91.00 355 ILE A C 1
ATOM 2793 O O . ILE A 1 355 ? -3.676 -9.919 -21.409 1.00 91.00 355 ILE A O 1
ATOM 2797 N N . ILE A 1 356 ? -4.566 -7.897 -21.823 1.00 87.38 356 ILE A N 1
ATOM 2798 C CA . ILE A 1 356 ? -4.979 -8.251 -23.180 1.00 87.38 356 ILE A CA 1
ATOM 2799 C C . ILE A 1 356 ? -3.742 -8.231 -24.078 1.00 87.38 356 ILE A C 1
ATOM 2801 O O . ILE A 1 356 ? -3.206 -7.178 -24.414 1.00 87.38 356 ILE A O 1
ATOM 2805 N N . ARG A 1 357 ? -3.293 -9.425 -24.466 1.00 79.19 357 ARG A N 1
ATOM 2806 C CA . ARG A 1 357 ? -2.161 -9.630 -25.370 1.00 79.19 357 ARG A CA 1
ATOM 2807 C C . ARG A 1 357 ? -2.660 -10.226 -26.673 1.00 79.19 357 ARG A C 1
ATOM 2809 O O . ARG A 1 357 ? -3.257 -11.301 -26.676 1.00 79.19 357 ARG A O 1
ATOM 2816 N N . THR A 1 358 ? -2.411 -9.531 -27.773 1.00 70.94 358 THR A N 1
ATOM 2817 C CA . THR A 1 358 ? -2.858 -9.916 -29.114 1.00 70.94 358 THR A CA 1
ATOM 2818 C C . THR A 1 358 ? -1.653 -10.202 -29.999 1.00 70.94 358 THR A C 1
ATOM 2820 O O . THR A 1 358 ? -0.802 -9.336 -30.169 1.00 70.94 358 THR A O 1
ATOM 2823 N N . GLY A 1 359 ? -1.583 -11.400 -30.581 1.00 62.66 359 GLY A N 1
ATOM 2824 C CA . GLY A 1 359 ? -0.583 -11.744 -31.597 1.00 62.66 359 GLY A CA 1
ATOM 2825 C C . GLY A 1 359 ? -0.112 -13.205 -31.536 1.00 62.66 359 GLY A C 1
ATOM 2826 O O . GLY A 1 359 ? 0.069 -13.740 -30.440 1.00 62.66 359 GLY A O 1
ATOM 2827 N N . PRO A 1 360 ? 0.104 -13.873 -32.686 1.00 50.06 360 PRO A N 1
ATOM 2828 C CA . PRO A 1 360 ? 0.783 -15.165 -32.730 1.00 50.06 360 PRO A CA 1
ATOM 2829 C C . PRO A 1 360 ? 2.285 -14.981 -32.437 1.00 50.06 360 PRO A C 1
ATOM 2831 O O . PRO A 1 360 ? 2.956 -14.156 -33.052 1.00 50.06 360 PRO A O 1
ATOM 2834 N N . GLY A 1 361 ? 2.821 -15.727 -31.466 1.00 62.91 361 GLY A N 1
ATOM 2835 C CA . GLY A 1 361 ? 4.258 -15.777 -31.142 1.00 62.91 361 GLY A CA 1
ATOM 2836 C C . GLY A 1 361 ? 4.810 -14.607 -30.312 1.00 62.91 361 GLY A C 1
ATOM 2837 O O . GLY A 1 361 ? 5.561 -14.847 -29.370 1.00 62.91 361 GLY A O 1
ATOM 2838 N N . ARG A 1 362 ? 4.411 -13.352 -30.579 1.00 56.75 362 ARG A N 1
ATOM 2839 C CA . ARG A 1 362 ? 4.776 -12.175 -29.759 1.00 56.75 362 ARG A CA 1
ATOM 2840 C C . ARG A 1 362 ? 3.563 -11.621 -29.014 1.00 56.75 362 ARG A C 1
ATOM 2842 O O . ARG A 1 362 ? 2.575 -11.217 -29.618 1.00 56.75 362 ARG A O 1
ATOM 2849 N N . ARG A 1 363 ? 3.668 -11.580 -27.683 1.00 65.75 363 ARG A N 1
ATOM 2850 C CA . ARG A 1 363 ? 2.674 -11.022 -26.752 1.00 65.75 363 ARG A CA 1
ATOM 2851 C C . ARG A 1 363 ? 2.658 -9.488 -26.830 1.00 65.75 363 ARG A C 1
ATOM 2853 O O . ARG A 1 363 ? 3.173 -8.828 -25.933 1.00 65.75 363 ARG A O 1
ATOM 2860 N N . LEU A 1 364 ? 2.121 -8.928 -27.909 1.00 78.19 364 LEU A N 1
ATOM 2861 C CA . LEU A 1 364 ? 1.992 -7.479 -28.061 1.00 78.19 364 LEU A CA 1
ATOM 2862 C C . LEU A 1 364 ? 0.775 -6.968 -27.268 1.00 78.19 364 LEU A C 1
ATOM 2864 O O . LEU A 1 364 ? -0.276 -7.620 -27.294 1.00 78.19 364 LEU A O 1
ATOM 2868 N N . PRO A 1 365 ? 0.897 -5.836 -26.553 1.00 84.81 365 PRO A N 1
ATOM 2869 C CA . PRO A 1 365 ? -0.246 -5.184 -25.920 1.00 84.81 365 PRO A CA 1
ATOM 2870 C C . PRO A 1 365 ? -1.208 -4.636 -26.981 1.00 84.81 365 PRO A C 1
ATOM 2872 O O . PRO A 1 365 ? -0.781 -4.294 -28.084 1.00 84.81 365 PRO A O 1
ATOM 2875 N N . VAL A 1 366 ? -2.494 -4.498 -26.642 1.00 86.12 366 VAL A N 1
ATOM 2876 C CA . VAL A 1 366 ? -3.483 -3.887 -27.554 1.00 86.12 366 VAL A CA 1
ATOM 2877 C C . VAL A 1 366 ? -3.124 -2.432 -27.819 1.00 86.12 366 VAL A C 1
ATOM 2879 O O . VAL A 1 366 ? -3.076 -1.992 -28.965 1.00 86.12 366 VAL A O 1
ATOM 2882 N N . THR A 1 367 ? -2.861 -1.682 -26.747 1.00 89.19 367 THR A N 1
ATOM 2883 C CA . THR A 1 367 ? -2.329 -0.323 -26.823 1.00 89.19 367 THR A CA 1
ATOM 2884 C C . THR A 1 367 ? -1.354 -0.080 -25.667 1.00 89.19 367 THR A C 1
ATOM 2886 O O . THR A 1 367 ? -1.611 -0.526 -24.546 1.00 89.19 367 THR A O 1
ATOM 2889 N N . PRO A 1 368 ? -0.256 0.668 -25.881 1.00 89.44 368 PRO A N 1
ATOM 2890 C CA . PRO A 1 368 ? 0.618 1.087 -24.784 1.00 89.44 368 PRO A CA 1
ATOM 2891 C C . PRO A 1 368 ? -0.008 2.135 -23.842 1.00 89.44 368 PRO A C 1
ATOM 2893 O O . PRO A 1 368 ? 0.537 2.394 -22.771 1.00 89.44 368 PRO A O 1
ATOM 2896 N N . PHE A 1 369 ? -1.151 2.725 -24.222 1.00 94.56 369 PHE A N 1
ATOM 2897 C CA . PHE A 1 369 ? -1.978 3.669 -23.455 1.00 94.56 369 PHE A CA 1
ATOM 2898 C C . PHE A 1 369 ? -1.182 4.704 -22.637 1.00 94.56 369 PHE A C 1
ATOM 2900 O O . PHE A 1 369 ? -0.687 5.672 -23.220 1.00 94.56 369 PHE A O 1
ATOM 2907 N N . LEU A 1 370 ? -1.033 4.531 -21.314 1.00 95.00 370 LEU A N 1
ATOM 2908 C CA . LEU A 1 370 ? -0.321 5.503 -20.474 1.00 95.00 370 LEU A CA 1
ATOM 2909 C C . LEU A 1 370 ? 1.166 5.603 -20.825 1.00 95.00 370 LEU A C 1
ATOM 2911 O O . LEU A 1 370 ? 1.729 6.688 -20.708 1.00 95.00 370 LEU A O 1
ATOM 2915 N N . ASN A 1 371 ? 1.796 4.525 -21.308 1.00 94.31 371 ASN A N 1
ATOM 2916 C CA . ASN A 1 371 ? 3.173 4.594 -21.800 1.00 94.31 371 ASN A CA 1
ATOM 2917 C C . ASN A 1 371 ? 3.289 5.560 -22.981 1.00 94.31 371 ASN A C 1
ATOM 2919 O O . ASN A 1 371 ? 4.180 6.406 -22.993 1.00 94.31 371 ASN A O 1
ATOM 2923 N N . SER A 1 372 ? 2.367 5.476 -23.946 1.00 93.44 372 SER A N 1
ATOM 2924 C CA . SER A 1 372 ? 2.339 6.392 -25.091 1.00 93.44 372 SER A CA 1
ATOM 2925 C C . SER A 1 372 ? 2.064 7.830 -24.664 1.00 93.44 372 SER A C 1
ATOM 2927 O O . SER A 1 372 ? 2.682 8.738 -25.207 1.00 93.44 372 SER A O 1
ATOM 2929 N N . LEU A 1 373 ? 1.178 8.047 -23.684 1.00 93.31 373 LEU A N 1
ATOM 2930 C CA . LEU A 1 373 ? 0.885 9.384 -23.162 1.00 93.31 373 LEU A CA 1
ATOM 2931 C C . LEU A 1 373 ? 2.124 10.026 -22.522 1.00 93.31 373 LEU A C 1
ATOM 2933 O O . LEU A 1 373 ? 2.484 11.148 -22.871 1.00 93.31 373 LEU A O 1
ATOM 2937 N N . LEU A 1 374 ? 2.796 9.306 -21.620 1.00 93.38 374 LEU A N 1
ATOM 2938 C CA . LEU A 1 374 ? 3.996 9.799 -20.938 1.00 93.38 374 LEU A CA 1
ATOM 2939 C C . LEU A 1 374 ? 5.152 10.025 -21.918 1.00 93.38 374 LEU A C 1
ATOM 2941 O O . LEU A 1 374 ? 5.858 11.030 -21.828 1.00 93.38 374 LEU A O 1
ATOM 2945 N N . TRP A 1 375 ? 5.316 9.127 -22.888 1.00 89.75 375 TRP A N 1
ATOM 2946 C CA . TRP A 1 375 ? 6.321 9.271 -23.936 1.00 89.75 375 TRP A CA 1
ATOM 2947 C C . TRP A 1 375 ? 6.032 10.458 -24.867 1.00 89.75 375 TRP A C 1
ATOM 2949 O O . TRP A 1 375 ? 6.946 11.203 -25.207 1.00 89.75 375 TRP A O 1
ATOM 2959 N N . LEU A 1 376 ? 4.766 10.699 -25.228 1.00 90.19 376 LEU A N 1
ATOM 2960 C CA . LEU A 1 376 ? 4.369 11.861 -26.030 1.00 90.19 376 LEU A CA 1
ATOM 2961 C C . LEU A 1 376 ? 4.651 13.177 -25.291 1.00 90.19 376 LEU A C 1
ATOM 2963 O O . LEU A 1 376 ? 5.189 14.116 -25.876 1.00 90.19 376 LEU A O 1
ATOM 2967 N N . MET A 1 377 ? 4.320 13.240 -23.999 1.00 88.19 377 MET A N 1
ATOM 2968 C CA . MET A 1 377 ? 4.601 14.408 -23.160 1.00 88.19 377 MET A CA 1
ATOM 2969 C C . MET A 1 377 ? 6.107 14.675 -23.043 1.00 88.19 377 MET A C 1
ATOM 2971 O O . MET A 1 377 ? 6.531 15.824 -23.162 1.00 88.19 377 MET A O 1
ATOM 2975 N N . ASP A 1 378 ? 6.903 13.616 -22.878 1.00 84.81 378 ASP A N 1
ATOM 2976 C CA . ASP A 1 378 ? 8.369 13.673 -22.871 1.00 84.81 378 ASP A CA 1
ATOM 2977 C C . ASP A 1 378 ? 8.906 14.278 -24.185 1.00 84.81 378 ASP A C 1
ATOM 2979 O O . ASP A 1 378 ? 9.618 15.282 -24.169 1.00 84.81 378 ASP A O 1
ATOM 2983 N N . GLN A 1 379 ? 8.452 13.779 -25.342 1.00 83.50 379 GLN A N 1
ATOM 2984 C CA . GLN A 1 379 ? 8.882 14.289 -26.653 1.00 83.50 379 GLN A CA 1
ATOM 2985 C C . GLN A 1 379 ? 8.418 15.714 -26.973 1.00 83.50 379 GLN A C 1
ATOM 2987 O O . GLN A 1 379 ? 9.109 16.442 -27.682 1.00 83.50 379 GLN A O 1
ATOM 2992 N N . SER A 1 380 ? 7.256 16.126 -26.467 1.00 83.56 380 SER A N 1
ATOM 2993 C CA . SER A 1 380 ? 6.683 17.454 -26.731 1.00 83.56 380 SER A CA 1
ATOM 2994 C C . SER A 1 380 ? 7.369 18.609 -25.980 1.00 83.56 380 SER A C 1
ATOM 2996 O O . SER A 1 380 ? 6.930 19.752 -26.080 1.00 83.56 380 SER A O 1
ATOM 2998 N N . GLY A 1 381 ? 8.442 18.332 -25.229 1.00 76.81 381 GLY A N 1
ATOM 2999 C CA . GLY A 1 381 ? 9.217 19.338 -24.496 1.00 76.81 381 GLY A CA 1
ATOM 3000 C C . GLY A 1 381 ? 8.712 19.625 -23.077 1.00 76.81 381 GLY A C 1
ATOM 3001 O O . GLY A 1 381 ? 9.298 20.451 -22.382 1.00 76.81 381 GLY A O 1
ATOM 3002 N N . VAL A 1 382 ? 7.671 18.925 -22.603 1.00 85.50 382 VAL A N 1
ATOM 3003 C CA . VAL A 1 382 ? 7.144 19.031 -21.225 1.00 85.50 382 VAL A CA 1
ATOM 3004 C C . VAL A 1 382 ? 7.561 17.845 -20.349 1.00 85.50 382 VAL A C 1
ATOM 3006 O O . VAL A 1 382 ? 6.773 17.295 -19.575 1.00 85.50 382 VAL A O 1
ATOM 3009 N N . PHE A 1 383 ? 8.835 17.467 -20.435 1.00 83.50 383 PHE A N 1
ATOM 3010 C CA . PHE A 1 383 ? 9.403 16.317 -19.730 1.00 83.50 383 PHE A CA 1
ATOM 3011 C C . PHE A 1 383 ? 9.139 16.317 -18.213 1.00 83.50 383 PHE A C 1
ATOM 3013 O O . PHE A 1 383 ? 8.726 15.301 -17.658 1.00 83.50 383 PHE A O 1
ATOM 3020 N N . ILE A 1 384 ? 9.284 17.465 -17.539 1.00 85.06 384 ILE A N 1
ATOM 3021 C CA . ILE A 1 384 ? 9.045 17.577 -16.086 1.00 85.06 384 ILE A CA 1
ATOM 3022 C C . ILE A 1 384 ? 7.589 17.230 -15.731 1.00 85.06 384 ILE A C 1
ATOM 3024 O O . ILE A 1 384 ? 7.332 16.605 -14.703 1.00 85.06 384 ILE A O 1
ATOM 3028 N N . ILE A 1 385 ? 6.631 17.588 -16.591 1.00 89.19 385 ILE A N 1
ATOM 3029 C CA . ILE A 1 385 ? 5.214 17.268 -16.378 1.00 89.19 385 ILE A CA 1
ATOM 3030 C C . ILE A 1 385 ? 4.979 15.766 -16.573 1.00 89.19 385 ILE A C 1
ATOM 3032 O O . ILE A 1 385 ? 4.258 15.162 -15.780 1.00 89.19 385 ILE A O 1
ATOM 3036 N N . SER A 1 386 ? 5.623 15.147 -17.570 1.00 91.12 386 SER A N 1
ATOM 3037 C CA . SER A 1 386 ? 5.592 13.687 -17.752 1.00 91.12 386 SER A CA 1
ATOM 3038 C C . SER A 1 386 ? 6.133 12.963 -16.516 1.00 91.12 386 SER A C 1
ATOM 3040 O O . SER A 1 386 ? 5.484 12.072 -15.965 1.00 91.12 386 SER A O 1
ATOM 3042 N N . LEU A 1 387 ? 7.269 13.424 -15.990 1.00 90.31 387 LEU A N 1
ATOM 3043 C CA . LEU A 1 387 ? 7.874 12.885 -14.778 1.00 90.31 387 LEU A CA 1
ATOM 3044 C C . LEU A 1 387 ? 6.960 13.019 -13.553 1.00 90.31 387 LEU A C 1
ATOM 3046 O O . LEU A 1 387 ? 6.786 12.058 -12.804 1.00 90.31 387 LEU A O 1
ATOM 3050 N N . ALA A 1 388 ? 6.347 14.190 -13.364 1.00 91.94 388 ALA A N 1
ATOM 3051 C CA . ALA A 1 388 ? 5.406 14.444 -12.277 1.00 91.94 388 ALA A CA 1
ATOM 3052 C C . ALA A 1 388 ? 4.132 13.595 -12.406 1.00 91.94 388 ALA A C 1
ATOM 3054 O O . ALA A 1 388 ? 3.622 13.092 -11.402 1.00 91.94 388 ALA A O 1
ATOM 3055 N N . MET A 1 389 ? 3.630 13.385 -13.626 1.00 94.19 389 MET A N 1
ATOM 3056 C CA . MET A 1 389 ? 2.497 12.497 -13.884 1.00 94.19 389 MET A CA 1
ATOM 3057 C C . MET A 1 389 ? 2.859 11.043 -13.567 1.00 94.19 389 MET A C 1
ATOM 3059 O O . MET A 1 389 ? 2.100 10.371 -12.869 1.00 94.19 389 MET A O 1
ATOM 3063 N N . TYR A 1 390 ? 4.030 10.572 -14.005 1.00 95.62 390 TYR A N 1
ATOM 3064 C CA . TYR A 1 390 ? 4.525 9.236 -13.675 1.00 95.62 390 TYR A CA 1
ATOM 3065 C C . TYR A 1 390 ? 4.679 9.049 -12.159 1.00 95.62 390 TYR A C 1
ATOM 3067 O O . TYR A 1 390 ? 4.145 8.091 -11.602 1.00 95.62 390 TYR A O 1
ATOM 3075 N N . ALA A 1 391 ? 5.300 10.009 -11.466 1.00 95.06 391 ALA A N 1
ATOM 3076 C CA . ALA A 1 391 ? 5.394 10.007 -10.008 1.00 95.06 391 ALA A CA 1
ATOM 3077 C C . ALA A 1 391 ? 4.002 9.941 -9.358 1.00 95.06 391 ALA A C 1
ATOM 3079 O O . ALA A 1 391 ? 3.766 9.105 -8.489 1.00 95.06 391 ALA A O 1
ATOM 3080 N N . THR A 1 392 ? 3.052 10.759 -9.820 1.00 95.88 392 THR A N 1
ATOM 3081 C CA . THR A 1 392 ? 1.672 10.771 -9.308 1.00 95.88 392 THR A CA 1
ATOM 3082 C C . THR A 1 392 ? 0.992 9.411 -9.471 1.00 95.88 392 THR A C 1
ATOM 3084 O O . THR A 1 392 ? 0.364 8.931 -8.530 1.00 95.88 392 THR A O 1
ATOM 3087 N N . LEU A 1 393 ? 1.141 8.756 -10.627 1.00 97.06 393 LEU A N 1
ATOM 3088 C CA . LEU A 1 393 ? 0.553 7.441 -10.895 1.00 97.06 393 LEU A CA 1
ATOM 3089 C C . LEU A 1 393 ? 1.100 6.364 -9.949 1.00 97.06 393 LEU A C 1
ATOM 3091 O O . LEU A 1 393 ? 0.323 5.564 -9.427 1.00 97.06 393 LEU A O 1
ATOM 3095 N N . VAL A 1 394 ? 2.409 6.360 -9.689 1.00 96.94 394 VAL A N 1
ATOM 3096 C CA . VAL A 1 394 ? 3.041 5.364 -8.812 1.00 96.94 394 VAL A CA 1
ATOM 3097 C C . VAL A 1 394 ? 2.758 5.655 -7.329 1.00 96.94 394 VAL A C 1
ATOM 3099 O O . VAL A 1 394 ? 2.382 4.749 -6.583 1.00 96.94 394 VAL A O 1
ATOM 3102 N N . PHE A 1 395 ? 2.841 6.914 -6.883 1.00 96.69 395 PHE A N 1
ATOM 3103 C CA . PHE A 1 395 ? 2.466 7.297 -5.511 1.00 96.69 395 PHE A CA 1
ATOM 3104 C C . PHE A 1 395 ? 0.979 7.067 -5.225 1.00 96.69 395 PHE A C 1
ATOM 3106 O O . PHE A 1 395 ? 0.597 6.769 -4.087 1.00 96.69 395 PHE A O 1
ATOM 3113 N N . TYR A 1 396 ? 0.130 7.136 -6.251 1.00 97.50 396 TYR A N 1
ATOM 3114 C CA . TYR A 1 396 ? -1.268 6.750 -6.130 1.00 97.50 396 TYR A CA 1
ATOM 3115 C C . TYR A 1 396 ? -1.432 5.268 -5.761 1.00 97.50 396 TYR A C 1
ATOM 3117 O O . TYR A 1 396 ? -2.239 4.949 -4.887 1.00 97.50 396 TYR A O 1
ATOM 3125 N N . LEU A 1 397 ? -0.629 4.362 -6.332 1.00 97.69 397 LEU A N 1
ATOM 3126 C CA . LEU A 1 397 ? -0.641 2.947 -5.938 1.00 97.69 397 LEU A CA 1
ATOM 3127 C C . LEU A 1 397 ? -0.192 2.749 -4.489 1.00 97.69 397 LEU A C 1
ATOM 3129 O O . LEU A 1 397 ? -0.802 1.962 -3.765 1.00 97.69 397 LEU A O 1
ATOM 3133 N N . LEU A 1 398 ? 0.827 3.486 -4.036 1.00 96.12 398 LEU A N 1
ATOM 3134 C CA . LEU A 1 398 ? 1.243 3.451 -2.631 1.00 96.12 398 LEU A CA 1
ATOM 3135 C C . LEU A 1 398 ? 0.106 3.928 -1.709 1.00 96.12 398 LEU A C 1
ATOM 3137 O O . LEU A 1 398 ? -0.179 3.299 -0.692 1.00 96.12 398 LEU A O 1
ATOM 3141 N N . THR A 1 399 ? -0.615 4.979 -2.106 1.00 95.06 399 THR A N 1
ATOM 3142 C CA . THR A 1 399 ? -1.807 5.469 -1.389 1.00 95.06 399 THR A CA 1
ATOM 3143 C C . THR A 1 399 ? -2.926 4.422 -1.365 1.00 95.06 399 THR A C 1
ATOM 3145 O O . THR A 1 399 ? -3.580 4.236 -0.335 1.00 95.06 399 THR A O 1
ATOM 3148 N N . CYS A 1 400 ? -3.118 3.690 -2.467 1.00 96.25 400 CYS A N 1
ATOM 3149 C CA . CYS A 1 400 ? -4.041 2.560 -2.533 1.00 96.25 400 CYS A CA 1
ATOM 3150 C C . CYS A 1 400 ? -3.657 1.476 -1.520 1.00 96.25 400 CYS A C 1
ATOM 3152 O O . CYS A 1 400 ? -4.518 1.031 -0.766 1.00 96.25 400 CYS A O 1
ATOM 3154 N N . VAL A 1 401 ? -2.379 1.101 -1.433 1.00 94.81 401 VAL A N 1
ATOM 3155 C CA . VAL A 1 401 ? -1.897 0.132 -0.436 1.00 94.81 401 VAL A CA 1
ATOM 3156 C C . VAL A 1 401 ? -2.180 0.612 0.983 1.00 94.81 401 VAL A C 1
ATOM 3158 O O . VAL A 1 401 ? -2.792 -0.130 1.746 1.00 94.81 401 VAL A O 1
ATOM 3161 N N . ILE A 1 402 ? -1.820 1.853 1.330 1.00 91.94 402 ILE A N 1
ATOM 3162 C CA . ILE A 1 402 ? -2.073 2.425 2.666 1.00 91.94 402 ILE A CA 1
ATOM 3163 C C . ILE A 1 402 ? -3.563 2.329 3.009 1.00 91.94 402 ILE A C 1
ATOM 3165 O O . ILE A 1 402 ? -3.950 1.820 4.064 1.00 91.94 402 ILE A O 1
ATOM 3169 N N . LYS A 1 403 ? -4.426 2.768 2.087 1.00 90.75 403 LYS A N 1
ATOM 3170 C CA . LYS A 1 403 ? -5.874 2.735 2.292 1.00 90.75 403 LYS A CA 1
ATOM 3171 C C . LYS A 1 403 ? -6.415 1.307 2.384 1.00 90.75 403 LYS A C 1
ATOM 3173 O O . LYS A 1 403 ? -7.310 1.043 3.189 1.00 90.75 403 LYS A O 1
ATOM 3178 N N . GLY A 1 404 ? -5.872 0.397 1.581 1.00 89.94 404 GLY A N 1
ATOM 3179 C CA . GLY A 1 404 ? -6.170 -1.027 1.600 1.00 89.94 404 GLY A CA 1
ATOM 3180 C C . GLY A 1 404 ? -5.825 -1.671 2.936 1.00 89.94 404 GLY A C 1
ATOM 3181 O O . GLY A 1 404 ? -6.679 -2.352 3.498 1.00 89.94 404 GLY A O 1
ATOM 3182 N N . CYS A 1 405 ? -4.639 -1.391 3.485 1.00 85.81 405 CYS A N 1
ATOM 3183 C CA . CYS A 1 405 ? -4.219 -1.847 4.812 1.00 85.81 405 CYS A CA 1
ATOM 3184 C C . CYS A 1 405 ? -5.221 -1.404 5.886 1.00 85.81 405 CYS A C 1
ATOM 3186 O O . CYS A 1 405 ? -5.727 -2.233 6.644 1.00 85.81 405 CYS A O 1
ATOM 3188 N N . PHE A 1 406 ? -5.587 -0.117 5.897 1.00 81.62 406 PHE A N 1
ATOM 3189 C CA . PHE A 1 406 ? -6.501 0.435 6.906 1.00 81.62 406 PHE A CA 1
ATOM 3190 C C . PHE A 1 406 ? -7.908 -0.159 6.806 1.00 81.62 406 PHE A C 1
ATOM 3192 O O . PHE A 1 406 ? -8.564 -0.404 7.816 1.00 81.62 406 PHE A O 1
ATOM 3199 N N . LYS A 1 407 ? -8.389 -0.415 5.584 1.00 78.12 407 LYS A N 1
ATOM 3200 C CA . LYS A 1 407 ? -9.746 -0.923 5.354 1.00 78.12 407 LYS A CA 1
ATOM 3201 C C . LYS A 1 407 ? -9.855 -2.436 5.530 1.00 78.12 407 LYS A C 1
ATOM 3203 O O . LYS A 1 407 ? -10.862 -2.916 6.049 1.00 78.12 407 LYS A O 1
ATOM 3208 N N . PHE A 1 408 ? -8.839 -3.185 5.102 1.00 72.06 408 PHE A N 1
ATOM 3209 C CA . PHE A 1 408 ? -8.787 -4.637 5.258 1.00 72.06 408 PHE A CA 1
ATOM 3210 C C . PHE A 1 408 ? -8.658 -5.034 6.728 1.00 72.06 408 PHE A C 1
ATOM 3212 O O . PHE A 1 408 ? -9.391 -5.924 7.166 1.00 72.06 408 PHE A O 1
ATOM 3219 N N . GLY A 1 409 ? -7.814 -4.322 7.492 1.00 59.84 409 GLY A N 1
ATOM 3220 C CA . GLY A 1 409 ? -7.605 -4.558 8.924 1.00 59.84 409 GLY A CA 1
ATOM 3221 C C . GLY A 1 409 ? -8.889 -4.523 9.760 1.00 59.84 409 GLY A C 1
ATOM 3222 O O . GLY A 1 409 ? -8.959 -5.184 10.787 1.00 59.84 409 GLY A O 1
ATOM 3223 N N . MET A 1 410 ? -9.934 -3.835 9.287 1.00 57.22 410 MET A N 1
ATOM 3224 C CA . MET A 1 410 ? -11.232 -3.745 9.967 1.00 57.22 410 MET A CA 1
ATOM 3225 C C . MET A 1 410 ? -12.321 -4.694 9.433 1.00 57.22 410 MET A C 1
ATOM 3227 O O . MET A 1 410 ? -13.410 -4.725 10.004 1.00 57.22 410 MET A O 1
ATOM 3231 N N . ARG A 1 411 ? -12.107 -5.426 8.325 1.00 59.69 411 ARG A N 1
ATOM 3232 C CA . ARG A 1 411 ? -13.213 -6.106 7.607 1.00 59.69 411 ARG A CA 1
ATOM 3233 C C . ARG A 1 411 ? -13.011 -7.591 7.304 1.00 59.69 411 ARG A C 1
ATOM 3235 O O . ARG A 1 411 ? -14.001 -8.321 7.294 1.00 59.69 411 ARG A O 1
ATOM 3242 N N . ILE A 1 412 ? -11.792 -8.062 7.023 1.00 53.50 412 ILE A N 1
ATOM 3243 C CA . ILE A 1 412 ? -11.561 -9.446 6.561 1.00 53.50 412 ILE A CA 1
ATOM 3244 C C . ILE A 1 412 ? -10.561 -10.140 7.497 1.00 53.50 412 ILE A C 1
ATOM 3246 O O . ILE A 1 412 ? -9.349 -10.052 7.351 1.00 53.50 412 ILE A O 1
ATOM 3250 N N . PHE A 1 413 ? -11.104 -10.860 8.479 1.00 52.19 413 PHE A N 1
ATOM 3251 C CA . PHE A 1 413 ? -10.384 -11.373 9.655 1.00 52.19 413 PHE A CA 1
ATOM 3252 C C . PHE A 1 413 ? -9.984 -12.854 9.563 1.00 52.19 413 PHE A C 1
ATOM 3254 O O . PHE A 1 413 ? -9.909 -13.547 10.578 1.00 52.19 413 PHE A O 1
ATOM 3261 N N . LEU A 1 414 ? -9.819 -13.395 8.352 1.00 44.53 414 LEU A N 1
ATOM 3262 C CA . LEU A 1 414 ? -9.864 -14.851 8.178 1.00 44.53 414 LEU A CA 1
ATOM 3263 C C . LEU A 1 414 ? -8.572 -15.586 8.586 1.00 44.53 414 LEU A C 1
ATOM 3265 O O . LEU A 1 414 ? -8.653 -16.777 8.881 1.00 44.53 414 LEU A O 1
ATOM 3269 N N . PHE A 1 415 ? -7.418 -14.905 8.655 1.00 41.50 415 PHE A N 1
ATOM 3270 C CA . PHE A 1 415 ? -6.127 -15.577 8.895 1.00 41.50 415 PHE A CA 1
ATOM 3271 C C . PHE A 1 415 ? -5.221 -14.943 9.965 1.00 41.50 415 PHE A C 1
ATOM 3273 O O . PHE A 1 415 ? -4.545 -15.694 10.663 1.00 41.50 415 PHE A O 1
ATOM 3280 N N . PHE A 1 416 ? -5.247 -13.619 10.177 1.00 47.12 416 PHE A N 1
ATOM 3281 C CA . PHE A 1 416 ? -4.440 -12.948 11.211 1.00 47.12 416 PHE A CA 1
ATOM 3282 C C . PHE A 1 416 ? -5.202 -11.755 11.818 1.00 47.12 416 PHE A C 1
ATOM 3284 O O . PHE A 1 416 ? -5.875 -11.044 11.067 1.00 47.12 416 PHE A O 1
ATOM 3291 N N . PRO A 1 417 ? -5.128 -11.513 13.144 1.00 50.56 417 PRO A N 1
ATOM 3292 C CA . PRO A 1 417 ? -5.600 -10.267 13.737 1.00 50.56 417 PRO A CA 1
ATOM 3293 C C . PRO A 1 417 ? -4.662 -9.144 13.283 1.00 50.56 417 PRO A C 1
ATOM 3295 O O . PRO A 1 417 ? -3.601 -8.927 13.857 1.00 50.56 417 PRO A O 1
ATOM 3298 N N . ILE A 1 418 ? -5.015 -8.481 12.186 1.00 57.25 418 ILE A N 1
ATOM 3299 C CA . ILE A 1 418 ? -4.311 -7.283 11.735 1.00 57.25 418 ILE A CA 1
ATOM 3300 C C . ILE A 1 418 ? -4.756 -6.142 12.642 1.00 57.25 418 ILE A C 1
ATOM 3302 O O . ILE A 1 418 ? -5.953 -5.915 12.801 1.00 57.25 418 ILE A O 1
ATOM 3306 N N . HIS A 1 419 ? -3.798 -5.441 13.240 1.00 62.81 419 HIS A N 1
ATOM 3307 C CA . HIS A 1 419 ? -4.096 -4.295 14.086 1.00 62.81 419 HIS A CA 1
ATOM 3308 C C . HIS A 1 419 ? -4.630 -3.135 13.229 1.00 62.81 419 HIS A C 1
ATOM 3310 O O . HIS A 1 419 ? -3.885 -2.644 12.373 1.00 62.81 419 HIS A O 1
ATOM 3316 N N . PRO A 1 420 ? -5.887 -2.692 13.406 1.00 65.31 420 PRO A N 1
ATOM 3317 C CA . PRO A 1 420 ? -6.417 -1.568 12.645 1.00 65.31 420 PRO A CA 1
ATOM 3318 C C . PRO A 1 420 ? -5.670 -0.277 13.008 1.00 65.31 420 PRO A C 1
ATOM 3320 O O . PRO A 1 420 ? -5.207 -0.110 14.136 1.00 65.31 420 PRO A O 1
ATOM 3323 N N . MET A 1 421 ? -5.535 0.629 12.036 1.00 73.69 421 MET A N 1
ATOM 3324 C CA . MET A 1 421 ? -5.118 2.004 12.310 1.00 73.69 421 MET A CA 1
ATOM 3325 C C . MET A 1 421 ? -6.351 2.858 12.582 1.00 73.69 421 MET A C 1
ATOM 3327 O O . MET A 1 421 ? -7.231 2.993 11.728 1.00 73.69 421 MET A O 1
ATOM 3331 N N . GLU A 1 422 ? -6.380 3.465 13.758 1.00 71.38 422 GLU A N 1
ATOM 3332 C CA . GLU A 1 422 ? -7.452 4.320 14.246 1.00 71.38 422 GLU A CA 1
ATOM 3333 C C . GLU A 1 422 ? -6.919 5.730 14.530 1.00 71.38 422 GLU A C 1
ATOM 3335 O O . GLU A 1 422 ? -5.885 5.876 15.193 1.00 71.38 422 GLU A O 1
ATOM 3340 N N . PRO A 1 423 ? -7.591 6.787 14.038 1.00 74.81 423 PRO A N 1
ATOM 3341 C CA . PRO A 1 423 ? -7.229 8.153 14.391 1.00 74.81 423 PRO A CA 1
ATOM 3342 C C . PRO A 1 423 ? -7.237 8.329 15.913 1.00 74.81 423 PRO A C 1
ATOM 3344 O O . PRO A 1 423 ? -8.228 8.004 16.560 1.00 74.81 423 PRO A O 1
ATOM 3347 N N . HIS A 1 424 ? -6.145 8.857 16.463 1.00 76.12 424 HIS A N 1
ATOM 3348 C CA . HIS A 1 424 ? -5.948 9.101 17.896 1.00 76.12 424 HIS A CA 1
ATOM 3349 C C . HIS A 1 424 ? -6.031 7.880 18.833 1.00 76.12 424 HIS A C 1
ATOM 3351 O O . HIS A 1 424 ? -6.184 8.061 20.038 1.00 76.12 424 HIS A O 1
ATOM 3357 N N . ASN A 1 425 ? -5.954 6.650 18.315 1.00 73.38 425 ASN A N 1
ATOM 3358 C CA . ASN A 1 425 ? -6.115 5.437 19.128 1.00 73.38 425 ASN A CA 1
ATOM 3359 C C . ASN A 1 425 ? -5.221 4.268 18.669 1.00 73.38 425 ASN A C 1
ATOM 3361 O O . ASN A 1 425 ? -5.437 3.113 19.028 1.00 73.38 425 ASN A O 1
ATOM 3365 N N . THR A 1 426 ? -4.200 4.533 17.850 1.00 81.00 426 THR A N 1
ATOM 3366 C CA . THR A 1 426 ? -3.298 3.486 17.352 1.00 81.00 426 THR A CA 1
ATOM 3367 C C . THR A 1 426 ? -2.090 3.336 18.275 1.00 81.00 426 THR A C 1
ATOM 3369 O O . THR A 1 426 ? -1.263 4.240 18.382 1.00 81.00 426 THR A O 1
ATOM 3372 N N . HIS A 1 427 ? -1.949 2.168 18.904 1.00 80.44 427 HIS A N 1
ATOM 3373 C CA . HIS A 1 427 ? -0.753 1.820 19.682 1.00 80.44 427 HIS A CA 1
ATOM 3374 C C . HIS A 1 427 ? 0.500 1.690 18.802 1.00 80.44 427 HIS A C 1
ATOM 3376 O O . HIS A 1 427 ? 0.424 1.241 17.651 1.00 80.44 427 HIS A O 1
ATOM 3382 N N . CYS A 1 428 ? 1.681 1.973 19.362 1.00 81.44 428 CYS A N 1
ATOM 3383 C CA . CYS A 1 428 ? 2.962 1.869 18.643 1.00 81.44 428 CYS A CA 1
ATOM 3384 C C . CYS A 1 428 ? 3.213 0.488 18.000 1.00 81.44 428 CYS A C 1
ATOM 3386 O O . CYS A 1 428 ? 3.714 0.407 16.877 1.00 81.44 428 CYS A O 1
ATOM 3388 N N . THR A 1 429 ? 2.812 -0.605 18.659 1.00 81.44 429 THR A N 1
ATOM 3389 C CA . THR A 1 429 ? 2.912 -1.975 18.107 1.00 81.44 429 THR A CA 1
ATOM 3390 C C . THR A 1 429 ? 2.105 -2.123 16.808 1.00 81.44 429 THR A C 1
ATOM 3392 O O . THR A 1 429 ? 2.580 -2.678 15.815 1.00 81.44 429 THR A O 1
ATOM 3395 N N . SER A 1 430 ? 0.898 -1.559 16.773 1.00 82.69 430 SER A N 1
ATOM 3396 C CA . SER A 1 430 ? 0.035 -1.552 15.590 1.00 82.69 430 SER A CA 1
ATOM 3397 C C . SER A 1 430 ? 0.641 -0.727 14.450 1.00 82.69 430 SER A C 1
ATOM 3399 O O . SER A 1 430 ? 0.568 -1.136 13.288 1.00 82.69 430 SER A O 1
ATOM 3401 N N . PHE A 1 431 ? 1.279 0.406 14.764 1.00 85.25 431 PHE A N 1
ATOM 3402 C CA . PHE A 1 431 ? 2.002 1.215 13.778 1.00 85.25 431 PHE A CA 1
ATOM 3403 C C . PHE A 1 431 ? 3.173 0.469 13.149 1.00 85.25 431 PHE A C 1
ATOM 3405 O O . PHE A 1 431 ? 3.297 0.459 11.924 1.00 85.25 431 PHE A O 1
ATOM 3412 N N . LEU A 1 432 ? 4.013 -0.169 13.966 1.00 89.00 432 LEU A N 1
ATOM 3413 C CA . LEU A 1 432 ? 5.160 -0.947 13.495 1.00 89.00 432 LEU A CA 1
ATOM 3414 C C . LEU A 1 432 ? 4.710 -2.066 12.551 1.00 89.00 432 LEU A C 1
ATOM 3416 O O . LEU A 1 432 ? 5.275 -2.218 11.470 1.00 89.00 432 LEU A O 1
ATOM 3420 N N . PHE A 1 433 ? 3.643 -2.789 12.907 1.00 87.25 433 PHE A N 1
ATOM 3421 C CA . PHE A 1 433 ? 3.080 -3.837 12.055 1.00 87.25 433 PHE A CA 1
ATOM 3422 C C . PHE A 1 433 ? 2.574 -3.301 10.708 1.00 87.25 433 PHE A C 1
ATOM 3424 O O . PHE A 1 433 ? 2.937 -3.819 9.652 1.00 87.25 433 PHE A O 1
ATOM 3431 N N . ASN A 1 434 ? 1.752 -2.248 10.727 1.00 88.69 434 ASN A N 1
ATOM 3432 C CA . ASN A 1 434 ? 1.200 -1.667 9.501 1.00 88.69 434 ASN A CA 1
ATOM 3433 C C . ASN A 1 434 ? 2.284 -1.056 8.609 1.00 88.69 434 ASN A C 1
ATOM 3435 O O . ASN A 1 434 ? 2.204 -1.163 7.386 1.00 88.69 434 ASN A O 1
ATOM 3439 N N . THR A 1 435 ? 3.322 -0.472 9.205 1.00 92.31 435 THR A N 1
ATOM 3440 C CA . THR A 1 435 ? 4.449 0.082 8.449 1.00 92.31 435 THR A CA 1
ATOM 3441 C C . THR A 1 435 ? 5.307 -1.018 7.832 1.00 92.31 435 THR A C 1
ATOM 3443 O O . THR A 1 435 ? 5.717 -0.890 6.683 1.00 92.31 435 THR A O 1
ATOM 3446 N N . ALA A 1 436 ? 5.509 -2.142 8.528 1.00 92.69 436 ALA A N 1
ATOM 3447 C CA . ALA A 1 436 ? 6.168 -3.309 7.946 1.00 92.69 436 ALA A CA 1
ATOM 3448 C C . ALA A 1 436 ? 5.391 -3.852 6.733 1.00 92.69 436 ALA A C 1
ATOM 3450 O O . ALA A 1 436 ? 5.984 -4.123 5.690 1.00 92.69 436 ALA A O 1
ATOM 3451 N N . MET A 1 437 ? 4.057 -3.945 6.826 1.00 91.69 437 MET A N 1
ATOM 3452 C CA . MET A 1 437 ? 3.217 -4.336 5.685 1.00 91.69 437 MET A CA 1
ATOM 3453 C C . MET A 1 437 ? 3.303 -3.334 4.527 1.00 91.69 437 MET A C 1
ATOM 3455 O O . MET A 1 437 ? 3.351 -3.750 3.369 1.00 91.69 437 MET A O 1
ATOM 3459 N N . LEU A 1 438 ? 3.340 -2.030 4.824 1.00 94.31 438 LEU A N 1
ATOM 3460 C CA . LEU A 1 438 ? 3.492 -0.971 3.825 1.00 94.31 438 LEU A CA 1
ATOM 3461 C C . LEU A 1 438 ? 4.835 -1.073 3.091 1.00 94.31 438 LEU A C 1
ATOM 3463 O O . LEU A 1 438 ? 4.843 -1.107 1.863 1.00 94.31 438 LEU A O 1
ATOM 3467 N N . LEU A 1 439 ? 5.942 -1.168 3.832 1.00 96.25 439 LEU A N 1
ATOM 3468 C CA . LEU A 1 439 ? 7.295 -1.270 3.279 1.00 96.25 439 LEU A CA 1
ATOM 3469 C C . LEU A 1 439 ? 7.480 -2.547 2.451 1.00 96.25 439 LEU A C 1
ATOM 3471 O O . LEU A 1 439 ? 8.088 -2.533 1.386 1.00 96.25 439 LEU A O 1
ATOM 3475 N N . LEU A 1 440 ? 6.917 -3.663 2.907 1.00 95.25 440 LEU A N 1
ATOM 3476 C CA . LEU A 1 440 ? 6.944 -4.907 2.146 1.00 95.25 440 LEU A CA 1
ATOM 3477 C C . LEU A 1 440 ? 6.110 -4.792 0.860 1.00 95.25 440 LEU A C 1
ATOM 3479 O O . LEU A 1 440 ? 6.555 -5.215 -0.203 1.00 95.25 440 LEU A O 1
ATOM 3483 N N . SER A 1 441 ? 4.938 -4.159 0.917 1.00 95.62 441 SER A N 1
ATOM 3484 C CA . SER A 1 441 ? 4.088 -3.943 -0.261 1.00 95.62 441 SER A CA 1
ATOM 3485 C C . SER A 1 441 ? 4.705 -2.971 -1.272 1.00 95.62 441 SER A C 1
ATOM 3487 O O . SER A 1 441 ? 4.530 -3.162 -2.475 1.00 95.62 441 SER A O 1
ATOM 3489 N N . SER A 1 442 ? 5.445 -1.947 -0.825 1.00 96.56 442 SER A N 1
ATOM 3490 C CA . SER A 1 442 ? 6.070 -0.971 -1.729 1.00 96.56 442 SER A CA 1
ATOM 3491 C C . SER A 1 442 ? 7.105 -1.617 -2.652 1.00 96.56 442 SER A C 1
ATOM 3493 O O . SER A 1 442 ? 7.241 -1.191 -3.796 1.00 96.56 442 SER A O 1
ATOM 3495 N N . THR A 1 443 ? 7.766 -2.696 -2.216 1.00 95.88 443 THR A N 1
ATOM 3496 C CA . THR A 1 443 ? 8.677 -3.471 -3.078 1.00 95.88 443 THR A CA 1
ATOM 3497 C C . THR A 1 443 ? 7.974 -4.067 -4.303 1.00 95.88 443 THR A C 1
ATOM 3499 O O . THR A 1 443 ? 8.502 -4.027 -5.414 1.00 95.88 443 THR A O 1
ATOM 3502 N N . ALA A 1 444 ? 6.741 -4.552 -4.137 1.00 95.81 444 ALA A N 1
ATOM 3503 C CA . ALA A 1 444 ? 5.933 -5.063 -5.239 1.00 95.81 444 ALA A CA 1
ATOM 3504 C C . ALA A 1 444 ? 5.299 -3.942 -6.070 1.00 95.81 444 ALA A C 1
ATOM 3506 O O . ALA A 1 444 ? 5.201 -4.086 -7.285 1.00 95.81 444 ALA A O 1
ATOM 3507 N N . VAL A 1 445 ? 4.937 -2.804 -5.457 1.00 97.25 445 VAL A N 1
ATOM 3508 C CA . VAL A 1 445 ? 4.493 -1.603 -6.196 1.00 97.25 445 VAL A CA 1
ATOM 3509 C C . VAL A 1 445 ? 5.554 -1.176 -7.211 1.00 97.25 445 VAL A C 1
ATOM 3511 O O . VAL A 1 445 ? 5.211 -0.842 -8.343 1.00 97.25 445 VAL A O 1
ATOM 3514 N N . ILE A 1 446 ? 6.836 -1.225 -6.836 1.00 96.12 446 ILE A N 1
ATOM 3515 C CA . ILE A 1 446 ? 7.951 -0.863 -7.720 1.00 96.12 446 ILE A CA 1
ATOM 3516 C C . ILE A 1 446 ? 8.061 -1.842 -8.884 1.00 96.12 446 ILE A C 1
ATOM 3518 O O . ILE A 1 446 ? 8.037 -1.415 -10.037 1.00 96.12 446 ILE A O 1
ATOM 3522 N N . GLN A 1 447 ? 8.102 -3.148 -8.599 1.00 94.81 447 GLN A N 1
ATOM 3523 C CA . GLN A 1 447 ? 8.186 -4.173 -9.643 1.00 94.81 447 GLN A CA 1
ATOM 3524 C C . GLN A 1 447 ? 6.980 -4.123 -10.597 1.00 94.81 447 GLN A C 1
ATOM 3526 O O . GLN A 1 447 ? 7.141 -4.220 -11.816 1.00 94.81 447 GLN A O 1
ATOM 3531 N N . PHE A 1 448 ? 5.771 -3.946 -10.056 1.00 95.75 448 PHE A N 1
ATOM 3532 C CA . PHE A 1 448 ? 4.558 -3.771 -10.849 1.00 95.75 448 PHE A CA 1
ATOM 3533 C C . PHE A 1 448 ? 4.640 -2.528 -11.729 1.00 95.75 448 PHE A C 1
ATOM 3535 O O . PHE A 1 448 ? 4.337 -2.611 -12.912 1.00 95.75 448 PHE A O 1
ATOM 3542 N N . SER A 1 449 ? 5.079 -1.395 -11.179 1.00 96.38 449 SER A N 1
ATOM 3543 C CA . SER A 1 449 ? 5.176 -0.139 -11.927 1.00 96.38 449 SER A CA 1
ATOM 3544 C C . SER A 1 449 ? 6.211 -0.225 -13.046 1.00 96.38 449 SER A C 1
ATOM 3546 O O . SER A 1 449 ? 5.947 0.259 -14.138 1.00 96.38 449 SER A O 1
ATOM 3548 N N . GLN A 1 450 ? 7.341 -0.903 -12.824 1.00 94.44 450 GLN A N 1
ATOM 3549 C CA . GLN A 1 450 ? 8.313 -1.191 -13.886 1.00 94.44 450 GLN A CA 1
ATOM 3550 C C . GLN A 1 450 ? 7.715 -2.052 -14.993 1.00 94.44 450 GLN A C 1
ATOM 3552 O O . GLN A 1 450 ? 7.819 -1.715 -16.165 1.00 94.44 450 GLN A O 1
ATOM 3557 N N . SER A 1 451 ? 6.980 -3.098 -14.619 1.00 92.19 451 SER A N 1
ATOM 3558 C CA . SER A 1 451 ? 6.308 -3.960 -15.595 1.00 92.19 451 SER A CA 1
ATOM 3559 C C . SER A 1 451 ? 5.188 -3.226 -16.347 1.00 92.19 451 SER A C 1
ATOM 3561 O O . SER A 1 451 ? 4.981 -3.458 -17.533 1.00 92.19 451 SER A O 1
ATOM 3563 N N . ALA A 1 452 ? 4.450 -2.342 -15.671 1.00 94.38 452 ALA A N 1
ATOM 3564 C CA . ALA A 1 452 ? 3.349 -1.575 -16.248 1.00 94.38 452 ALA A CA 1
ATOM 3565 C C . ALA A 1 452 ? 3.842 -0.436 -17.150 1.00 94.38 452 ALA A C 1
ATOM 3567 O O . ALA A 1 452 ? 3.153 -0.064 -18.098 1.00 94.38 452 ALA A O 1
ATOM 3568 N N . PHE A 1 453 ? 5.019 0.121 -16.875 1.00 95.00 453 PHE A N 1
ATOM 3569 C CA . PHE A 1 453 ? 5.592 1.236 -17.622 1.00 95.00 453 PHE A CA 1
ATOM 3570 C C . PHE A 1 453 ? 6.877 0.861 -18.366 1.00 95.00 453 PHE A C 1
ATOM 3572 O O . PHE A 1 453 ? 7.739 1.713 -18.546 1.00 95.00 453 PHE A O 1
ATOM 3579 N N . SER A 1 454 ? 7.021 -0.389 -18.816 1.00 91.56 454 SER A N 1
ATOM 3580 C CA . SER A 1 454 ? 8.265 -0.885 -19.430 1.00 91.56 454 SER A CA 1
ATOM 3581 C C . SER A 1 454 ? 8.697 -0.093 -20.671 1.00 91.56 454 SER A C 1
ATOM 3583 O O . SER A 1 454 ? 9.888 0.080 -20.916 1.00 91.56 454 SER A O 1
ATOM 3585 N N . ASP A 1 455 ? 7.745 0.444 -21.441 1.00 90.38 455 ASP A N 1
ATOM 3586 C CA . ASP A 1 455 ? 8.050 1.253 -22.628 1.00 90.38 455 ASP A CA 1
ATOM 3587 C C . ASP A 1 455 ? 8.525 2.664 -22.247 1.00 90.38 455 ASP A C 1
ATOM 3589 O O . ASP A 1 455 ? 9.486 3.184 -22.824 1.00 90.38 455 ASP A O 1
ATOM 3593 N N . TYR A 1 456 ? 7.872 3.289 -21.262 1.00 90.31 456 TYR A N 1
ATOM 3594 C CA . TYR A 1 456 ? 8.234 4.621 -20.778 1.00 90.31 456 TYR A CA 1
ATOM 3595 C C . TYR A 1 456 ? 9.501 4.605 -19.910 1.00 90.31 456 TYR A C 1
ATOM 3597 O O . TYR A 1 456 ? 10.351 5.478 -20.059 1.00 90.31 456 TYR A O 1
ATOM 3605 N N . ALA A 1 457 ? 9.673 3.600 -19.054 1.00 90.31 457 ALA A N 1
ATOM 3606 C CA . ALA A 1 457 ? 10.814 3.429 -18.153 1.00 90.31 457 ALA A CA 1
ATOM 3607 C C . ALA A 1 457 ? 11.950 2.582 -18.757 1.00 90.31 457 ALA A C 1
ATOM 3609 O O . ALA A 1 457 ? 12.832 2.113 -18.038 1.00 90.31 457 ALA A O 1
ATOM 3610 N N . ARG A 1 458 ? 11.960 2.394 -20.082 1.00 87.50 458 ARG A N 1
ATOM 3611 C CA . ARG A 1 458 ? 13.027 1.670 -20.782 1.00 87.50 458 ARG A CA 1
ATOM 3612 C C . ARG A 1 458 ? 14.404 2.292 -20.535 1.00 87.50 458 ARG A C 1
ATOM 3614 O O . ARG A 1 458 ? 14.523 3.515 -20.453 1.00 87.50 458 ARG A O 1
ATOM 3621 N N . LEU A 1 459 ? 15.440 1.449 -20.557 1.00 85.31 459 LEU A N 1
ATOM 3622 C CA . LEU A 1 459 ? 16.853 1.829 -20.375 1.00 85.31 459 LEU A CA 1
ATOM 3623 C C . LEU A 1 459 ? 17.188 2.391 -18.979 1.00 85.31 459 LEU A C 1
ATOM 3625 O O . LEU A 1 459 ? 18.203 3.063 -18.817 1.00 85.31 459 LEU A O 1
ATOM 3629 N N . THR A 1 460 ? 16.349 2.116 -17.982 1.00 90.12 460 THR A N 1
ATOM 3630 C CA . THR A 1 460 ? 16.628 2.410 -16.569 1.00 90.12 460 THR A CA 1
ATOM 3631 C C . THR A 1 460 ? 17.329 1.235 -15.889 1.00 90.12 460 THR A C 1
ATOM 3633 O O . THR A 1 460 ? 17.249 0.095 -16.360 1.00 90.12 460 THR A O 1
ATOM 3636 N N . ASP A 1 461 ? 18.002 1.487 -14.763 1.00 90.19 461 ASP A N 1
ATOM 3637 C CA . ASP A 1 461 ? 18.607 0.398 -13.983 1.00 90.19 461 ASP A CA 1
ATOM 3638 C C . ASP A 1 461 ? 17.533 -0.476 -13.318 1.00 90.19 461 ASP A C 1
ATOM 3640 O O . ASP A 1 461 ? 17.709 -1.689 -13.175 1.00 90.19 461 ASP A O 1
ATOM 3644 N N . ALA A 1 462 ? 16.388 0.110 -12.964 1.00 91.62 462 ALA A N 1
ATOM 3645 C CA . ALA A 1 462 ? 15.230 -0.625 -12.479 1.00 91.62 462 ALA A CA 1
ATOM 3646 C C . ALA A 1 462 ? 14.740 -1.666 -13.505 1.00 91.62 462 ALA A C 1
ATOM 3648 O O . ALA A 1 462 ? 14.535 -2.826 -13.140 1.00 91.62 462 ALA A O 1
ATOM 3649 N N . GLU A 1 463 ? 14.627 -1.312 -14.789 1.00 91.62 463 GLU A N 1
ATOM 3650 C CA . GLU A 1 463 ? 14.227 -2.252 -15.849 1.00 91.62 463 GLU A CA 1
ATOM 3651 C C . GLU A 1 463 ? 15.216 -3.428 -15.973 1.00 91.62 463 GLU A C 1
ATOM 3653 O O . GLU A 1 463 ? 14.814 -4.587 -16.129 1.00 91.62 463 GLU A O 1
ATOM 3658 N N . LEU A 1 464 ? 16.520 -3.169 -15.819 1.00 90.50 464 LEU A N 1
ATOM 3659 C CA . LEU A 1 464 ? 17.533 -4.226 -15.787 1.00 90.50 464 LEU A CA 1
ATOM 3660 C C . LEU A 1 464 ? 17.292 -5.189 -14.610 1.00 90.50 464 LEU A C 1
ATOM 3662 O O . LEU A 1 464 ? 17.235 -6.405 -14.799 1.00 90.50 464 LEU A O 1
ATOM 3666 N N . ILE A 1 465 ? 17.103 -4.667 -13.397 1.00 90.75 465 ILE A N 1
ATOM 3667 C CA . ILE A 1 465 ? 16.918 -5.491 -12.194 1.00 90.75 465 ILE A CA 1
ATOM 3668 C C . ILE A 1 465 ? 15.612 -6.299 -12.269 1.00 90.75 465 ILE A C 1
ATOM 3670 O O . ILE A 1 465 ? 15.627 -7.526 -12.128 1.00 90.75 465 ILE A O 1
ATOM 3674 N N . PHE A 1 466 ? 14.478 -5.635 -12.498 1.00 90.19 466 PHE A N 1
ATOM 3675 C CA . PHE A 1 466 ? 13.155 -6.248 -12.366 1.00 90.19 466 PHE A CA 1
ATOM 3676 C C . PHE A 1 466 ? 12.727 -7.038 -13.604 1.00 90.19 466 PHE A C 1
ATOM 3678 O O . PHE A 1 466 ? 12.230 -8.161 -13.469 1.00 90.19 466 PHE A O 1
ATOM 3685 N N . SER A 1 467 ? 12.935 -6.487 -14.800 1.00 86.94 467 SER A N 1
ATOM 3686 C CA . SER A 1 467 ? 12.416 -7.065 -16.045 1.00 86.94 467 SER A CA 1
ATOM 3687 C C . SER A 1 467 ? 13.419 -7.986 -16.738 1.00 86.94 467 SER A C 1
ATOM 3689 O O . SER A 1 467 ? 12.998 -8.924 -17.418 1.00 86.94 467 SER A O 1
ATOM 3691 N N . THR A 1 468 ? 14.727 -7.784 -16.529 1.00 86.25 468 THR A N 1
ATOM 3692 C CA . THR A 1 468 ? 15.775 -8.613 -17.155 1.00 86.25 468 THR A CA 1
ATOM 3693 C C . THR A 1 468 ? 16.312 -9.692 -16.217 1.00 86.25 468 THR A C 1
ATOM 3695 O O . THR A 1 468 ? 16.337 -10.862 -16.593 1.00 86.25 468 THR A O 1
ATOM 3698 N N . LEU A 1 469 ? 16.720 -9.341 -14.993 1.00 88.75 469 LEU A N 1
ATOM 3699 C CA . LEU A 1 469 ? 17.373 -10.292 -14.086 1.00 88.75 469 LEU A CA 1
ATOM 3700 C C . LEU A 1 469 ? 16.355 -11.149 -13.320 1.00 88.75 469 LEU A C 1
ATOM 3702 O O . LEU A 1 469 ? 16.375 -12.375 -13.423 1.00 88.75 469 LEU A O 1
ATOM 3706 N N . ILE A 1 470 ? 15.422 -10.524 -12.593 1.00 89.56 470 ILE A N 1
ATOM 3707 C CA . ILE A 1 470 ? 14.463 -11.245 -11.735 1.00 89.56 470 ILE A CA 1
ATOM 3708 C C . ILE A 1 470 ? 13.486 -12.097 -12.559 1.00 89.56 470 ILE A C 1
ATOM 3710 O O . ILE A 1 470 ? 13.172 -13.227 -12.178 1.00 89.56 470 ILE A O 1
ATOM 3714 N N . ARG A 1 471 ? 13.025 -11.596 -13.712 1.00 88.31 471 ARG A N 1
ATOM 3715 C CA . ARG A 1 471 ? 12.074 -12.312 -14.581 1.00 88.31 471 ARG A CA 1
ATOM 3716 C C . ARG A 1 471 ? 12.662 -13.566 -15.238 1.00 88.31 471 ARG A C 1
ATOM 3718 O O . ARG A 1 471 ? 11.901 -14.422 -15.678 1.00 88.31 471 ARG A O 1
ATOM 3725 N N . ARG A 1 472 ? 13.990 -13.693 -15.295 1.00 88.25 472 ARG A N 1
ATOM 3726 C CA . ARG A 1 472 ? 14.701 -14.836 -15.898 1.00 88.25 472 ARG A CA 1
ATOM 3727 C C . ARG A 1 472 ? 15.145 -15.894 -14.885 1.00 88.25 472 ARG A C 1
ATOM 3729 O O . ARG A 1 472 ? 15.734 -16.899 -15.274 1.00 88.25 472 ARG A O 1
ATOM 3736 N N . LEU A 1 473 ? 14.851 -15.703 -13.598 1.00 88.25 473 LEU A N 1
ATOM 3737 C CA . LEU A 1 473 ? 15.065 -16.726 -12.572 1.00 88.25 473 LEU A CA 1
ATOM 3738 C C . LEU A 1 473 ? 14.149 -17.931 -12.814 1.00 88.25 473 LEU A C 1
ATOM 3740 O O . LEU A 1 473 ? 12.988 -17.764 -13.162 1.00 88.25 473 LEU A O 1
ATOM 3744 N N . THR A 1 474 ? 14.631 -19.146 -12.575 1.00 83.06 474 THR A N 1
ATOM 3745 C CA . THR A 1 474 ? 13.891 -20.391 -12.870 1.00 83.06 474 THR A CA 1
ATOM 3746 C C . THR A 1 474 ? 12.492 -20.455 -12.236 1.00 83.06 474 THR A C 1
ATOM 3748 O O . THR A 1 474 ? 11.496 -20.584 -12.946 1.00 83.06 474 THR A O 1
ATOM 3751 N N . PHE A 1 475 ? 12.377 -20.326 -10.909 1.00 82.75 475 PHE A N 1
ATOM 3752 C CA . PHE A 1 475 ? 11.077 -20.376 -10.217 1.00 82.75 475 PHE A CA 1
ATOM 3753 C C . PHE A 1 475 ? 10.315 -19.048 -10.268 1.00 82.75 475 PHE A C 1
ATOM 3755 O O . PHE A 1 475 ? 9.161 -19.000 -10.695 1.00 82.75 475 PHE A O 1
ATOM 3762 N N . LEU A 1 476 ? 10.958 -17.954 -9.843 1.00 82.62 476 LEU A N 1
ATOM 3763 C CA . LEU A 1 476 ? 10.325 -16.631 -9.796 1.00 82.62 476 LEU A CA 1
ATOM 3764 C C . LEU A 1 476 ? 9.936 -16.138 -11.197 1.00 82.62 476 LEU A C 1
ATOM 3766 O O . LEU A 1 476 ? 8.875 -15.539 -11.375 1.00 82.62 476 LEU A O 1
ATOM 3770 N N . GLY A 1 477 ? 10.750 -16.445 -12.205 1.00 80.38 477 GLY A N 1
ATOM 3771 C CA . GLY A 1 477 ? 10.499 -16.078 -13.591 1.00 80.38 477 GLY A CA 1
ATOM 3772 C C . GLY A 1 477 ? 9.269 -16.749 -14.181 1.00 80.38 477 GLY A C 1
ATOM 3773 O O . GLY A 1 477 ? 8.550 -16.094 -14.931 1.00 80.38 477 GLY A O 1
ATOM 3774 N N . TRP A 1 478 ? 8.934 -17.986 -13.794 1.00 83.75 478 TRP A N 1
ATOM 3775 C CA . TRP A 1 478 ? 7.679 -18.610 -14.230 1.00 83.75 478 TRP A CA 1
ATOM 3776 C C . TRP A 1 478 ? 6.454 -17.821 -13.740 1.00 83.75 478 TRP A C 1
ATOM 3778 O O . TRP A 1 478 ? 5.522 -17.575 -14.507 1.00 83.75 478 TRP A O 1
ATOM 3788 N N . ILE A 1 479 ? 6.470 -17.358 -12.488 1.00 85.06 479 ILE A N 1
ATOM 3789 C CA . ILE A 1 479 ? 5.365 -16.586 -11.901 1.00 85.06 479 ILE A CA 1
ATOM 3790 C C . ILE A 1 479 ? 5.248 -15.209 -12.567 1.00 85.06 479 ILE A C 1
ATOM 3792 O O . ILE A 1 479 ? 4.155 -14.802 -12.969 1.00 85.06 479 ILE A O 1
ATOM 3796 N N . TYR A 1 480 ? 6.373 -14.508 -12.728 1.00 83.06 480 TYR A N 1
ATOM 3797 C CA . TYR A 1 480 ? 6.402 -13.159 -13.299 1.00 83.06 480 TYR A CA 1
ATOM 3798 C C . TYR A 1 480 ? 6.204 -13.134 -14.820 1.00 83.06 480 TYR A C 1
ATOM 3800 O O . TYR A 1 480 ? 5.631 -12.193 -15.355 1.00 83.06 480 TYR A O 1
ATOM 3808 N N . THR A 1 481 ? 6.604 -14.176 -15.547 1.00 81.81 481 THR A N 1
ATOM 3809 C CA . THR A 1 481 ? 6.377 -14.267 -17.002 1.00 81.81 481 THR A CA 1
ATOM 3810 C C . THR A 1 481 ? 4.915 -14.541 -17.348 1.00 81.81 481 THR A C 1
ATOM 3812 O O . THR A 1 481 ? 4.442 -14.133 -18.412 1.00 81.81 481 THR A O 1
ATOM 3815 N N . ASN A 1 482 ? 4.181 -15.194 -16.447 1.00 85.12 482 ASN A N 1
ATOM 3816 C CA . ASN A 1 482 ? 2.749 -15.438 -16.598 1.00 85.12 482 ASN A CA 1
ATOM 3817 C C . ASN A 1 482 ? 1.869 -14.329 -16.000 1.00 85.12 482 ASN A C 1
ATOM 3819 O O . ASN A 1 482 ? 0.649 -14.427 -16.087 1.00 85.12 482 ASN A O 1
ATOM 3823 N N . ASP A 1 483 ? 2.465 -13.287 -15.408 1.00 88.31 483 ASP A N 1
ATOM 3824 C CA . ASP A 1 483 ? 1.768 -12.128 -14.834 1.00 88.31 483 ASP A CA 1
ATOM 3825 C C . ASP A 1 483 ? 0.645 -12.508 -13.851 1.00 88.31 483 ASP A C 1
ATOM 3827 O O . ASP A 1 483 ? -0.342 -11.787 -13.707 1.00 88.31 483 ASP A O 1
ATOM 3831 N N . ILE A 1 484 ? 0.793 -13.643 -13.150 1.00 90.69 484 ILE A N 1
ATOM 3832 C CA . ILE A 1 484 ? -0.261 -14.241 -12.310 1.00 90.69 484 ILE A CA 1
ATOM 3833 C C . ILE A 1 484 ? -0.805 -13.211 -11.316 1.00 90.69 484 ILE A C 1
ATOM 3835 O O . ILE A 1 484 ? -2.015 -13.025 -11.198 1.00 90.69 484 ILE A O 1
ATOM 3839 N N . PHE A 1 485 ? 0.085 -12.485 -10.641 1.00 93.19 485 PHE A N 1
ATOM 3840 C CA . PHE A 1 485 ? -0.311 -11.476 -9.665 1.00 93.19 485 PHE A CA 1
ATOM 3841 C C . PHE A 1 485 ? -1.054 -10.285 -10.277 1.00 93.19 485 PHE A C 1
ATOM 3843 O O . PHE A 1 485 ? -1.909 -9.715 -9.607 1.00 93.19 485 PHE A O 1
ATOM 3850 N N . VAL A 1 486 ? -0.797 -9.932 -11.539 1.00 94.50 486 VAL A N 1
ATOM 3851 C CA . VAL A 1 486 ? -1.501 -8.840 -12.228 1.00 94.50 486 VAL A CA 1
ATOM 3852 C C . VAL A 1 486 ? -2.956 -9.232 -12.488 1.00 94.50 486 VAL A C 1
ATOM 3854 O O . VAL A 1 486 ? -3.860 -8.446 -12.200 1.00 94.50 486 VAL A O 1
ATOM 3857 N N . TYR A 1 487 ? -3.202 -10.468 -12.938 1.00 93.56 487 TYR A N 1
ATOM 3858 C CA . TYR A 1 487 ? -4.562 -10.996 -13.093 1.00 93.56 487 TYR A CA 1
ATOM 3859 C C . TYR A 1 487 ? -5.317 -11.022 -11.762 1.00 93.56 487 TYR A C 1
ATOM 3861 O O . TYR A 1 487 ? -6.474 -10.601 -11.699 1.00 93.56 487 TYR A O 1
ATOM 3869 N N . VAL A 1 488 ? -4.666 -11.483 -10.686 1.00 95.19 488 VAL A N 1
ATOM 3870 C CA . VAL A 1 488 ? -5.293 -11.542 -9.358 1.00 95.19 488 VAL A CA 1
ATOM 3871 C C . VAL A 1 488 ? -5.543 -10.136 -8.805 1.00 95.19 488 VAL A C 1
ATOM 3873 O O . VAL A 1 488 ? -6.629 -9.894 -8.289 1.00 95.19 488 VAL A O 1
ATOM 3876 N N . LEU A 1 489 ? -4.605 -9.194 -8.956 1.00 95.62 489 LEU A N 1
ATOM 3877 C CA . LEU A 1 489 ? -4.783 -7.788 -8.567 1.00 95.62 489 LEU A CA 1
ATOM 3878 C C . LEU A 1 489 ? -5.996 -7.174 -9.274 1.00 95.62 489 LEU A C 1
ATOM 3880 O O . LEU A 1 489 ? -6.860 -6.584 -8.624 1.00 95.62 489 LEU A O 1
ATOM 3884 N N . PHE A 1 490 ? -6.079 -7.346 -10.597 1.00 95.50 490 PHE A N 1
ATOM 3885 C CA . PHE A 1 490 ? -7.180 -6.825 -11.398 1.00 95.50 490 PHE A CA 1
ATOM 3886 C C . PHE A 1 490 ? -8.512 -7.444 -10.962 1.00 95.50 490 PHE A C 1
ATOM 3888 O O . PHE A 1 490 ? -9.422 -6.716 -10.565 1.00 95.50 490 PHE A O 1
ATOM 3895 N N . GLY A 1 491 ? -8.609 -8.776 -10.917 1.00 95.25 491 GLY A N 1
ATOM 3896 C CA . GLY A 1 491 ? -9.821 -9.474 -10.481 1.00 95.25 491 GLY A CA 1
ATOM 3897 C C . GLY A 1 491 ? -10.251 -9.098 -9.059 1.00 95.25 491 GLY A C 1
ATOM 3898 O O . GLY A 1 491 ? -11.421 -8.797 -8.821 1.00 95.25 491 GLY A O 1
ATOM 3899 N N . TRP A 1 492 ? -9.307 -9.033 -8.118 1.00 93.88 492 TRP A N 1
ATOM 3900 C CA . TRP A 1 492 ? -9.574 -8.651 -6.730 1.00 93.88 492 TRP A CA 1
ATOM 3901 C C . TRP A 1 492 ? -10.055 -7.199 -6.608 1.00 93.88 492 TRP A C 1
ATOM 3903 O O . TRP A 1 492 ? -10.992 -6.917 -5.858 1.00 93.88 492 TRP A O 1
ATOM 3913 N N . SER A 1 493 ? -9.499 -6.275 -7.396 1.00 94.94 493 SER A N 1
ATOM 3914 C CA . SER A 1 493 ? -9.975 -4.887 -7.428 1.00 94.94 493 SER A CA 1
ATOM 3915 C C . SER A 1 493 ? -11.432 -4.768 -7.909 1.00 94.94 493 SER A C 1
ATOM 3917 O O . SER A 1 493 ? -12.206 -4.004 -7.334 1.00 94.94 493 SER A O 1
ATOM 3919 N N . PHE A 1 494 ? -11.869 -5.605 -8.856 1.00 93.25 494 PHE A N 1
ATOM 3920 C CA . PHE A 1 494 ? -13.270 -5.651 -9.295 1.00 93.25 494 PHE A CA 1
ATOM 3921 C C . PHE A 1 494 ? -14.201 -6.313 -8.276 1.00 93.25 494 PHE A C 1
ATOM 3923 O O . PHE A 1 494 ? -15.304 -5.820 -8.039 1.00 93.25 494 PHE A O 1
ATOM 3930 N N . VAL A 1 495 ? -13.764 -7.393 -7.623 1.00 93.31 495 VAL A N 1
ATOM 3931 C CA . VAL A 1 495 ? -14.532 -8.009 -6.526 1.00 93.31 495 VAL A CA 1
ATOM 3932 C C . VAL A 1 495 ? -14.771 -6.988 -5.415 1.00 93.31 495 VAL A C 1
ATOM 3934 O O . VAL A 1 495 ? -15.890 -6.854 -4.916 1.00 93.31 495 VAL A O 1
ATOM 3937 N N . THR A 1 496 ? -13.740 -6.221 -5.054 1.00 91.31 496 THR A N 1
ATOM 3938 C CA . THR A 1 496 ? -13.863 -5.174 -4.034 1.00 91.31 496 THR A CA 1
ATOM 3939 C C . THR A 1 496 ? -14.734 -4.007 -4.504 1.00 91.31 496 THR A C 1
ATOM 3941 O O . THR A 1 496 ? -15.494 -3.482 -3.693 1.00 91.31 496 THR A O 1
ATOM 3944 N N . LEU A 1 497 ? -14.717 -3.653 -5.796 1.00 92.31 497 LEU A N 1
ATOM 3945 C CA . LEU A 1 497 ? -15.657 -2.698 -6.394 1.00 92.31 497 LEU A CA 1
ATOM 3946 C C . LEU A 1 497 ? -17.105 -3.142 -6.230 1.00 92.31 497 LEU A C 1
ATOM 3948 O O . LEU A 1 497 ? -17.897 -2.410 -5.640 1.00 92.31 497 LEU A O 1
ATOM 3952 N N . ILE A 1 498 ? -17.442 -4.351 -6.675 1.00 93.06 498 ILE A N 1
ATOM 3953 C CA . ILE A 1 498 ? -18.801 -4.892 -6.556 1.00 93.06 498 ILE A CA 1
ATOM 3954 C C . ILE A 1 498 ? -19.226 -4.927 -5.083 1.00 93.06 498 ILE A C 1
ATOM 3956 O O . ILE A 1 498 ? -20.316 -4.475 -4.733 1.00 93.06 498 ILE A O 1
ATOM 3960 N N . TYR A 1 499 ? -18.343 -5.399 -4.200 1.00 89.94 499 TYR A N 1
ATOM 3961 C CA . TYR A 1 499 ? -18.616 -5.441 -2.768 1.00 89.94 499 TYR A CA 1
ATOM 3962 C C . TYR A 1 499 ? -18.894 -4.049 -2.179 1.00 89.94 499 TYR A C 1
ATOM 3964 O O . TYR A 1 499 ? -19.869 -3.886 -1.445 1.00 89.94 499 TYR A O 1
ATOM 3972 N N . LEU A 1 500 ? -18.077 -3.040 -2.500 1.00 88.00 500 LEU A N 1
ATOM 3973 C CA . LEU A 1 500 ? -18.243 -1.674 -1.990 1.00 88.00 500 LEU A CA 1
ATOM 3974 C C . LEU A 1 500 ? -19.429 -0.933 -2.618 1.00 88.00 500 LEU A C 1
ATOM 3976 O O . LEU A 1 500 ? -19.994 -0.065 -1.960 1.00 88.00 500 LEU A O 1
ATOM 3980 N N . LEU A 1 501 ? -19.846 -1.288 -3.835 1.00 88.75 501 LEU A N 1
ATOM 3981 C CA . LEU A 1 501 ? -21.077 -0.770 -4.438 1.00 88.75 501 LEU A CA 1
ATOM 3982 C C . LEU A 1 501 ? -22.326 -1.318 -3.732 1.00 88.75 501 LEU A C 1
ATOM 3984 O O . LEU A 1 501 ? -23.265 -0.568 -3.482 1.00 8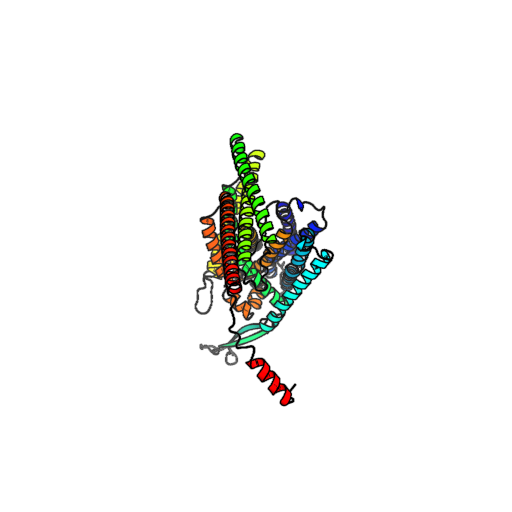8.75 501 LEU A O 1
ATOM 3988 N N . ILE A 1 502 ? -22.329 -2.603 -3.358 1.00 89.12 502 ILE A N 1
ATOM 3989 C CA . ILE A 1 502 ? -23.455 -3.233 -2.644 1.00 89.12 502 ILE A CA 1
ATOM 3990 C C . ILE A 1 502 ? -23.469 -2.824 -1.164 1.00 89.12 502 ILE A C 1
ATOM 3992 O O . ILE A 1 502 ? -24.527 -2.584 -0.579 1.00 89.12 502 ILE A O 1
ATOM 3996 N N . ARG A 1 503 ? -22.293 -2.764 -0.529 1.00 83.62 503 ARG A N 1
ATOM 3997 C CA . ARG A 1 503 ? -22.118 -2.419 0.889 1.00 83.62 503 ARG A CA 1
ATOM 3998 C C . ARG A 1 503 ? -21.142 -1.251 1.055 1.00 83.62 503 ARG A C 1
ATOM 4000 O O . ARG A 1 503 ? -20.022 -1.445 1.538 1.00 83.62 503 ARG A O 1
ATOM 4007 N N . PRO A 1 504 ? -21.572 -0.021 0.719 1.00 78.00 504 PRO A N 1
ATOM 4008 C CA . PRO A 1 504 ? -20.722 1.161 0.848 1.00 78.00 504 PRO A CA 1
ATOM 4009 C C . PRO A 1 504 ? -20.428 1.511 2.311 1.00 78.00 504 PRO A C 1
ATOM 4011 O O . PRO A 1 504 ? -19.368 2.052 2.620 1.00 78.00 504 PRO A O 1
ATOM 4014 N N . ARG A 1 505 ? -21.346 1.173 3.226 1.00 73.31 505 ARG A N 1
ATOM 4015 C CA . ARG A 1 505 ? -21.274 1.530 4.647 1.00 73.31 505 ARG A CA 1
ATOM 4016 C C . ARG A 1 505 ? -21.071 0.310 5.536 1.00 73.31 505 ARG A C 1
ATOM 4018 O O . ARG A 1 505 ? -21.688 -0.735 5.316 1.00 73.31 505 ARG A O 1
ATOM 4025 N N . ASP A 1 506 ? -20.257 0.488 6.571 1.00 67.00 506 ASP A N 1
ATOM 4026 C CA . ASP A 1 506 ? -20.142 -0.472 7.665 1.00 67.00 506 ASP A CA 1
ATOM 4027 C C . ASP A 1 506 ? -21.387 -0.371 8.546 1.00 67.00 506 ASP A C 1
ATOM 4029 O O . ASP A 1 506 ? -21.760 0.717 8.982 1.00 67.00 506 ASP A O 1
ATOM 4033 N N . LYS A 1 507 ? -22.050 -1.504 8.779 1.00 64.38 507 LYS A N 1
ATOM 4034 C CA . LYS A 1 507 ? -23.094 -1.612 9.800 1.00 64.38 507 LYS A CA 1
ATOM 4035 C C . LYS A 1 507 ? -22.448 -2.219 11.046 1.00 64.38 507 LYS A C 1
ATOM 4037 O O . LYS A 1 507 ? -21.729 -3.210 10.884 1.00 64.38 507 LYS A O 1
ATOM 4042 N N . PRO A 1 508 ? -22.670 -1.661 12.248 1.00 63.06 508 PRO A N 1
ATOM 4043 C CA . PRO A 1 508 ? -22.180 -2.290 13.466 1.00 63.06 508 PRO A CA 1
ATOM 4044 C C . PRO A 1 508 ? -22.796 -3.686 13.610 1.00 63.06 508 PRO A C 1
ATOM 4046 O O . PRO A 1 508 ? -23.906 -3.937 13.128 1.00 63.06 508 PRO A O 1
ATOM 4049 N N . ALA A 1 509 ? -22.074 -4.596 14.268 1.00 62.31 509 ALA A N 1
ATOM 4050 C CA . ALA A 1 509 ? -22.689 -5.822 14.761 1.00 62.31 509 ALA A CA 1
ATOM 4051 C C . ALA A 1 509 ? -23.837 -5.434 15.704 1.00 62.31 509 ALA A C 1
ATOM 4053 O O . ALA A 1 509 ? -23.670 -4.532 16.530 1.00 62.31 509 ALA A O 1
ATOM 4054 N N . ASP A 1 510 ? -25.001 -6.068 15.557 1.00 68.69 510 ASP A N 1
ATOM 4055 C CA . ASP A 1 510 ? -26.135 -5.760 16.421 1.00 68.69 510 ASP A CA 1
ATOM 4056 C C . ASP A 1 510 ? -25.758 -6.138 17.855 1.00 68.69 510 ASP A C 1
ATOM 4058 O O . ASP A 1 510 ? -25.349 -7.265 18.133 1.00 68.69 510 ASP A O 1
ATOM 4062 N N . VAL A 1 511 ? -25.885 -5.190 18.782 1.00 66.56 511 VAL A N 1
ATOM 4063 C CA . VAL A 1 511 ? -25.553 -5.419 20.190 1.00 66.56 511 VAL A CA 1
ATOM 4064 C C . VAL A 1 511 ? -26.416 -6.545 20.781 1.00 66.56 511 VAL A C 1
ATOM 4066 O O . VAL A 1 511 ? -25.986 -7.240 21.703 1.00 66.56 511 VAL A O 1
ATOM 4069 N N . SER A 1 512 ? -27.599 -6.794 20.201 1.00 67.12 512 SER A N 1
ATOM 4070 C CA . SER A 1 512 ? -28.456 -7.929 20.554 1.00 67.12 512 SER A CA 1
ATOM 4071 C C . SER A 1 512 ? -27.808 -9.296 20.283 1.00 67.12 512 SER A C 1
ATOM 4073 O O . SER A 1 512 ? -28.141 -10.273 20.957 1.00 67.12 512 SER A O 1
ATOM 4075 N N . ASP A 1 513 ? -26.849 -9.379 19.356 1.00 72.94 513 ASP A N 1
ATOM 4076 C CA . ASP A 1 513 ? -26.155 -10.624 19.022 1.00 72.94 513 ASP A CA 1
ATOM 4077 C C . ASP A 1 513 ? -25.269 -11.108 20.176 1.00 72.94 513 ASP A C 1
ATOM 4079 O O . ASP A 1 513 ? -25.169 -12.315 20.409 1.00 72.94 513 ASP A O 1
ATOM 4083 N N . PHE A 1 514 ? -24.660 -10.190 20.939 1.00 71.06 514 PHE A N 1
ATOM 4084 C CA . PHE A 1 514 ? -23.836 -10.550 22.100 1.00 71.06 514 PHE A CA 1
ATOM 4085 C C . PHE A 1 514 ? -24.683 -11.106 23.247 1.00 71.06 514 PHE A C 1
ATOM 4087 O O . PHE A 1 514 ? -24.288 -12.094 23.871 1.00 71.06 514 PHE A O 1
ATOM 4094 N N . ALA A 1 515 ? -25.861 -10.515 23.478 1.00 68.56 515 ALA A N 1
ATOM 4095 C CA . ALA A 1 515 ? -26.814 -10.978 24.483 1.00 68.56 515 ALA A CA 1
ATOM 4096 C C . ALA A 1 515 ? -27.313 -12.396 24.158 1.00 68.56 515 ALA A C 1
ATOM 4098 O O . ALA A 1 515 ? -27.168 -13.303 24.977 1.00 68.56 515 ALA A O 1
ATOM 4099 N N . LYS A 1 516 ? -27.765 -12.628 22.917 1.00 75.50 516 LYS A N 1
ATOM 4100 C CA . LYS A 1 516 ? -28.192 -13.958 22.441 1.00 75.50 516 LYS A CA 1
ATOM 4101 C C . LYS A 1 516 ? -27.071 -14.997 22.534 1.00 75.50 516 LYS A C 1
ATOM 4103 O O . LYS A 1 516 ? -27.313 -16.153 22.880 1.00 75.50 516 LYS A O 1
ATOM 4108 N N . ALA A 1 517 ? -25.833 -14.603 22.220 1.00 70.81 517 ALA A N 1
ATOM 4109 C CA . ALA A 1 517 ? -24.677 -15.491 22.315 1.00 70.81 517 ALA A CA 1
ATOM 4110 C C . ALA A 1 517 ? -24.374 -15.900 23.764 1.00 70.81 517 ALA A C 1
ATOM 4112 O O . ALA A 1 517 ? -24.016 -17.057 23.989 1.00 70.81 517 ALA A O 1
ATOM 4113 N N . SER A 1 518 ? -24.529 -14.974 24.718 1.00 68.31 518 SER A N 1
ATOM 4114 C CA . SER A 1 518 ? -24.380 -15.239 26.154 1.00 68.31 518 SER A CA 1
ATOM 4115 C C . SER A 1 518 ? -25.465 -16.196 26.654 1.00 68.31 518 SER A C 1
ATOM 4117 O O . SER A 1 518 ? -25.152 -17.240 27.226 1.00 68.31 518 SER A O 1
ATOM 4119 N N . GLU A 1 519 ? -26.734 -15.919 26.335 1.00 77.69 519 GLU A N 1
ATOM 4120 C CA . GLU A 1 519 ? -27.876 -16.763 26.718 1.00 77.69 519 GLU A CA 1
ATOM 4121 C C . GLU A 1 519 ? -27.736 -18.199 26.201 1.00 77.69 519 GLU A C 1
ATOM 4123 O O . GLU A 1 519 ? -27.879 -19.164 26.953 1.00 77.69 519 GLU A O 1
ATOM 4128 N N . HIS A 1 520 ? -27.392 -18.365 24.921 1.00 76.50 520 HIS A N 1
ATOM 4129 C CA . HIS A 1 520 ? -27.214 -19.685 24.321 1.00 76.50 520 HIS A CA 1
ATOM 4130 C C . HIS A 1 520 ? -26.069 -20.477 24.976 1.00 76.50 520 HIS A C 1
ATOM 4132 O O . HIS A 1 520 ? -26.128 -21.701 25.083 1.00 76.50 520 HIS A O 1
ATOM 4138 N N . GLU A 1 521 ? -25.013 -19.801 25.427 1.00 70.81 521 GLU A N 1
ATOM 4139 C CA . GLU A 1 521 ? -23.870 -20.431 26.090 1.00 70.81 521 GLU A CA 1
ATOM 4140 C C . GLU A 1 521 ? -24.203 -20.835 27.532 1.00 70.81 521 GLU A C 1
ATOM 4142 O O . GLU A 1 521 ? -23.843 -21.935 27.956 1.00 70.81 521 GLU A O 1
ATOM 4147 N N . GLN A 1 522 ? -24.982 -20.017 28.243 1.00 76.44 522 GLN A N 1
ATOM 4148 C CA . GLN A 1 522 ? -25.549 -20.372 29.545 1.00 76.44 522 GLN A CA 1
ATOM 4149 C C . GLN A 1 522 ? -26.477 -21.589 29.435 1.00 76.44 522 GLN A C 1
ATOM 4151 O O . GLN A 1 522 ? -26.332 -22.539 30.203 1.00 76.44 522 GLN A O 1
ATOM 4156 N N . LEU A 1 523 ? -27.356 -21.625 28.429 1.00 80.44 523 LEU A N 1
ATOM 4157 C CA . LEU A 1 523 ? -28.216 -22.777 28.131 1.00 80.44 523 LEU A CA 1
ATOM 4158 C C . LEU A 1 523 ? -27.402 -24.048 27.848 1.00 80.44 523 LEU A C 1
ATOM 4160 O O . LEU A 1 523 ? -27.704 -25.118 28.376 1.00 80.44 523 LEU A O 1
ATOM 4164 N N . GLN A 1 524 ? -26.330 -23.944 27.057 1.00 79.88 524 GLN A N 1
ATOM 4165 C CA . GLN A 1 524 ? -25.434 -25.074 26.799 1.00 79.88 524 GLN A CA 1
ATOM 4166 C C . GLN A 1 524 ? -24.690 -25.538 28.056 1.00 79.88 524 GLN A C 1
ATOM 4168 O O . GLN A 1 524 ? -24.509 -26.745 28.245 1.00 79.88 524 GLN A O 1
ATOM 4173 N N . ALA A 1 525 ? -24.262 -24.612 28.916 1.00 76.62 525 ALA A N 1
ATOM 4174 C CA . ALA A 1 525 ? -23.620 -24.933 30.184 1.00 76.62 525 ALA A CA 1
ATOM 4175 C C . ALA A 1 525 ? -24.589 -25.666 31.123 1.00 76.62 525 ALA A C 1
ATOM 4177 O O . ALA A 1 525 ? -24.226 -26.716 31.656 1.00 76.62 525 ALA A O 1
ATOM 4178 N N . MET A 1 526 ? -25.831 -25.187 31.243 1.00 77.88 526 MET A N 1
ATOM 4179 C CA . MET A 1 526 ? -26.885 -25.851 32.017 1.00 77.88 526 MET A CA 1
ATOM 4180 C C . MET A 1 526 ? -27.173 -27.257 31.477 1.00 77.88 526 MET A C 1
ATOM 4182 O O . MET A 1 526 ? -27.112 -28.225 32.231 1.00 77.88 526 MET A O 1
ATOM 4186 N N . ALA A 1 527 ? -27.350 -27.407 30.161 1.00 82.38 527 ALA A N 1
ATOM 4187 C CA . ALA A 1 527 ? -27.574 -28.712 29.535 1.00 82.38 527 ALA A CA 1
ATOM 4188 C C . ALA A 1 527 ? -26.392 -29.684 29.739 1.00 82.38 527 ALA A C 1
ATOM 4190 O O . ALA A 1 527 ? -26.570 -30.900 29.849 1.00 82.38 527 ALA A O 1
ATOM 4191 N N . LYS A 1 528 ? -25.154 -29.173 29.791 1.00 82.44 528 LYS A N 1
ATOM 4192 C CA . LYS A 1 528 ? -23.962 -29.983 30.080 1.00 82.44 528 LYS A CA 1
ATOM 4193 C C . LYS A 1 528 ? -23.909 -30.403 31.551 1.00 82.44 528 LYS A C 1
ATOM 4195 O O . LYS A 1 528 ? -23.552 -31.550 31.821 1.00 82.44 528 LYS A O 1
ATOM 4200 N N . MET A 1 529 ? -24.265 -29.514 32.480 1.00 81.19 529 MET A N 1
ATOM 4201 C CA . MET A 1 529 ? -24.375 -29.843 33.905 1.00 81.19 529 MET A CA 1
ATOM 4202 C C . MET A 1 529 ? -25.442 -30.908 34.140 1.00 81.19 529 MET A C 1
ATOM 4204 O O . MET A 1 529 ? -25.168 -31.888 34.825 1.00 81.19 529 MET A O 1
ATOM 4208 N N . GLU A 1 530 ? -26.600 -30.780 33.497 1.00 87.88 530 GLU A N 1
ATOM 4209 C CA . GLU A 1 530 ? -27.685 -31.757 33.579 1.00 87.88 530 GLU A CA 1
ATOM 4210 C C . GLU A 1 530 ? -27.243 -33.134 33.065 1.00 87.88 530 GLU A C 1
ATOM 4212 O O . GLU A 1 530 ? -27.367 -34.134 33.770 1.00 87.88 530 GLU A O 1
ATOM 4217 N N . LYS A 1 531 ? -26.593 -33.197 31.893 1.00 86.81 531 LYS A N 1
ATOM 4218 C CA . LYS A 1 531 ? -26.022 -34.453 31.371 1.00 86.81 531 LYS A CA 1
ATOM 4219 C C . LYS A 1 531 ? -24.959 -35.057 32.288 1.00 86.81 531 LYS A C 1
ATOM 4221 O O . LYS A 1 531 ? -24.837 -36.280 32.364 1.00 86.81 531 LYS A O 1
ATOM 4226 N N . ASN A 1 532 ? -24.148 -34.230 32.944 1.00 84.62 532 ASN A N 1
ATOM 4227 C CA . ASN A 1 532 ? -23.135 -34.705 33.884 1.00 84.62 532 ASN A CA 1
ATOM 4228 C C . ASN A 1 532 ? -23.772 -35.231 35.175 1.00 84.62 532 ASN A C 1
ATOM 4230 O O . ASN A 1 532 ? -23.369 -36.294 35.643 1.00 84.62 532 ASN A O 1
ATOM 4234 N N . ALA A 1 533 ? -24.792 -34.548 35.697 1.00 86.50 533 ALA A N 1
ATOM 4235 C CA . ALA A 1 533 ? -25.579 -35.005 36.836 1.00 86.50 533 ALA A CA 1
ATOM 4236 C C . ALA A 1 533 ? -26.294 -36.329 36.520 1.00 86.50 533 ALA A C 1
ATOM 4238 O O . ALA A 1 533 ? -26.246 -37.263 37.317 1.00 86.50 533 ALA A O 1
ATOM 4239 N N . GLU A 1 534 ? -26.859 -36.472 35.317 1.00 90.69 534 GLU A N 1
ATOM 4240 C CA . GLU A 1 534 ? -27.493 -37.719 34.880 1.00 90.69 534 GLU A CA 1
ATOM 4241 C C . GLU A 1 534 ? -26.476 -38.871 34.782 1.00 90.69 534 GLU A C 1
ATOM 4243 O O . GLU A 1 534 ? -26.745 -39.999 35.205 1.00 90.69 534 GLU A O 1
ATOM 4248 N N . LYS A 1 535 ? -25.269 -38.601 34.266 1.00 88.50 535 LYS A N 1
ATOM 4249 C CA . LYS A 1 535 ? -24.174 -39.584 34.231 1.00 88.50 535 LYS A CA 1
ATOM 4250 C C . LYS A 1 535 ? -23.707 -39.980 35.630 1.00 88.50 535 LYS A C 1
ATOM 4252 O O . LYS A 1 535 ? -23.509 -41.174 35.854 1.00 88.50 535 LYS A O 1
ATOM 4257 N N . ALA A 1 536 ? -23.561 -39.022 36.543 1.00 87.12 536 ALA A N 1
ATOM 4258 C CA . ALA A 1 536 ? -23.194 -39.277 37.934 1.00 87.12 536 ALA A CA 1
ATOM 4259 C C . ALA A 1 536 ? -24.260 -40.136 38.631 1.00 87.12 536 ALA A C 1
ATOM 4261 O O . ALA A 1 536 ? -23.937 -41.184 39.183 1.00 87.12 536 ALA A O 1
ATOM 4262 N N . ALA A 1 537 ? -25.543 -39.802 38.472 1.00 88.56 537 ALA A N 1
ATOM 4263 C CA . ALA A 1 537 ? -26.650 -40.597 39.003 1.00 88.56 537 ALA A CA 1
ATOM 4264 C C . ALA A 1 537 ? -26.694 -42.022 38.411 1.00 88.56 537 ALA A C 1
ATOM 4266 O O . ALA A 1 537 ? -26.971 -42.996 39.114 1.00 88.56 537 ALA A O 1
ATOM 4267 N N . ARG A 1 538 ? -26.388 -42.188 37.113 1.00 89.12 538 ARG A N 1
ATOM 4268 C CA . ARG A 1 538 ? -26.242 -43.519 36.493 1.00 89.12 538 ARG A CA 1
ATOM 4269 C C . ARG A 1 538 ? -25.042 -44.287 37.050 1.00 89.12 538 ARG A C 1
ATOM 4271 O O . ARG A 1 538 ? -25.136 -45.506 37.185 1.00 89.12 538 ARG A O 1
ATOM 4278 N N . GLN A 1 539 ? -23.928 -43.617 37.345 1.00 87.06 539 GLN A N 1
ATOM 4279 C CA . GLN A 1 539 ? -22.761 -44.240 37.973 1.00 87.06 539 GLN A CA 1
ATOM 4280 C C . GLN A 1 539 ? -23.073 -44.685 39.401 1.00 87.06 539 GLN A C 1
ATOM 4282 O O . GLN A 1 539 ? -22.832 -45.847 39.711 1.00 87.06 539 GLN A O 1
ATOM 4287 N N . GLU A 1 540 ? -23.715 -43.844 40.213 1.00 89.44 540 GLU A N 1
ATOM 4288 C CA . GLU A 1 540 ? -24.150 -44.212 41.565 1.00 89.44 540 GLU A CA 1
ATOM 4289 C C . GLU A 1 540 ? -25.117 -45.400 41.557 1.00 89.44 540 GLU A C 1
ATOM 4291 O O . GLU A 1 540 ? -24.961 -46.334 42.344 1.00 89.44 540 GLU A O 1
ATOM 4296 N N . LYS A 1 541 ? -26.092 -45.428 40.635 1.00 89.75 541 LYS A N 1
ATOM 4297 C CA . LYS A 1 541 ? -26.993 -46.584 40.474 1.00 89.75 541 LYS A CA 1
ATOM 4298 C C . LYS A 1 541 ? -26.234 -47.856 40.094 1.00 89.75 541 LYS A C 1
ATOM 4300 O O . LYS A 1 541 ? -26.523 -48.920 40.638 1.00 89.75 541 LYS A O 1
ATOM 4305 N N . LYS A 1 542 ? -25.261 -47.765 39.180 1.00 87.56 542 LYS A N 1
ATOM 4306 C CA . LYS A 1 542 ? -24.399 -48.902 38.811 1.00 87.56 542 LYS A CA 1
ATOM 4307 C C . LYS A 1 542 ? -23.537 -49.365 39.985 1.00 87.56 542 LYS A C 1
ATOM 4309 O O . LYS A 1 542 ? -23.353 -50.567 40.149 1.00 87.56 542 LYS A O 1
ATOM 4314 N N . GLU A 1 543 ? -23.031 -48.442 40.795 1.00 87.81 543 GLU A N 1
ATOM 4315 C CA . GLU A 1 543 ? -22.212 -48.753 41.964 1.00 87.81 543 GLU A CA 1
ATOM 4316 C C . GLU A 1 543 ? -23.039 -49.411 43.076 1.00 87.81 543 GLU A C 1
ATOM 4318 O O . GLU A 1 543 ? -22.623 -50.437 43.610 1.00 87.81 543 GLU A O 1
ATOM 4323 N N . LYS A 1 544 ? -24.251 -48.911 43.356 1.00 88.19 544 LYS A N 1
ATOM 4324 C CA . LYS A 1 544 ? -25.204 -49.556 44.277 1.00 88.19 544 LYS A CA 1
ATOM 4325 C C . LYS A 1 544 ? -25.579 -50.963 43.812 1.00 88.19 544 LYS A C 1
ATOM 4327 O O . LYS A 1 544 ? -25.457 -51.908 44.582 1.00 88.19 544 LYS A O 1
ATOM 4332 N N . ALA A 1 545 ? -25.925 -51.132 42.534 1.00 83.06 545 ALA A N 1
ATOM 4333 C CA . ALA A 1 545 ? -26.233 -52.448 41.969 1.00 83.06 545 ALA A CA 1
ATOM 4334 C C . ALA A 1 545 ? -25.030 -53.412 42.003 1.00 83.06 545 ALA A C 1
ATOM 4336 O O . ALA A 1 545 ? -25.202 -54.626 42.118 1.00 83.06 545 ALA A O 1
ATOM 4337 N N . ARG A 1 546 ? -23.799 -52.893 41.897 1.00 84.62 546 ARG A N 1
ATOM 4338 C CA . ARG A 1 546 ? -22.574 -53.684 42.061 1.00 84.62 546 ARG A CA 1
ATOM 4339 C C . ARG A 1 546 ? -22.375 -54.112 43.519 1.00 84.62 546 ARG A C 1
ATOM 4341 O O . ARG A 1 546 ? -22.122 -55.292 43.735 1.00 84.62 546 ARG A O 1
ATOM 4348 N N . LYS A 1 547 ? -22.554 -53.208 44.489 1.00 83.75 547 LYS A N 1
ATOM 4349 C CA . LYS A 1 547 ? -22.480 -53.524 45.928 1.00 83.75 547 LYS A CA 1
ATOM 4350 C C . LYS A 1 547 ? -23.524 -54.571 46.331 1.00 83.75 547 LYS A C 1
ATOM 4352 O O . LYS A 1 547 ? -23.164 -55.561 46.949 1.00 83.75 547 LYS A O 1
ATOM 4357 N N . GLU A 1 548 ? -24.767 -54.455 45.857 1.00 81.62 548 GLU A N 1
ATOM 4358 C CA . GLU A 1 548 ? -25.807 -55.476 46.083 1.00 81.62 548 GLU A CA 1
ATOM 4359 C C . GLU A 1 548 ? -25.458 -56.844 45.464 1.00 81.62 548 GLU A C 1
ATOM 4361 O O . GLU A 1 548 ? -25.794 -57.894 46.015 1.00 81.62 548 GLU A O 1
ATOM 4366 N N . ARG A 1 549 ? -24.788 -56.874 44.301 1.00 77.12 549 ARG A N 1
ATOM 4367 C CA . ARG A 1 549 ? -24.306 -58.128 43.690 1.00 77.12 549 ARG A CA 1
ATOM 4368 C C . ARG A 1 549 ? -23.137 -58.741 44.463 1.00 77.12 549 ARG A C 1
ATOM 4370 O O . ARG A 1 549 ? -23.053 -59.966 44.529 1.00 77.12 549 ARG A O 1
ATOM 4377 N N . GLU A 1 550 ? -22.248 -57.920 45.013 1.00 75.31 550 GLU A N 1
ATOM 4378 C CA . GLU A 1 550 ? -21.147 -58.358 45.879 1.00 75.31 550 GLU A CA 1
ATOM 4379 C C . GLU A 1 550 ? -21.686 -58.889 47.224 1.00 75.31 550 GLU A C 1
ATOM 4381 O O . GLU A 1 550 ? -21.278 -59.962 47.659 1.00 75.31 550 GLU A O 1
ATOM 4386 N N . GLU A 1 551 ? -22.702 -58.252 47.807 1.00 72.25 551 GLU A N 1
ATOM 4387 C CA . GLU A 1 551 ? -23.370 -58.690 49.042 1.00 72.25 551 GLU A CA 1
ATOM 4388 C C . GLU A 1 551 ? -24.176 -59.989 48.849 1.00 72.25 551 GLU A C 1
ATOM 4390 O O . GLU A 1 551 ? -24.078 -60.920 49.648 1.00 72.25 551 GLU A O 1
ATOM 4395 N N . LYS A 1 552 ? -24.879 -60.141 47.715 1.00 66.88 552 LYS A N 1
ATOM 4396 C CA . LYS A 1 552 ? -25.517 -61.418 47.331 1.00 66.88 552 LYS A CA 1
ATOM 4397 C C . LYS A 1 552 ? -24.510 -62.535 47.038 1.00 66.88 552 LYS A C 1
ATOM 4399 O O . LYS A 1 552 ? -24.866 -63.708 47.146 1.00 66.88 552 LYS A O 1
ATOM 4404 N N . ARG A 1 553 ? -23.271 -62.202 46.660 1.00 59.47 553 ARG A N 1
ATOM 4405 C CA . ARG A 1 553 ? -22.166 -63.169 46.547 1.00 59.47 553 ARG A CA 1
ATOM 4406 C C . ARG A 1 553 ? -21.556 -63.510 47.910 1.00 59.47 553 ARG A C 1
ATOM 4408 O O . ARG A 1 553 ? -21.193 -64.662 48.092 1.00 59.47 553 ARG A O 1
ATOM 4415 N N . GLY A 1 554 ? -21.511 -62.569 48.855 1.00 56.53 554 GLY A N 1
ATOM 4416 C CA . GLY A 1 554 ? -21.076 -62.807 50.238 1.00 56.53 554 GLY A CA 1
ATOM 4417 C C . GLY A 1 554 ? -22.076 -63.608 51.081 1.00 56.53 554 GLY A C 1
ATOM 4418 O O . GLY A 1 554 ? -21.665 -64.411 51.908 1.00 56.53 554 GLY A O 1
ATOM 4419 N N . ASN A 1 555 ? -23.383 -63.457 50.834 1.00 49.34 555 ASN A N 1
ATOM 4420 C CA . ASN A 1 555 ? -24.439 -64.184 51.556 1.00 49.34 555 ASN A CA 1
ATOM 4421 C C . ASN A 1 555 ? -24.808 -65.538 50.920 1.00 49.34 555 ASN A C 1
ATOM 4423 O O . ASN A 1 555 ? -25.525 -66.346 51.505 1.00 49.34 555 ASN A O 1
ATOM 4427 N N . LYS A 1 556 ? -24.260 -65.845 49.738 1.00 48.34 556 LYS A N 1
ATOM 4428 C CA . LYS A 1 556 ? -24.031 -67.239 49.357 1.00 48.34 556 LYS A CA 1
ATOM 4429 C C . LYS A 1 556 ? -22.764 -67.700 50.063 1.00 48.34 556 LYS A C 1
ATOM 4431 O O . LYS A 1 556 ? -21.725 -67.894 49.437 1.00 48.34 556 LYS A O 1
ATOM 4436 N N . GLY A 1 557 ? -22.894 -67.908 51.373 1.00 45.19 557 GLY A N 1
ATOM 4437 C CA . GLY A 1 557 ? -22.155 -68.962 52.040 1.00 45.19 557 GLY A CA 1
ATOM 4438 C C . GLY A 1 557 ? -22.423 -70.237 51.255 1.00 45.19 557 GLY A C 1
ATOM 4439 O O . GLY A 1 557 ? -23.455 -70.884 51.411 1.00 45.19 557 GLY A O 1
ATOM 4440 N N . VAL A 1 558 ? -21.524 -70.531 50.321 1.00 44.94 558 VAL A N 1
ATOM 4441 C CA . VAL A 1 558 ? -21.364 -71.864 49.781 1.00 44.94 558 VAL A CA 1
ATOM 4442 C C . VAL A 1 558 ? -20.971 -72.689 50.995 1.00 44.94 558 VAL A C 1
ATOM 4444 O O . VAL A 1 558 ? -19.828 -72.650 51.443 1.00 44.94 558 VAL A O 1
ATOM 4447 N N . THR A 1 559 ? -21.945 -73.394 51.561 1.00 48.72 559 THR A N 1
ATOM 4448 C CA . THR A 1 559 ? -21.697 -74.680 52.193 1.00 48.72 559 THR A CA 1
ATOM 4449 C C . THR A 1 559 ? -20.985 -75.525 51.144 1.00 48.72 559 THR A C 1
ATOM 4451 O O . THR A 1 559 ? -21.598 -76.158 50.287 1.00 48.72 559 THR A O 1
ATOM 4454 N N . LEU A 1 560 ? -19.654 -75.441 51.145 1.00 44.06 560 LEU A N 1
ATOM 4455 C CA . LEU A 1 560 ? -18.812 -76.431 50.503 1.00 44.06 560 LEU A CA 1
ATOM 4456 C C . LEU A 1 560 ? -19.184 -77.764 51.158 1.00 44.06 560 LEU A C 1
ATOM 4458 O O . LEU A 1 560 ? -19.097 -77.860 52.384 1.00 44.06 560 LEU A O 1
ATOM 4462 N N . PRO A 1 561 ? -19.617 -78.784 50.400 1.00 43.59 561 PRO A N 1
ATOM 4463 C CA . PRO A 1 561 ? -19.564 -80.130 50.926 1.00 43.59 561 PRO A CA 1
ATOM 4464 C C . PRO A 1 561 ? -18.105 -80.425 51.275 1.00 43.59 561 PRO A C 1
ATOM 4466 O O . PRO A 1 561 ? -17.174 -80.073 50.542 1.00 43.59 561 PRO A O 1
ATOM 4469 N N . ASP A 1 562 ? -17.934 -81.029 52.439 1.00 48.12 562 ASP A N 1
ATOM 4470 C CA . ASP A 1 562 ? -16.677 -81.364 53.089 1.00 48.12 562 ASP A CA 1
ATOM 4471 C C . ASP A 1 562 ? -15.950 -82.501 52.337 1.00 48.12 562 ASP A C 1
ATOM 4473 O O . ASP A 1 562 ? -15.766 -83.611 52.832 1.00 48.12 562 ASP A O 1
ATOM 4477 N N . THR A 1 563 ? -15.597 -82.263 51.071 1.00 52.22 563 THR A N 1
ATOM 4478 C CA . THR A 1 563 ? -14.977 -83.261 50.182 1.00 52.22 563 THR A CA 1
ATOM 4479 C C . THR A 1 563 ? -13.721 -82.765 49.467 1.00 52.22 563 THR A C 1
ATOM 4481 O O . THR A 1 563 ? -13.166 -83.487 48.646 1.00 52.22 563 THR A O 1
ATOM 4484 N N . ILE A 1 564 ? -13.189 -81.590 49.822 1.00 48.84 564 ILE A N 1
ATOM 4485 C CA . ILE A 1 564 ? -11.865 -81.121 49.348 1.00 48.84 564 ILE A CA 1
ATOM 4486 C C . ILE A 1 564 ? -10.855 -81.008 50.515 1.00 48.84 564 ILE A C 1
ATOM 4488 O O . ILE A 1 564 ? -9.737 -80.531 50.355 1.00 48.84 564 ILE A O 1
ATOM 4492 N N . GLY A 1 565 ? -11.197 -81.522 51.703 1.00 48.00 565 GLY A N 1
ATOM 4493 C CA . GLY A 1 565 ? -10.252 -81.703 52.815 1.00 48.00 565 GLY A CA 1
ATOM 4494 C C . GLY A 1 565 ? -9.459 -83.016 52.755 1.00 48.00 565 GLY A C 1
ATOM 4495 O O . GLY A 1 565 ? -8.323 -83.072 53.216 1.00 48.00 565 GLY A O 1
ATOM 4496 N N . LYS A 1 566 ? -10.012 -84.073 52.140 1.00 49.03 566 LYS A N 1
ATOM 4497 C CA . LYS A 1 566 ? -9.379 -85.408 52.128 1.00 49.03 566 LYS A CA 1
ATOM 4498 C C . LYS A 1 566 ? -8.415 -85.650 50.961 1.00 49.03 566 LYS A C 1
ATOM 4500 O O . LYS A 1 566 ? -7.431 -86.352 51.145 1.00 49.03 566 LYS A O 1
ATOM 4505 N N . GLY A 1 567 ? -8.610 -85.007 49.806 1.00 51.12 567 GLY A N 1
ATOM 4506 C CA . GLY A 1 567 ? -7.693 -85.161 48.663 1.00 51.12 567 GLY A CA 1
ATOM 4507 C C . GLY A 1 567 ? -6.357 -84.423 48.827 1.00 51.12 567 GLY A C 1
ATOM 4508 O O . GLY A 1 567 ? -5.322 -84.892 48.367 1.00 51.12 567 GLY A O 1
ATOM 4509 N N . ARG A 1 568 ? -6.347 -83.280 49.527 1.00 49.94 568 ARG A N 1
ATOM 4510 C CA . ARG A 1 568 ? -5.137 -82.451 49.678 1.00 49.94 568 ARG A CA 1
ATOM 4511 C C . ARG A 1 568 ? -4.181 -82.973 50.756 1.00 49.94 568 ARG A C 1
ATOM 4513 O O . ARG A 1 568 ? -2.977 -82.790 50.623 1.00 49.94 568 ARG A O 1
ATOM 4520 N N . ALA A 1 569 ? -4.698 -83.656 51.780 1.00 54.69 569 ALA A N 1
ATOM 4521 C CA . ALA A 1 569 ? -3.874 -84.331 52.785 1.00 54.69 569 ALA A CA 1
ATOM 4522 C C . ALA A 1 569 ? -3.193 -85.591 52.222 1.00 54.69 569 ALA A C 1
ATOM 4524 O O . ALA A 1 569 ? -2.046 -85.862 52.560 1.00 54.69 569 ALA A O 1
ATOM 4525 N N . GLN A 1 570 ? -3.859 -86.306 51.308 1.00 54.78 570 GLN A N 1
ATOM 4526 C CA . GLN A 1 570 ? -3.288 -87.482 50.646 1.00 54.78 570 GLN A CA 1
ATOM 4527 C C . GLN A 1 570 ? -2.203 -87.086 49.627 1.00 54.78 570 GLN A C 1
ATOM 4529 O O . GLN A 1 570 ? -1.119 -87.659 49.637 1.00 54.78 570 GLN A O 1
ATOM 4534 N N . MET A 1 571 ? -2.419 -86.011 48.856 1.00 54.84 571 MET A N 1
ATOM 4535 C CA . MET A 1 571 ? -1.424 -85.521 47.888 1.00 54.84 571 MET A CA 1
ATOM 4536 C C . MET A 1 571 ? -0.198 -84.853 48.548 1.00 54.84 571 MET A C 1
ATOM 4538 O O . MET A 1 571 ? 0.911 -84.949 48.031 1.00 54.84 571 MET A O 1
ATOM 4542 N N . MET A 1 572 ? -0.364 -84.196 49.707 1.00 57.66 572 MET A N 1
ATOM 4543 C CA . MET A 1 572 ? 0.766 -83.639 50.476 1.00 57.66 572 MET A CA 1
ATOM 4544 C C . MET A 1 572 ? 1.548 -84.706 51.260 1.00 57.66 572 MET A C 1
ATOM 4546 O O . MET A 1 572 ? 2.707 -84.470 51.594 1.00 57.66 572 MET A O 1
ATOM 4550 N N . GLY A 1 573 ? 0.941 -85.864 51.541 1.00 57.34 573 GLY A N 1
ATOM 4551 C CA . GLY A 1 573 ? 1.647 -87.036 52.063 1.00 57.34 573 GLY A CA 1
ATOM 4552 C C . GLY A 1 573 ? 2.549 -87.672 51.003 1.00 57.34 573 GLY A C 1
ATOM 4553 O O . GLY A 1 573 ? 3.734 -87.873 51.252 1.00 57.34 573 GLY A O 1
ATOM 4554 N N . GLU A 1 574 ? 2.025 -87.883 49.792 1.00 54.12 574 GLU A N 1
ATOM 4555 C CA . GLU A 1 574 ? 2.774 -88.496 48.681 1.00 54.12 574 GLU A CA 1
ATOM 4556 C C . GLU A 1 574 ? 3.883 -87.590 48.119 1.00 54.12 574 GLU A C 1
ATOM 4558 O O . GLU A 1 574 ? 4.949 -88.078 47.747 1.00 54.12 574 GLU A O 1
ATOM 4563 N N . MET A 1 575 ? 3.710 -86.262 48.126 1.00 55.06 575 MET A N 1
ATOM 4564 C CA . MET A 1 575 ? 4.789 -85.343 47.723 1.00 55.06 575 MET A CA 1
ATOM 4565 C C . MET A 1 575 ? 5.967 -85.309 48.709 1.00 55.06 575 MET A C 1
ATOM 4567 O O . MET A 1 575 ? 7.077 -84.958 48.314 1.00 55.06 575 MET A O 1
ATOM 4571 N N . LYS A 1 576 ? 5.762 -85.704 49.973 1.00 53.94 576 LYS A N 1
ATOM 4572 C CA . LYS A 1 576 ? 6.828 -85.740 50.984 1.00 53.94 576 LYS A CA 1
ATOM 4573 C C . LYS A 1 576 ? 7.664 -87.025 50.927 1.00 53.94 576 LYS A C 1
ATOM 4575 O O . LYS A 1 576 ? 8.827 -86.987 51.312 1.00 53.94 576 LYS A O 1
ATOM 4580 N N . GLU A 1 577 ? 7.112 -88.122 50.405 1.00 55.16 577 GLU A N 1
ATOM 4581 C CA . GLU A 1 577 ? 7.866 -89.360 50.139 1.00 55.16 577 GLU A CA 1
ATOM 4582 C C . GLU A 1 577 ? 8.649 -89.327 48.817 1.00 55.16 577 GLU A C 1
ATOM 4584 O O . GLU A 1 577 ? 9.627 -90.053 48.667 1.00 55.16 577 GLU A O 1
ATOM 4589 N N . LEU A 1 578 ? 8.291 -88.439 47.881 1.00 56.31 578 LEU A N 1
ATOM 4590 C CA . LEU A 1 578 ? 8.988 -88.283 46.596 1.00 56.31 578 LEU A CA 1
ATOM 4591 C C . LEU A 1 578 ? 10.155 -87.280 46.614 1.00 56.31 578 LEU A C 1
ATOM 4593 O O . LEU A 1 578 ? 10.732 -87.003 45.564 1.00 56.31 578 LEU A O 1
ATOM 4597 N N . GLY A 1 579 ? 10.529 -86.744 47.782 1.00 50.75 579 GLY A N 1
ATOM 4598 C CA . GLY A 1 579 ? 11.767 -85.968 47.954 1.00 50.75 579 GLY A CA 1
ATOM 4599 C C . GLY A 1 579 ? 11.886 -84.707 47.087 1.00 50.75 579 GLY A C 1
ATOM 4600 O O . GLY A 1 579 ? 12.993 -84.223 46.868 1.00 50.75 579 GLY A O 1
ATOM 4601 N N . LEU A 1 580 ? 10.769 -84.177 46.586 1.00 59.28 580 LEU A N 1
ATOM 4602 C CA . LEU A 1 580 ? 10.713 -82.937 45.817 1.00 59.28 580 LEU A CA 1
ATOM 4603 C C . LEU A 1 580 ? 9.979 -81.878 46.636 1.00 59.28 580 LEU A C 1
ATOM 4605 O O . LEU A 1 580 ? 8.783 -81.642 46.461 1.00 59.28 580 LEU A O 1
ATOM 4609 N N . ALA A 1 581 ? 10.728 -81.254 47.539 1.00 47.69 581 ALA A N 1
ATOM 4610 C CA . ALA A 1 581 ? 10.427 -79.943 48.096 1.00 47.69 581 ALA A CA 1
ATOM 4611 C C . ALA A 1 581 ? 11.724 -79.141 48.193 1.00 47.69 581 ALA A C 1
ATOM 4613 O O . ALA A 1 581 ? 12.696 -79.688 48.765 1.00 47.69 581 ALA A O 1
#

Sequence (581 aa):
MDLFLLFSFFIVVGLFILADIKIIYAYEHPDDAGFAGLRAVFSKMIVLVGILIAQIMVLLLPMDVYNARPGLALNVSSIVDYQRPGGFQMDVFWIIMYTLAIFWLVFLYPFTMTYYAAEDDSRFGTKYSPVVSGLIRASLTLFLIGVLVGPLYFWIGKGTFEFDEIACGSSVVASDSGGDRCATVTALSFEFMARFDIYLVGIVCFIGWFLFVLFGGIGLTAVPMDLILSFIDRPKPVDIATFGQRKRTLGETARKLQEAGADLKVRDANLKKDGGGKGWLGLGGGGQRAHRKLQRDFNKFQQAVYVLEREWAHLDISMKRRGENPVVSVGKLILGILAGCLSIMWWLHILLFMIIRTGPGRRLPVTPFLNSLLWLMDQSGVFIISLAMYATLVFYLLTCVIKGCFKFGMRIFLFFPIHPMEPHNTHCTSFLFNTAMLLLSSTAVIQFSQSAFSDYARLTDAELIFSTLIRRLTFLGWIYTNDIFVYVLFGWSFVTLIYLLIRPRDKPADVSDFAKASEHEQLQAMAKMEKNAEKAARQEKKEKARKEREEKRGNKGVTLPDTIGKGRAQMMGEMKELGLA

Foldseek 3Di:
DDPVLVVVLVVVLVVLLVVLVVVCQFQAAPVLPDPPDVLSVVLSVLLSVLSSLLLVLLVLQLVLLVQQDQVPQPDPPDPPDPQGSNNDPSLVVNLVSLVVLCCSLQAVLQLSLQLVVCPPDPVNVDPDHSNVSSNVRSVVSNVVVCVVVVVCLVPFQKFKDKDFDFDAPDDDPDDDDDDPRRDDGDIDMDMDRDDPSLVSLLVLLVVLLVLLLQQLLLLLQCLLLVLQVCLVPFQAADDPVVLVVVVVVLVVLVVLLVVLVVVLVVLVVVLVVVPQDPDVVPPPPPNVVSVVVSVVSVLLSVLQVQVSVVVVVSSCCNHVVNTDDPVSSVVSNVSSVVSNVLSVQVLCLLVQAPPDADDDPDRGGNDLRLLVVLVVCCVVPNNVVSSVVLSVSLVSSLSSSLSSLQVCLSPPPPPHNQQHRDGNRGHSSNSSRSSSSSSSNSSNSLLVSCVSNVNSSPPGSSCCSRVPSSLRGPVSVVCVVVVVSSVSSSVSSVVSNVVCVVDVDDDRDPSVVSVVVSVVVVVVVVVVVVVVVVVVVVVVVVVVVVVVVVVVVVVPPPPPDPPPVPVVVVVVVVVVVVPDD

InterPro domains:
  IPR006876 LMBR1-like membrane protein [PF04791] (8-269)
  IPR006876 LMBR1-like membrane protein [PF04791] (332-446)

Solvent-accessible surface area (backbone atoms only — not comparable to full-atom values): 31360 Å² total; per-residue (Å²): 115,53,63,65,60,55,53,54,49,54,52,53,52,52,52,46,54,55,50,47,54,50,50,48,68,50,24,38,18,70,93,61,60,69,72,86,44,74,63,57,43,51,52,50,50,55,38,48,53,40,49,48,50,32,50,48,61,54,52,45,54,44,49,35,43,53,35,56,38,62,89,76,47,70,90,69,92,56,100,79,62,98,63,61,53,32,67,70,68,53,55,58,53,52,53,52,50,52,51,52,50,48,46,41,61,49,36,51,44,50,21,48,46,40,38,58,46,35,76,79,37,76,90,49,60,56,101,56,57,45,66,59,52,10,50,54,53,15,52,50,46,42,49,55,50,46,66,55,49,52,58,48,44,76,77,49,36,40,25,55,48,79,43,76,45,73,52,58,76,73,82,89,72,94,71,91,79,93,71,88,62,63,75,48,73,45,82,44,77,49,78,45,76,56,58,70,68,60,50,50,52,44,51,49,24,56,60,7,37,61,48,27,32,56,17,27,12,37,5,51,40,45,52,19,51,51,28,40,48,52,41,73,71,47,41,56,62,57,55,70,71,60,47,53,54,51,52,50,55,50,50,54,52,51,51,53,48,53,53,50,51,52,50,51,51,51,51,52,53,50,47,58,70,71,53,64,56,84,41,99,79,70,78,54,63,66,44,56,50,52,52,54,49,52,53,52,53,50,50,44,48,52,50,30,51,53,49,50,53,51,51,48,52,39,53,48,38,8,57,80,61,57,18,65,60,67,67,61,40,53,48,33,36,54,53,11,52,53,40,41,53,50,34,50,51,49,52,51,39,46,43,34,40,69,65,44,60,55,62,87,97,49,84,35,47,74,40,64,56,65,28,51,51,41,45,49,33,39,72,72,73,43,40,70,57,29,44,50,49,52,41,50,58,55,54,46,48,54,50,13,29,57,49,10,49,46,53,41,37,74,70,68,73,87,85,57,92,50,60,50,73,36,77,49,60,22,50,71,62,36,48,44,52,52,36,46,53,47,37,38,17,40,46,20,52,46,50,50,48,45,67,74,28,46,79,56,40,55,83,19,51,63,40,47,50,51,66,54,52,40,38,30,22,59,63,61,8,56,50,58,72,64,40,53,64,57,56,50,21,54,53,42,21,50,53,42,38,57,48,39,70,76,50,74,67,90,74,64,62,60,72,65,57,56,55,53,52,50,52,55,48,52,53,50,51,50,55,50,50,51,54,49,52,52,50,48,54,52,47,52,52,52,50,52,57,46,51,53,52,51,49,57,54,65,72,51,69,72,78,69,74,94,68,73,68,64,60,57,57,54,52,58,51,54,44,63,75,67,73,70,128

Organism: NCBI:txid1169474